Protein AF-0000000085164278 (afdb_homodimer)

Secondary structure (DSSP, 8-state):
-HHHHHHHHHTTSTBTTT--HHHHHHHHHHHHHHHTT-S-S-GGG-HHHH-EEEEEEEE--HHHHGGG-STT-EEEEEEEEEEGGGTEEEEEEEEE-STT--EEEEEEEEEEESSSSEEEEEEEEEEEEEHHHHT-S-HHHHHHHHHS-S--SSEEEE--TTTSEEEEEEEEE-SSEEEEEETT--EEEEEE-/-HHHHHHHHHTTSTBTTT--HHHHHHHHHHHHHHHTT-S-S-GGG-HHHH-EEEEEEEE--HHHHGGG-STT-EEEEEEEEEEGGGTEEEEEEEEE-STT--EEEEEEEEEEESSSSEEEEEEEEEEEEEHHHHT-S-HHHHHHHHHS-S--SSEEEE--TTTSEEEEEEEEE-SSEEEEEETT--EEEEEE-

Organism: Thermosynechococcus vestitus (strain NIES-2133 / IAM M-273 / BP-1) (NCBI:txid197221)

Foldseek 3Di:
DLVVQLCVLLVPCQQPLNADPVSVVSNVVSVVVQLVVAPCQQVLVVQVLVAAKKKWSHKPDPVVSCQCVDPQKHWDIWIWGDDSVVQKIKIKTWIDGDPQQIKIKIWIWGWDDPDSFKIKIFTFKIWMDGCVQQVDDDCVVRVVVVPDPDDGPTDIDTDDRVVDIWMKGFSHTDNFWTWIATPVRMITIITGD/DLVVQLCVLLVPCQQPLNADPVSVVSNVVSVVVQLVVAPCQQVLVVQVLVAAKKKWSHKPDPVVSCQCVDPQKHWDIWIWGDDSVVQKIKIKTWIDGDPQQIKIKIWIWGWDDPDSFKIKIFTFKIWMDGCVQQVDDDCVVRVVVVPDPDDGPTDIDTDDRVVDIWMKGFSHTDNFWTWIATPVRMITIITGD

Radius of gyration: 22.34 Å; Cα contacts (8 Å, |Δi|>4): 853; chains: 2; bounding box: 42×68×47 Å

Sequence (386 aa):
MAKAELLMAIAGLNRGILATPRDRKQVAALAASLEGMNPTLEPLNAPEKLAGDWRLIYTSSQALLALDRSPLVKLGQIYQCIRPQQQRIYNIAELYGLPFLEGIISVLARFEPLTQQRVQVYFERSIVGLRQWLNYYSPSQFIPQLDSRQPLLALDVSLNSNDQQGWLDITYLDEDLRISRGNEGSLFVLTRVMAKAELLMAIAGLNRGILATPRDRKQVAALAASLEGMNPTLEPLNAPEKLAGDWRLIYTSSQALLALDRSPLVKLGQIYQCIRPQQQRIY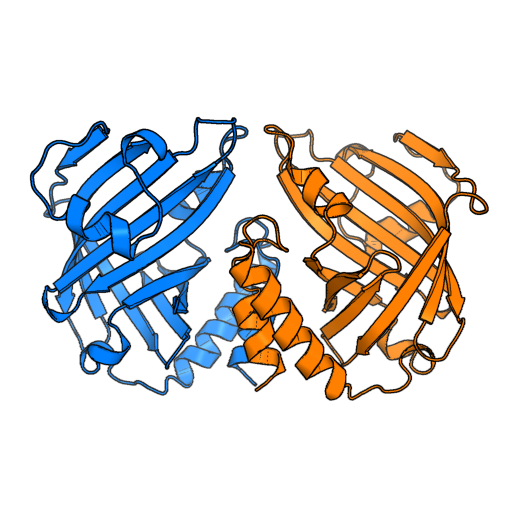NIAELYGLPFLEGIISVLARFEPLTQQRVQVYFERSIVGLRQWLNYYSPSQFIPQLDSRQPLLALDVSLNSNDQQGWLDITYLDEDLRISRGNEGSLFVLTRV

Solvent-accessible surface area (backbone atoms only — not comparable to full-atom values): 19670 Å² total; per-residue (Å²): 110,62,64,39,52,38,38,55,65,42,41,56,18,54,35,40,73,67,47,48,75,66,50,50,52,51,45,51,52,39,49,51,55,42,36,76,62,35,84,36,82,44,41,69,78,34,45,78,69,59,37,45,44,26,35,51,28,33,37,65,40,59,75,67,54,50,62,40,66,46,50,58,35,37,65,56,61,37,36,45,31,35,38,58,94,76,32,33,37,40,38,38,36,35,34,34,48,51,89,93,57,31,31,35,41,35,38,35,27,38,48,44,76,74,52,53,37,32,31,38,35,31,34,42,32,37,39,38,33,41,30,80,63,62,66,59,85,45,65,83,74,35,47,65,58,68,72,40,88,62,89,66,71,46,53,73,44,80,41,58,39,89,76,38,60,50,40,40,31,52,53,23,40,55,94,50,43,39,32,34,38,35,78,85,69,28,43,39,35,28,33,58,105,109,63,64,38,53,39,36,54,64,42,42,56,17,54,35,39,73,67,49,47,76,66,51,50,51,51,46,51,51,40,49,52,55,43,36,74,62,33,84,35,81,44,41,68,77,35,48,78,69,59,39,44,44,25,35,50,28,34,38,67,40,59,76,67,53,50,62,41,66,46,49,58,34,38,65,56,60,34,35,46,30,33,37,59,93,76,31,32,38,39,37,38,37,35,34,35,47,50,88,93,59,30,31,34,40,33,38,36,26,37,49,43,76,74,52,52,38,33,29,38,34,31,34,43,34,38,39,38,32,42,30,80,63,62,68,59,86,45,67,82,75,37,47,63,59,68,72,40,87,62,89,65,72,46,54,73,43,80,42,57,38,89,76,37,59,51,40,39,32,51,53,24,38,56,93,51,45,37,34,33,38,36,78,86,69,28,42,38,34,29,32,58,104

Nearest PDB structures (foldseek):
  5kew-assembly3_F  TM=5.428E-01  e=3.046E-03  Vibrio parahaemolyticus RIMD 2210633
  3sy9-assembly3_C  TM=3.913E-01  e=8.032E+00  Pseudomonas aeruginosa
  5kew-assembly3_F  TM=5.430E-01  e=3.046E-03  Vibrio parahaemolyticus RIMD 2210633
  3sy9-assembly3_C  TM=3.911E-01  e=8.032E+00  Pseudomonas aeruginosa

InterPro domains:
  IPR006843 Plastid lipid-associated protein/fibrillin conserved domain [PF04755] (2-190)
  IPR039633 Plastid-lipid-associated protein [PTHR31906] (2-192)

Structure (mmCIF, N/CA/C/O backbone):
data_AF-0000000085164278-model_v1
#
loop_
_entity.id
_entity.type
_entity.pdbx_description
1 polymer Fibrillin
#
loop_
_atom_site.group_PDB
_atom_site.id
_atom_site.type_symbol
_atom_site.label_atom_id
_atom_site.label_alt_id
_atom_site.label_comp_id
_atom_site.label_asym_id
_atom_site.label_entity_id
_atom_site.label_seq_id
_atom_site.pdbx_PDB_ins_code
_atom_site.Cartn_x
_atom_site.Cartn_y
_atom_site.Cartn_z
_atom_site.occupancy
_atom_site.B_iso_or_equiv
_atom_site.auth_seq_id
_atom_site.auth_comp_id
_atom_site.auth_asym_id
_atom_site.auth_atom_id
_atom_site.pdbx_PDB_model_num
ATOM 1 N N . MET A 1 1 ? -20.625 0.072 -0.283 1 72.19 1 MET A N 1
ATOM 2 C CA . MET A 1 1 ? -20.188 -0.463 -1.568 1 72.19 1 MET A CA 1
ATOM 3 C C . MET A 1 1 ? -19.156 0.46 -2.219 1 72.19 1 MET A C 1
ATOM 5 O O . MET A 1 1 ? -18.016 0.06 -2.457 1 72.19 1 MET A O 1
ATOM 9 N N . ALA A 1 2 ? -19.422 1.757 -2.197 1 89 2 ALA A N 1
ATOM 10 C CA . ALA A 1 2 ? -18.531 2.68 -2.891 1 89 2 ALA A CA 1
ATOM 11 C C . ALA A 1 2 ? -17.188 2.811 -2.156 1 89 2 ALA A C 1
ATOM 13 O O . ALA A 1 2 ? -16.125 2.803 -2.781 1 89 2 ALA A O 1
ATOM 14 N N . LYS A 1 3 ? -17.281 2.766 -0.862 1 94.94 3 LYS A N 1
ATOM 15 C CA . LYS A 1 3 ? -16.078 2.893 -0.04 1 94.94 3 LYS A CA 1
ATOM 16 C C . LYS A 1 3 ? -15.164 1.682 -0.209 1 94.94 3 LYS A C 1
ATOM 18 O O . LYS A 1 3 ? -13.953 1.831 -0.412 1 94.94 3 LYS A O 1
ATOM 23 N N . ALA A 1 4 ? -15.648 0.513 -0.182 1 94.25 4 ALA A N 1
ATOM 24 C CA . ALA A 1 4 ? -14.883 -0.719 -0.352 1 94.25 4 ALA A CA 1
ATOM 25 C C . ALA A 1 4 ? -14.227 -0.773 -1.73 1 94.25 4 ALA A C 1
ATOM 27 O O . ALA A 1 4 ? -13.094 -1.237 -1.869 1 94.25 4 ALA A O 1
ATOM 28 N N . GLU A 1 5 ? -14.992 -0.317 -2.713 1 95.62 5 GLU A N 1
ATOM 29 C CA . GLU A 1 5 ? -14.461 -0.325 -4.074 1 95.62 5 GLU A CA 1
ATOM 30 C C . GLU A 1 5 ? -13.242 0.583 -4.203 1 95.62 5 GLU A C 1
ATOM 32 O O . GLU A 1 5 ? -12.258 0.221 -4.848 1 95.62 5 GLU A O 1
ATOM 37 N N . LEU A 1 6 ? -13.352 1.739 -3.613 1 97.62 6 LEU A N 1
ATOM 38 C CA . LEU A 1 6 ? -12.211 2.648 -3.629 1 97.62 6 LEU A CA 1
ATOM 39 C C . LEU A 1 6 ? -11.016 2.033 -2.91 1 97.62 6 LEU A C 1
ATOM 41 O O . LEU A 1 6 ? -9.891 2.049 -3.432 1 97.62 6 LEU A O 1
ATOM 45 N N . LEU A 1 7 ? -11.312 1.451 -1.715 1 97.25 7 LEU A N 1
ATOM 46 C CA . LEU A 1 7 ? -10.242 0.863 -0.915 1 97.25 7 LEU A CA 1
ATOM 47 C C . LEU A 1 7 ? -9.602 -0.316 -1.643 1 97.25 7 LEU A C 1
ATOM 49 O O . LEU A 1 7 ? -8.391 -0.507 -1.577 1 97.25 7 LEU A O 1
ATOM 53 N N . MET A 1 8 ? -10.352 -1.037 -2.359 1 95.69 8 MET A N 1
ATOM 54 C CA . MET A 1 8 ? -9.828 -2.148 -3.145 1 95.69 8 MET A CA 1
ATOM 55 C C . MET A 1 8 ? -8.945 -1.643 -4.281 1 95.69 8 MET A C 1
ATOM 57 O O . MET A 1 8 ? -7.891 -2.217 -4.555 1 95.69 8 MET A O 1
ATOM 61 N N . ALA A 1 9 ? -9.391 -0.564 -4.898 1 96 9 ALA A N 1
ATOM 62 C CA . ALA A 1 9 ? -8.648 -0.004 -6.027 1 96 9 ALA A CA 1
ATOM 63 C C . ALA A 1 9 ? -7.289 0.526 -5.582 1 96 9 ALA A C 1
ATOM 65 O O . ALA A 1 9 ? -6.32 0.481 -6.344 1 96 9 ALA A O 1
ATOM 66 N N . ILE A 1 10 ? -7.223 0.972 -4.367 1 97.25 10 ILE A N 1
ATOM 67 C CA . ILE A 1 10 ? -5.98 1.611 -3.947 1 97.25 10 ILE A CA 1
ATOM 68 C C . ILE A 1 10 ? -5.078 0.586 -3.264 1 97.25 10 ILE A C 1
ATOM 70 O O . ILE A 1 10 ? -3.879 0.825 -3.086 1 97.25 10 ILE A O 1
ATOM 74 N N . ALA A 1 11 ? -5.816 -0.533 -2.891 1 92.94 11 ALA A N 1
ATOM 75 C CA . ALA A 1 11 ? -5.062 -1.563 -2.182 1 92.94 11 ALA A CA 1
ATOM 76 C C . ALA A 1 11 ? -3.936 -2.115 -3.051 1 92.94 11 ALA A C 1
ATOM 78 O O . ALA A 1 11 ? -4.156 -2.475 -4.211 1 92.94 11 ALA A O 1
ATOM 79 N N . GLY A 1 12 ? -2.797 -2.094 -2.779 1 92.5 12 GLY A N 1
ATOM 80 C CA . GLY A 1 12 ? -1.644 -2.625 -3.49 1 92.5 12 GLY A CA 1
ATOM 81 C C . GLY A 1 12 ? -0.895 -1.572 -4.285 1 92.5 12 GLY A C 1
ATOM 82 O O . GLY A 1 12 ? 0.107 -1.875 -4.938 1 92.5 12 GLY A O 1
ATOM 83 N N . LEU A 1 13 ? -1.41 -0.379 -4.312 1 96.62 13 LEU A N 1
ATOM 84 C CA . LEU A 1 13 ? -0.802 0.649 -5.148 1 96.62 13 LEU A CA 1
ATOM 85 C C . LEU A 1 13 ? 0.338 1.347 -4.414 1 96.62 13 LEU A C 1
ATOM 87 O O . LEU A 1 13 ? 1.023 2.195 -4.984 1 96.62 13 LEU A O 1
ATOM 91 N N . ASN A 1 14 ? 0.598 0.917 -3.172 1 95.94 14 ASN A N 1
ATOM 92 C CA . ASN A 1 14 ? 1.672 1.522 -2.391 1 95.94 14 ASN A CA 1
ATOM 93 C C . ASN A 1 14 ? 1.598 3.047 -2.422 1 95.94 14 ASN A C 1
ATOM 95 O O . ASN A 1 14 ? 2.561 3.711 -2.807 1 95.94 14 ASN A O 1
ATOM 99 N N . ARG A 1 15 ? 0.391 3.592 -2.004 1 97.12 15 ARG A N 1
ATOM 100 C CA . ARG A 1 15 ? 0.063 5.008 -1.867 1 97.12 15 ARG A CA 1
ATOM 101 C C . ARG A 1 15 ? 0.094 5.711 -3.221 1 97.12 15 ARG A C 1
ATOM 103 O O . ARG A 1 15 ? 0.068 6.941 -3.287 1 97.12 15 ARG A O 1
ATOM 110 N N . GLY A 1 16 ? 0.294 5.031 -4.254 1 97.25 16 GLY A N 1
ATOM 111 C CA . GLY A 1 16 ? 0.285 5.617 -5.586 1 97.25 16 GLY A CA 1
ATOM 112 C C . GLY A 1 16 ? 1.576 5.383 -6.348 1 97.25 16 GLY A C 1
ATOM 113 O O . GLY A 1 16 ? 1.642 5.621 -7.555 1 97.25 16 GLY A O 1
ATOM 114 N N . ILE A 1 17 ? 2.633 4.875 -5.691 1 96 17 ILE A N 1
ATOM 115 C CA . ILE A 1 17 ? 3.949 4.664 -6.285 1 96 17 ILE A CA 1
ATOM 116 C C . ILE A 1 17 ? 3.848 3.654 -7.426 1 96 17 ILE A C 1
ATOM 118 O O . ILE A 1 17 ? 4.488 3.814 -8.461 1 96 17 ILE A O 1
ATOM 122 N N . LEU A 1 18 ? 2.988 2.652 -7.273 1 96 18 LEU A N 1
ATOM 123 C CA . LEU A 1 18 ? 2.891 1.575 -8.25 1 96 18 LEU A CA 1
ATOM 124 C C . LEU A 1 18 ? 1.689 1.779 -9.172 1 96 18 LEU A C 1
ATOM 126 O O . LEU A 1 18 ? 1.319 0.878 -9.922 1 96 18 LEU A O 1
ATOM 130 N N . ALA A 1 19 ? 1.064 2.924 -9.086 1 96.69 19 ALA A N 1
ATOM 131 C CA . ALA A 1 19 ? -0.143 3.16 -9.875 1 96.69 19 ALA A CA 1
ATOM 132 C C . ALA A 1 19 ? 0.199 3.41 -11.344 1 96.69 19 ALA A C 1
ATOM 134 O O . ALA A 1 19 ? 1.076 4.219 -11.648 1 96.69 19 ALA A O 1
ATOM 135 N N . THR A 1 20 ? -0.437 2.699 -12.234 1 95.12 20 THR A N 1
ATOM 136 C CA . THR A 1 20 ? -0.393 2.998 -13.664 1 95.12 20 THR A CA 1
ATOM 137 C C . THR A 1 20 ? -1.354 4.133 -14.008 1 95.12 20 THR A C 1
ATOM 139 O O . THR A 1 20 ? -2.178 4.527 -13.18 1 95.12 20 THR A O 1
ATOM 142 N N . PRO A 1 21 ? -1.261 4.688 -15.234 1 96.25 21 PRO A N 1
ATOM 143 C CA . PRO A 1 21 ? -2.248 5.691 -15.625 1 96.25 21 PRO A CA 1
ATOM 144 C C . PRO A 1 21 ? -3.684 5.184 -15.531 1 96.25 21 PRO A C 1
ATOM 146 O O . PRO A 1 21 ? -4.582 5.934 -15.141 1 96.25 21 PRO A O 1
ATOM 149 N N . ARG A 1 22 ? -3.875 3.969 -15.836 1 95.69 22 ARG A N 1
ATOM 150 C CA . ARG A 1 22 ? -5.207 3.379 -15.727 1 95.69 22 ARG A CA 1
ATOM 151 C C . ARG A 1 22 ? -5.664 3.314 -14.273 1 95.69 22 ARG A C 1
ATOM 153 O O . ARG A 1 22 ? -6.812 3.633 -13.969 1 95.69 22 ARG A O 1
ATOM 160 N N . ASP A 1 23 ? -4.789 2.891 -13.398 1 96.5 23 ASP A N 1
ATOM 161 C CA . ASP A 1 23 ? -5.098 2.871 -11.969 1 96.5 23 ASP A CA 1
ATOM 162 C C . ASP A 1 23 ? -5.504 4.258 -11.477 1 96.5 23 ASP A C 1
ATOM 164 O O . ASP A 1 23 ? -6.488 4.398 -10.758 1 96.5 23 ASP A O 1
ATOM 168 N N . ARG A 1 24 ? -4.73 5.238 -11.883 1 97.69 24 ARG A N 1
ATOM 169 C CA . ARG A 1 24 ? -4.969 6.609 -11.438 1 97.69 24 ARG A CA 1
ATOM 170 C C . ARG A 1 24 ? -6.348 7.094 -11.875 1 97.69 24 ARG A C 1
ATOM 172 O O . ARG A 1 24 ? -7.059 7.734 -11.094 1 97.69 24 ARG A O 1
ATOM 179 N N . LYS A 1 25 ? -6.695 6.785 -13.055 1 97.88 25 LYS A N 1
ATOM 180 C CA . LYS A 1 25 ? -8.016 7.156 -13.562 1 97.88 25 LYS A CA 1
ATOM 181 C C . LYS A 1 25 ? -9.117 6.465 -12.766 1 97.88 25 LYS A C 1
ATOM 183 O O . LYS A 1 25 ? -10.117 7.094 -12.414 1 97.88 25 LYS A O 1
ATOM 188 N N . GLN A 1 26 ? -8.922 5.211 -12.555 1 97.75 26 GLN A N 1
ATOM 189 C CA . GLN A 1 26 ? -9.914 4.445 -11.812 1 97.75 26 GLN A CA 1
ATOM 190 C C . GLN A 1 26 ? -10.078 4.984 -10.391 1 97.75 26 GLN A C 1
ATOM 192 O O . GLN A 1 26 ? -11.195 5.172 -9.914 1 97.75 26 GLN A O 1
ATOM 197 N N . VAL A 1 27 ? -8.977 5.203 -9.711 1 98.19 27 VAL A N 1
ATOM 198 C CA . VAL A 1 27 ? -9.023 5.711 -8.344 1 98.19 27 VAL A CA 1
ATOM 199 C C . VAL A 1 27 ? -9.688 7.09 -8.328 1 98.19 27 VAL A C 1
ATOM 201 O O . VAL A 1 27 ? -10.523 7.371 -7.465 1 98.19 27 VAL A O 1
ATOM 204 N N . ALA A 1 28 ? -9.312 7.898 -9.305 1 98.12 28 ALA A N 1
ATOM 205 C CA . ALA A 1 28 ? -9.906 9.234 -9.383 1 98.12 28 ALA A CA 1
ATOM 206 C C . ALA A 1 28 ? -11.422 9.148 -9.539 1 98.12 28 ALA A C 1
ATOM 208 O O . ALA A 1 28 ? -12.156 9.891 -8.891 1 98.12 28 ALA A O 1
ATOM 209 N N . ALA A 1 29 ? -11.875 8.273 -10.375 1 98.38 29 ALA A N 1
ATOM 210 C CA . ALA A 1 29 ? -13.305 8.117 -10.617 1 98.38 29 ALA A CA 1
ATOM 211 C C . ALA A 1 29 ? -14.023 7.613 -9.367 1 98.38 29 ALA A C 1
ATOM 213 O O . ALA A 1 29 ? -15.094 8.109 -9.016 1 98.38 29 ALA A O 1
ATOM 214 N N . LEU A 1 30 ? -13.477 6.637 -8.742 1 98.44 30 LEU A N 1
ATOM 215 C CA . LEU A 1 30 ? -14.086 6.078 -7.531 1 98.44 30 LEU A CA 1
ATOM 216 C C . LEU A 1 30 ? -14.102 7.109 -6.406 1 98.44 30 LEU A C 1
ATOM 218 O O . LEU A 1 30 ? -15.078 7.195 -5.656 1 98.44 30 LEU A O 1
ATOM 222 N N . ALA A 1 31 ? -12.992 7.855 -6.246 1 98.44 31 ALA A N 1
ATOM 223 C CA . ALA A 1 31 ? -12.953 8.922 -5.254 1 98.44 31 ALA A CA 1
ATOM 224 C C . ALA A 1 31 ? -14.047 9.961 -5.516 1 98.44 31 ALA A C 1
ATOM 226 O O . ALA A 1 31 ? -14.742 10.383 -4.59 1 98.44 31 ALA A O 1
ATOM 227 N N . ALA A 1 32 ? -14.148 10.328 -6.789 1 97.94 32 ALA A N 1
ATOM 228 C CA . ALA A 1 32 ? -15.18 11.297 -7.156 1 97.94 32 ALA A CA 1
ATOM 229 C C . ALA A 1 32 ? -16.562 10.781 -6.785 1 97.94 32 ALA A C 1
ATOM 231 O O . ALA A 1 32 ? -17.406 11.539 -6.293 1 97.94 32 ALA A O 1
ATOM 232 N N . SER A 1 33 ? -16.781 9.547 -7.062 1 97.75 33 SER A N 1
ATOM 233 C CA . SER A 1 33 ? -18.062 8.938 -6.715 1 97.75 33 SER A CA 1
ATOM 234 C C . SER A 1 33 ? -18.328 9.023 -5.215 1 97.75 33 SER A C 1
ATOM 236 O O . SER A 1 33 ? -19.438 9.383 -4.793 1 97.75 33 SER A O 1
ATOM 238 N N . LEU A 1 34 ? -17.391 8.727 -4.418 1 97.56 34 LEU A N 1
ATOM 239 C CA . LEU A 1 34 ? -17.531 8.781 -2.967 1 97.56 34 LEU A CA 1
ATOM 240 C C . LEU A 1 34 ? -17.734 10.219 -2.494 1 97.56 34 LEU A C 1
ATOM 242 O O . LEU A 1 34 ? -18.516 10.469 -1.576 1 97.56 34 LEU A O 1
ATOM 246 N N . GLU A 1 35 ? -16.953 11.055 -3.1 1 97.81 35 GLU A N 1
ATOM 247 C CA . GLU A 1 35 ? -17.094 12.477 -2.773 1 97.81 35 GLU A CA 1
ATOM 248 C C . GLU A 1 35 ? -18.531 12.953 -2.984 1 97.81 35 GLU A C 1
ATOM 250 O O . GLU A 1 35 ? -19.031 13.781 -2.223 1 97.81 35 GLU A O 1
ATOM 255 N N . GLY A 1 36 ? -19.188 12.43 -3.984 1 96.94 36 GLY A N 1
ATOM 256 C CA . GLY A 1 36 ? -20.578 12.766 -4.242 1 96.94 36 GLY A CA 1
ATOM 257 C C . GLY A 1 36 ? -21.516 12.273 -3.164 1 96.94 36 GLY A C 1
ATOM 258 O O . GLY A 1 36 ? -22.656 12.75 -3.059 1 96.94 36 GLY A O 1
ATOM 259 N N . MET A 1 37 ? -21.031 11.359 -2.354 1 96.62 37 MET A N 1
ATOM 260 C CA . MET A 1 37 ? -21.844 10.766 -1.294 1 96.62 37 MET A CA 1
ATOM 261 C C . MET A 1 37 ? -21.297 11.141 0.08 1 96.62 37 MET A C 1
ATOM 263 O O . MET A 1 37 ? -21.422 10.367 1.03 1 96.62 37 MET A O 1
ATOM 267 N N . ASN A 1 38 ? -20.672 12.234 0.205 1 97.5 38 ASN A N 1
ATOM 268 C CA . ASN A 1 38 ? -20.047 12.68 1.45 1 97.5 38 ASN A CA 1
ATOM 269 C C . ASN A 1 38 ? -21.078 12.789 2.576 1 97.5 38 ASN A C 1
ATOM 271 O O . ASN A 1 38 ? -22.016 13.578 2.49 1 97.5 38 ASN A O 1
ATOM 275 N N . PRO A 1 39 ? -20.922 12.016 3.6 1 97.69 39 PRO A N 1
ATOM 276 C CA . PRO A 1 39 ? -21.891 12.102 4.703 1 97.69 39 PRO A CA 1
ATOM 277 C C . PRO A 1 39 ? -21.703 13.359 5.555 1 97.69 39 PRO A C 1
ATOM 279 O O . PRO A 1 39 ? -22.562 13.695 6.371 1 97.69 39 PRO A O 1
ATOM 282 N N . THR A 1 40 ? -20.531 13.961 5.473 1 98.06 40 THR A N 1
ATOM 283 C CA . THR A 1 40 ? -20.219 15.203 6.18 1 98.06 40 THR A CA 1
ATOM 284 C C . THR A 1 40 ? -20.078 16.359 5.199 1 98.06 40 THR A C 1
ATOM 286 O O . THR A 1 40 ? -18.969 16.734 4.816 1 98.06 40 THR A O 1
ATOM 289 N N . LEU A 1 41 ? -21.141 17.016 4.887 1 96.5 41 LEU A N 1
ATOM 290 C CA . LEU A 1 41 ? -21.219 18.016 3.816 1 96.5 41 LEU A CA 1
ATOM 291 C C . LEU A 1 41 ? -20.375 19.234 4.145 1 96.5 41 LEU A C 1
ATOM 293 O O . LEU A 1 41 ? -19.844 19.891 3.244 1 96.5 41 LEU A O 1
ATOM 297 N N . GLU A 1 42 ? -20.328 19.531 5.461 1 97.81 42 GLU A N 1
ATOM 298 C CA . GLU A 1 42 ? -19.516 20.656 5.926 1 97.81 42 GLU A CA 1
ATOM 299 C C . GLU A 1 42 ? -18.422 20.188 6.883 1 97.81 42 GLU A C 1
ATOM 301 O O . GLU A 1 42 ? -18.516 20.406 8.094 1 97.81 42 GLU A O 1
ATOM 306 N N . PRO A 1 43 ? -17.406 19.656 6.309 1 97.5 43 PRO A N 1
ATOM 307 C CA . PRO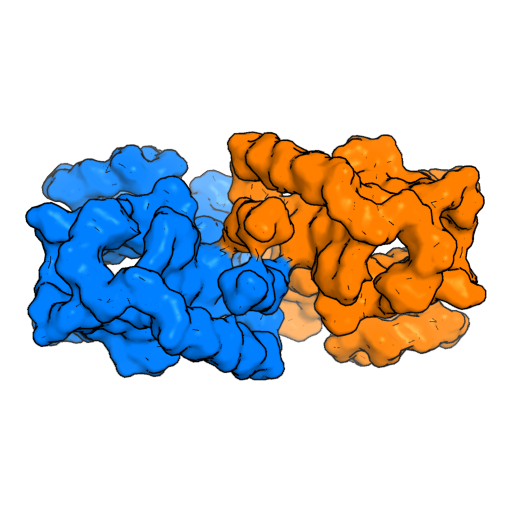 A 1 43 ? -16.391 19.016 7.152 1 97.5 43 PRO A CA 1
ATOM 308 C C . PRO A 1 43 ? -15.719 20 8.109 1 97.5 43 PRO A C 1
ATOM 310 O O . PRO A 1 43 ? -15.328 19.625 9.219 1 97.5 43 PRO A O 1
ATOM 313 N N . LEU A 1 44 ? -15.602 21.266 7.73 1 97.44 44 LEU A N 1
ATOM 314 C CA . LEU A 1 44 ? -14.922 22.234 8.586 1 97.44 44 LEU A CA 1
ATOM 315 C C . LEU A 1 44 ? -15.812 22.641 9.758 1 97.44 44 LEU A C 1
ATOM 317 O O . LEU A 1 44 ? -15.336 23.234 10.734 1 97.44 44 LEU A O 1
ATOM 321 N N . ASN A 1 45 ? -17.062 22.281 9.719 1 97 45 ASN A N 1
ATOM 322 C CA . ASN A 1 45 ? -17.969 22.469 10.844 1 97 45 ASN A CA 1
ATOM 323 C C . ASN A 1 45 ? -18.062 21.234 11.719 1 97 45 ASN A C 1
ATOM 325 O O . ASN A 1 45 ? -18.891 21.156 12.633 1 97 45 ASN A O 1
ATOM 329 N N . ALA A 1 46 ? -17.312 20.219 11.445 1 97.38 46 ALA A N 1
ATOM 330 C CA . ALA A 1 46 ? -17.219 19.016 12.258 1 97.38 46 ALA A CA 1
ATOM 331 C C . ALA A 1 46 ? -15.797 18.812 12.766 1 97.38 46 ALA A C 1
ATOM 333 O O . ALA A 1 46 ? -15.172 17.781 12.508 1 97.38 46 ALA A O 1
ATOM 334 N N . PRO A 1 47 ? -15.32 19.703 13.562 1 97 47 PRO A N 1
ATOM 335 C CA . PRO A 1 47 ? -13.914 19.672 13.977 1 97 47 PRO A CA 1
ATOM 336 C C . PRO A 1 47 ? -13.555 18.391 14.734 1 97 47 PRO A C 1
ATOM 338 O O . PRO A 1 47 ? -12.414 17.922 14.656 1 97 47 PRO A O 1
ATOM 341 N N . GLU A 1 48 ? -14.453 17.828 15.477 1 97.31 48 GLU A N 1
ATOM 342 C CA . GLU A 1 48 ? -14.172 16.594 16.219 1 97.31 48 GLU A CA 1
ATOM 343 C C . GLU A 1 48 ? -13.898 15.43 15.281 1 97.31 48 GLU A C 1
ATOM 345 O O . GLU A 1 48 ? -13.102 14.547 15.594 1 97.31 48 GLU A O 1
ATOM 350 N N . LYS A 1 49 ? -14.656 15.453 14.195 1 97.88 49 LYS A N 1
ATOM 351 C CA . LYS A 1 49 ? -14.461 14.422 13.18 1 97.88 49 LYS A CA 1
ATOM 352 C C . LYS A 1 49 ? -13.148 14.633 12.43 1 97.88 49 LYS A C 1
ATOM 354 O O . LYS A 1 49 ? -12.492 13.664 12.031 1 97.88 49 LYS A O 1
ATOM 359 N N . LEU A 1 50 ? -12.75 15.82 12.242 1 98 50 LEU A N 1
ATOM 360 C CA . LEU A 1 50 ? -11.555 16.188 11.492 1 98 50 LEU A CA 1
ATOM 361 C C . LEU A 1 50 ? -10.305 15.992 12.336 1 98 50 LEU A C 1
ATOM 363 O O . LEU A 1 50 ? -9.25 15.633 11.812 1 98 50 LEU A O 1
ATOM 367 N N . ALA A 1 51 ? -10.477 16.203 13.625 1 98.38 51 ALA A N 1
ATOM 368 C CA . ALA A 1 51 ? -9.336 16.156 14.539 1 98.38 51 ALA A CA 1
ATOM 369 C C . ALA A 1 51 ? -8.742 14.742 14.586 1 98.38 51 ALA A C 1
ATOM 371 O O . ALA A 1 51 ? -9.477 13.75 14.609 1 98.38 51 ALA A O 1
ATOM 372 N N . GLY A 1 52 ? -7.422 14.703 14.617 1 97.81 52 GLY A N 1
ATOM 373 C CA . GLY A 1 52 ? -6.777 13.406 14.797 1 97.81 52 GLY A CA 1
ATOM 374 C C . GLY A 1 52 ? -5.656 13.156 13.805 1 97.81 52 GLY A C 1
ATOM 375 O O . GLY A 1 52 ? -5.23 14.078 13.102 1 97.81 52 GLY A O 1
ATOM 376 N N . ASP A 1 53 ? -5.074 11.992 13.898 1 98.31 53 ASP A N 1
ATOM 377 C CA . ASP A 1 53 ? -4.008 11.555 13.008 1 98.31 53 ASP A CA 1
ATOM 378 C C . ASP A 1 53 ? -4.562 10.711 11.859 1 98.31 53 ASP A C 1
ATOM 380 O O . ASP A 1 53 ? -5.328 9.773 12.086 1 98.31 53 ASP A O 1
ATOM 384 N N . TRP A 1 54 ? -4.227 11.172 10.695 1 98.62 54 TRP A N 1
ATOM 385 C CA . TRP A 1 54 ? -4.66 10.5 9.477 1 98.62 54 TRP A CA 1
ATOM 386 C C . TRP A 1 54 ? -3.467 9.938 8.703 1 98.62 54 TRP A C 1
ATOM 388 O O . TRP A 1 54 ? -2.449 10.617 8.547 1 98.62 54 TRP A O 1
ATOM 398 N N . ARG A 1 55 ? -3.564 8.695 8.273 1 98.31 55 ARG A N 1
ATOM 399 C CA . ARG A 1 55 ? -2.523 8.039 7.488 1 98.31 55 ARG A CA 1
ATOM 400 C C . ARG A 1 55 ? -2.857 8.07 6 1 98.31 55 ARG A C 1
ATOM 402 O O . ARG A 1 55 ? -3.967 7.715 5.602 1 98.31 55 ARG A O 1
ATOM 409 N N . LEU A 1 56 ? -1.905 8.547 5.254 1 98.69 56 LEU A N 1
ATOM 410 C CA . LEU A 1 56 ? -2.096 8.617 3.811 1 98.69 56 LEU A CA 1
ATOM 411 C C . LEU A 1 56 ? -2.039 7.223 3.188 1 98.69 56 LEU A C 1
ATOM 413 O O . LEU A 1 56 ? -1.037 6.516 3.324 1 98.69 56 LEU A O 1
ATOM 417 N N . ILE A 1 57 ? -3.125 6.859 2.422 1 98.5 57 ILE A N 1
ATOM 418 C CA . ILE A 1 57 ? -3.135 5.531 1.824 1 98.5 57 ILE A CA 1
ATOM 419 C C . ILE A 1 57 ? -3.098 5.648 0.302 1 98.5 57 ILE A C 1
ATOM 421 O O . ILE A 1 57 ? -2.863 4.66 -0.398 1 98.5 57 ILE A O 1
ATOM 425 N N . TYR A 1 58 ? -3.342 6.809 -0.228 1 98.75 58 TYR A N 1
ATOM 426 C CA . TYR A 1 58 ? -3.186 7.066 -1.655 1 98.75 58 TYR A CA 1
ATOM 427 C C . TYR A 1 58 ? -3.002 8.555 -1.926 1 98.75 58 TYR A C 1
ATOM 429 O O . TYR A 1 58 ? -3.652 9.391 -1.294 1 98.75 58 TYR A O 1
ATOM 437 N N . THR A 1 59 ? -2.186 8.906 -2.914 1 98.5 59 THR A N 1
ATOM 438 C CA . THR A 1 59 ? -2.127 10.281 -3.418 1 98.5 59 THR A CA 1
ATOM 439 C C . THR A 1 59 ? -1.716 10.297 -4.887 1 98.5 59 THR A C 1
ATOM 441 O O . THR A 1 59 ? -1.073 9.359 -5.367 1 98.5 59 THR A O 1
ATOM 444 N N . SER A 1 60 ? -2.152 11.273 -5.562 1 97.81 60 SER A N 1
ATOM 445 C CA . SER A 1 60 ? -1.679 11.531 -6.918 1 97.81 60 SER A CA 1
ATOM 446 C C . SER A 1 60 ? -0.586 12.594 -6.922 1 97.81 60 SER A C 1
ATOM 448 O O . SER A 1 60 ? -0.087 12.977 -7.984 1 97.81 60 SER A O 1
ATOM 450 N N . SER A 1 61 ? -0.237 13.094 -5.75 1 96.25 61 SER A N 1
ATOM 451 C CA . SER A 1 61 ? 0.786 14.133 -5.645 1 96.25 61 SER A CA 1
ATOM 452 C C . SER A 1 61 ? 2.164 13.586 -6.008 1 96.25 61 SER A C 1
ATOM 454 O O . SER A 1 61 ? 2.729 12.773 -5.27 1 96.25 61 SER A O 1
ATOM 456 N N . GLN A 1 62 ? 2.707 14.109 -7.035 1 93.75 62 GLN A N 1
ATOM 457 C CA . GLN A 1 62 ? 4.031 13.672 -7.465 1 93.75 62 GLN A CA 1
ATOM 458 C C . GLN A 1 62 ? 5.109 14.141 -6.492 1 93.75 62 GLN A C 1
ATOM 460 O O . GLN A 1 62 ? 6.117 13.461 -6.293 1 93.75 62 GLN A O 1
ATOM 465 N N . ALA A 1 63 ? 4.859 15.266 -5.898 1 91.81 63 ALA A N 1
ATOM 466 C CA . ALA A 1 63 ? 5.824 15.789 -4.938 1 91.81 63 ALA A CA 1
ATOM 467 C C . ALA A 1 63 ? 6.008 14.836 -3.762 1 91.81 63 ALA A C 1
ATOM 469 O O . ALA A 1 63 ? 7.133 14.586 -3.326 1 91.81 63 ALA A O 1
ATOM 470 N N . LEU A 1 64 ? 4.992 14.297 -3.254 1 93.38 64 LEU A N 1
ATOM 471 C CA . LEU A 1 64 ? 5.062 13.359 -2.139 1 93.38 64 LEU A CA 1
ATOM 472 C C . LEU A 1 64 ? 5.637 12.023 -2.59 1 93.38 64 LEU A C 1
ATOM 474 O O . LEU A 1 64 ? 6.492 11.453 -1.915 1 93.38 64 LEU A O 1
ATOM 478 N N . LEU A 1 65 ? 5.195 11.531 -3.725 1 94.62 65 LEU A N 1
ATOM 479 C CA . LEU A 1 65 ? 5.625 10.234 -4.23 1 94.62 65 LEU A CA 1
ATOM 480 C C . LEU A 1 65 ? 7.098 10.266 -4.617 1 94.62 65 LEU A C 1
ATOM 482 O O . LEU A 1 65 ? 7.777 9.234 -4.57 1 94.62 65 LEU A O 1
ATOM 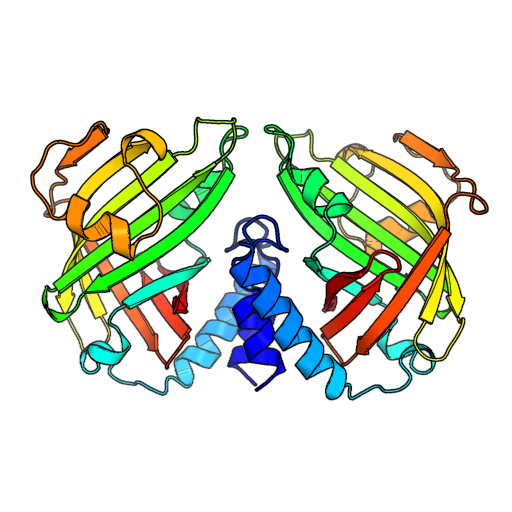486 N N . ALA A 1 66 ? 7.562 11.453 -4.934 1 93.88 66 ALA A N 1
ATOM 487 C CA . ALA A 1 66 ? 8.953 11.617 -5.352 1 93.88 66 ALA A CA 1
ATOM 488 C C . ALA A 1 66 ? 9.906 11.328 -4.195 1 93.88 66 ALA A C 1
ATOM 490 O O . ALA A 1 66 ? 11.102 11.109 -4.41 1 93.88 66 ALA A O 1
ATOM 491 N N . LEU A 1 67 ? 9.453 11.344 -2.963 1 92.56 67 LEU A N 1
ATOM 492 C CA . LEU A 1 67 ? 10.273 11.016 -1.804 1 92.56 67 LEU A CA 1
ATOM 493 C C . LEU A 1 67 ? 10.797 9.586 -1.899 1 92.56 67 LEU A C 1
ATOM 495 O O . LEU A 1 67 ? 11.75 9.219 -1.209 1 92.56 67 LEU A O 1
ATOM 499 N N . ASP A 1 68 ? 10.211 8.734 -2.75 1 92.75 68 ASP A N 1
ATOM 500 C CA . ASP A 1 68 ? 10.594 7.34 -2.932 1 92.75 68 ASP A CA 1
ATOM 501 C C . ASP A 1 68 ? 11.461 7.168 -4.176 1 92.75 68 ASP A C 1
ATOM 503 O O . ASP A 1 68 ? 11.812 6.047 -4.543 1 92.75 68 ASP A O 1
ATOM 507 N N . ARG A 1 69 ? 11.773 8.195 -4.848 1 89.25 69 ARG A N 1
ATOM 508 C CA . ARG A 1 69 ? 12.445 8.094 -6.141 1 89.25 69 ARG A CA 1
ATOM 509 C C . ARG A 1 69 ? 13.906 7.691 -5.973 1 89.25 69 ARG A C 1
ATOM 511 O O . ARG A 1 69 ? 14.484 7.055 -6.855 1 89.25 69 ARG A O 1
ATOM 518 N N . SER A 1 70 ? 14.492 7.977 -4.824 1 87.88 70 SER A N 1
ATOM 519 C CA . SER A 1 70 ? 15.891 7.621 -4.566 1 87.88 70 SER A CA 1
ATOM 520 C C . SER A 1 70 ? 16.047 6.113 -4.406 1 87.88 70 SER A C 1
ATOM 522 O O . SER A 1 70 ? 15.25 5.465 -3.74 1 87.88 70 SER A O 1
ATOM 524 N N . PRO A 1 71 ? 17.109 5.562 -5.012 1 83.69 71 PRO A N 1
ATOM 525 C CA . PRO A 1 71 ? 17.328 4.125 -4.867 1 83.69 71 PRO A CA 1
ATOM 526 C C . PRO A 1 71 ? 17.688 3.723 -3.436 1 83.69 71 PRO A C 1
ATOM 528 O O . PRO A 1 71 ? 17.562 2.549 -3.072 1 83.69 71 PRO A O 1
ATOM 531 N N . LEU A 1 72 ? 18.062 4.688 -2.67 1 86.44 72 LEU A N 1
ATOM 532 C CA . LEU A 1 72 ? 18.531 4.336 -1.337 1 86.44 72 LEU A CA 1
ATOM 533 C C . LEU A 1 72 ? 17.5 4.684 -0.276 1 86.44 72 LEU A C 1
ATOM 535 O O . LEU A 1 72 ? 17.688 4.391 0.906 1 86.44 72 LEU A O 1
ATOM 539 N N . VAL A 1 73 ? 16.484 5.309 -0.736 1 90.94 73 VAL A N 1
ATOM 540 C CA . VAL A 1 73 ? 15.469 5.754 0.207 1 90.94 73 VAL A CA 1
ATOM 541 C C . VAL A 1 73 ? 14.125 5.129 -0.156 1 90.94 73 VAL A C 1
ATOM 543 O O . VAL A 1 73 ? 13.727 5.133 -1.323 1 90.94 73 VAL A O 1
ATOM 546 N N . LYS A 1 74 ? 13.555 4.523 0.808 1 93.44 74 LYS A N 1
ATOM 547 C CA . LYS A 1 74 ? 12.195 4.012 0.668 1 93.44 74 LYS A CA 1
ATOM 548 C C . LYS A 1 74 ? 11.219 4.816 1.513 1 93.44 74 LYS A C 1
ATOM 550 O O . LYS A 1 74 ? 11.547 5.242 2.623 1 93.44 74 LYS A O 1
ATOM 555 N N . LEU A 1 75 ? 10.094 4.988 0.958 1 94.69 75 LEU A N 1
ATOM 556 C CA . LEU A 1 75 ? 9.047 5.754 1.625 1 94.69 75 LEU A CA 1
ATOM 557 C C . LEU A 1 75 ? 8.289 4.883 2.619 1 94.69 75 LEU A C 1
ATOM 559 O O . LEU A 1 75 ? 7.797 3.811 2.262 1 94.69 75 LEU A O 1
ATOM 563 N N . GLY A 1 76 ? 8.234 5.312 3.932 1 95.62 76 GLY A N 1
ATOM 564 C CA . GLY A 1 76 ? 7.418 4.691 4.961 1 95.62 76 GLY A CA 1
ATOM 565 C C . GLY A 1 76 ? 6.031 5.293 5.062 1 95.62 76 GLY A C 1
ATOM 566 O O . GLY A 1 76 ? 5.398 5.586 4.047 1 95.62 76 GLY A O 1
ATOM 567 N N . GLN A 1 77 ? 5.559 5.371 6.293 1 97.56 77 GLN A N 1
ATOM 568 C CA . GLN A 1 77 ? 4.227 5.926 6.508 1 97.56 77 GLN A CA 1
ATOM 569 C C . GLN A 1 77 ? 4.23 7.445 6.34 1 97.56 77 GLN A C 1
ATOM 571 O O . GLN A 1 77 ? 5.223 8.109 6.66 1 97.56 77 GLN A O 1
ATOM 576 N N . ILE A 1 78 ? 3.176 7.961 5.859 1 98.25 78 ILE A N 1
ATOM 577 C CA . ILE A 1 78 ? 2.93 9.398 5.766 1 98.25 78 ILE A CA 1
ATOM 578 C C . ILE A 1 78 ? 1.668 9.758 6.547 1 98.25 78 ILE A C 1
ATOM 580 O O . ILE A 1 78 ? 0.625 9.117 6.383 1 98.25 78 ILE A O 1
ATOM 584 N N . TYR A 1 79 ? 1.794 10.773 7.34 1 98.62 79 TYR A N 1
ATOM 585 C CA . TYR A 1 79 ? 0.669 11.195 8.164 1 98.62 79 TYR A CA 1
ATOM 586 C C . TYR A 1 79 ? 0.342 12.664 7.93 1 98.62 79 TYR A C 1
ATOM 588 O O . TYR A 1 79 ? 1.236 13.477 7.668 1 98.62 79 TYR A O 1
ATOM 596 N N . GLN A 1 80 ? -0.857 12.945 7.992 1 98.62 80 GLN A N 1
ATOM 597 C CA . GLN A 1 80 ? -1.345 14.312 8.156 1 98.62 80 GLN A CA 1
ATOM 598 C C . GLN A 1 80 ? -2.182 14.453 9.422 1 98.62 80 GLN A C 1
ATOM 600 O O . GLN A 1 80 ? -3.256 13.852 9.531 1 98.62 80 GLN A O 1
ATOM 605 N N . CYS A 1 81 ? -1.695 15.141 10.352 1 98.81 81 CYS A N 1
ATOM 606 C CA . CYS A 1 81 ? -2.35 15.32 11.641 1 98.81 81 CYS A CA 1
ATOM 607 C C . CYS A 1 81 ? -3.018 16.688 11.734 1 98.81 81 CYS A C 1
ATOM 609 O O . CYS A 1 81 ? -2.391 17.703 11.453 1 98.81 81 CYS A O 1
ATOM 611 N N . ILE A 1 82 ? -4.25 16.688 12.125 1 98.62 82 ILE A N 1
ATOM 612 C CA . ILE A 1 82 ? -5.031 17.922 12.164 1 98.62 82 ILE A CA 1
ATOM 613 C C . ILE A 1 82 ? -5.445 18.219 13.602 1 98.62 82 ILE A C 1
ATOM 615 O O . ILE A 1 82 ? -5.961 17.344 14.305 1 98.62 82 ILE A O 1
ATOM 619 N N . ARG A 1 83 ? -5.148 19.406 14.031 1 98.06 83 ARG A N 1
ATOM 620 C CA . ARG A 1 83 ? -5.582 19.953 15.312 1 98.06 83 ARG A CA 1
ATOM 621 C C . ARG A 1 83 ? -6.438 21.203 15.117 1 98.06 83 ARG A C 1
ATOM 623 O O . ARG A 1 83 ? -5.93 22.312 15.188 1 98.06 83 ARG A O 1
ATOM 630 N N . PRO A 1 84 ? -7.73 20.969 14.93 1 97.62 84 PRO A N 1
ATOM 631 C CA . PRO A 1 84 ? -8.594 22.094 14.562 1 97.62 84 PRO A CA 1
ATOM 632 C C . PRO A 1 84 ? -8.617 23.188 15.625 1 97.62 84 PRO A C 1
ATOM 634 O O . PRO A 1 84 ? -8.656 24.375 15.289 1 97.62 84 PRO A O 1
ATOM 637 N N . GLN A 1 85 ? -8.602 22.812 16.891 1 96.06 85 GLN A N 1
ATOM 638 C CA . GLN A 1 85 ? -8.672 23.812 17.953 1 96.06 85 GLN A CA 1
ATOM 639 C C . GLN A 1 85 ? -7.484 24.766 17.891 1 96.06 85 GLN A C 1
ATOM 641 O O . GLN A 1 85 ? -7.617 25.953 18.203 1 96.06 85 GLN A O 1
ATOM 646 N N . GLN A 1 86 ? -6.379 24.266 17.5 1 96.5 86 GLN A N 1
ATOM 647 C CA . GLN A 1 86 ? -5.172 25.078 17.391 1 96.5 86 GLN A CA 1
ATOM 648 C C . GLN A 1 86 ? -5.008 25.625 15.969 1 96.5 86 GLN A C 1
ATOM 650 O O . GLN A 1 86 ? -4.09 26.391 15.695 1 96.5 86 GLN A O 1
ATOM 655 N N . GLN A 1 87 ? -5.852 25.203 15.031 1 97.38 87 GLN A N 1
ATOM 656 C CA . GLN A 1 87 ? -5.762 25.547 13.609 1 97.38 87 GLN A CA 1
ATOM 657 C C . GLN A 1 87 ? -4.395 25.188 13.047 1 97.38 87 GLN A C 1
ATOM 659 O O . GLN A 1 87 ? -3.748 26 12.398 1 97.38 87 GLN A O 1
ATOM 664 N N . ARG A 1 88 ? -4.031 23.969 13.32 1 97.94 88 ARG A N 1
ATOM 665 C CA . ARG A 1 88 ? -2.715 23.516 12.883 1 97.94 88 ARG A CA 1
ATOM 666 C C . ARG A 1 88 ? -2.812 22.188 12.148 1 97.94 88 ARG A C 1
ATOM 668 O O . ARG A 1 88 ? -3.701 21.375 12.438 1 97.94 88 ARG A O 1
ATOM 675 N N . ILE A 1 89 ? -1.981 22.016 11.258 1 98.25 89 ILE A N 1
ATOM 676 C CA . ILE A 1 89 ? -1.81 20.781 10.508 1 98.25 89 ILE A CA 1
ATOM 677 C C . ILE A 1 89 ? -0.342 20.359 10.531 1 98.25 89 ILE A C 1
ATOM 679 O O . ILE A 1 89 ? 0.553 21.188 10.375 1 98.25 89 ILE A O 1
ATOM 683 N N . TYR A 1 90 ? -0.034 19.141 10.805 1 98.44 90 TYR A N 1
ATOM 684 C CA . TYR A 1 90 ? 1.304 18.562 10.789 1 98.44 90 TYR A CA 1
ATOM 685 C C . TYR A 1 90 ? 1.4 17.438 9.75 1 98.44 90 TYR A C 1
ATOM 687 O O . TYR A 1 90 ? 0.641 16.469 9.805 1 98.44 90 TYR A O 1
ATOM 695 N N . ASN A 1 91 ? 2.221 17.609 8.781 1 98.06 91 ASN A N 1
ATOM 696 C CA . ASN A 1 91 ? 2.555 16.531 7.855 1 98.06 91 ASN A CA 1
ATOM 697 C C . ASN A 1 91 ? 3.861 15.836 8.242 1 98.06 91 ASN A C 1
ATOM 699 O O . ASN A 1 91 ? 4.875 16.5 8.469 1 98.06 91 ASN A O 1
ATOM 703 N N . ILE A 1 92 ? 3.803 14.539 8.352 1 98.5 92 ILE A N 1
ATOM 704 C CA . ILE A 1 92 ? 4.969 13.766 8.766 1 98.5 92 ILE A CA 1
ATOM 705 C C . ILE A 1 92 ? 5.18 12.594 7.805 1 98.5 92 ILE A C 1
ATOM 707 O O . ILE A 1 92 ? 4.273 11.781 7.598 1 98.5 92 ILE A O 1
ATOM 711 N N . ALA A 1 93 ? 6.309 12.477 7.219 1 98.19 93 ALA A N 1
ATOM 712 C CA . ALA A 1 93 ? 6.688 11.359 6.359 1 98.19 93 ALA A CA 1
ATOM 713 C C . ALA A 1 93 ? 7.871 10.594 6.949 1 98.19 93 ALA A C 1
ATOM 715 O O . ALA A 1 93 ? 8.875 11.195 7.336 1 98.19 93 ALA A O 1
ATOM 716 N N . GLU A 1 94 ? 7.688 9.328 7.023 1 97.88 94 GLU A N 1
ATOM 717 C CA . GLU A 1 94 ? 8.766 8.438 7.449 1 97.88 94 GLU A CA 1
ATOM 718 C C . GLU A 1 94 ? 9.547 7.91 6.25 1 97.88 94 GLU A C 1
ATOM 720 O O . GLU A 1 94 ? 8.969 7.57 5.219 1 97.88 94 GLU A O 1
ATOM 725 N N . LEU A 1 95 ? 10.852 7.883 6.379 1 96.12 95 LEU A N 1
ATOM 726 C CA . LEU A 1 95 ? 11.742 7.336 5.359 1 96.12 95 LEU A CA 1
ATOM 727 C C . LEU A 1 95 ? 12.648 6.254 5.945 1 96.12 95 LEU A C 1
ATOM 729 O O . LEU A 1 95 ? 13.102 6.371 7.086 1 96.12 95 LEU A O 1
ATOM 733 N N . TYR A 1 96 ? 12.797 5.246 5.102 1 92.75 96 TYR A N 1
ATOM 734 C CA . TYR A 1 96 ? 13.711 4.199 5.535 1 92.75 96 TYR A CA 1
ATOM 735 C C . TYR A 1 96 ? 14.539 3.682 4.367 1 92.75 96 TYR A C 1
ATOM 737 O O . TYR A 1 96 ? 14.344 4.098 3.223 1 92.75 96 TYR A O 1
ATOM 745 N N . GLY A 1 97 ? 15.586 2.846 4.625 1 87.38 97 GLY A N 1
ATOM 746 C CA . GLY A 1 97 ? 16.516 2.32 3.643 1 87.38 97 GLY A CA 1
ATOM 747 C C . GLY A 1 97 ? 17.703 1.604 4.266 1 87.38 97 GLY A C 1
ATOM 748 O O . GLY A 1 97 ? 17.641 0.4 4.523 1 87.38 97 GLY A O 1
ATOM 749 N N . LEU A 1 98 ? 18.734 2.377 4.562 1 87.94 98 LEU A N 1
ATOM 750 C CA . LEU A 1 98 ? 19.891 1.809 5.234 1 87.94 98 LEU A CA 1
ATOM 751 C C . LEU A 1 98 ? 19.672 1.73 6.738 1 87.94 98 LEU A C 1
ATOM 753 O O . LEU A 1 98 ? 19.047 2.617 7.324 1 87.94 98 LEU A O 1
ATOM 757 N N . PRO A 1 99 ? 20.172 0.609 7.293 1 86.62 99 PRO A N 1
ATOM 758 C CA . PRO A 1 99 ? 20.016 0.493 8.742 1 86.62 99 PRO A CA 1
ATOM 759 C C . PRO A 1 99 ? 20.516 1.728 9.492 1 86.62 99 PRO A C 1
ATOM 761 O O . PRO A 1 99 ? 21.531 2.312 9.117 1 86.62 99 PRO A O 1
ATOM 764 N N . PHE A 1 100 ? 19.766 2.248 10.422 1 89.5 100 PHE A N 1
ATOM 765 C CA . PHE A 1 100 ? 20.109 3.307 11.359 1 89.5 100 PHE A CA 1
ATOM 766 C C . PHE A 1 100 ? 20.062 4.672 10.68 1 89.5 100 PHE A C 1
ATOM 768 O O . PHE A 1 100 ? 20.422 5.684 11.289 1 89.5 100 PHE A O 1
ATOM 775 N N . LEU A 1 101 ? 19.688 4.652 9.461 1 92.62 101 LEU A N 1
ATOM 776 C CA . LEU A 1 101 ? 19.625 5.926 8.75 1 92.62 101 LEU A CA 1
ATOM 777 C C . LEU A 1 101 ? 18.203 6.25 8.344 1 92.62 101 LEU A C 1
ATOM 779 O O . LEU A 1 101 ? 17.969 6.777 7.25 1 92.62 101 LEU A O 1
ATOM 783 N N . GLU A 1 102 ? 17.234 5.82 9.188 1 95.44 102 GLU A N 1
ATOM 784 C CA . GLU A 1 102 ? 15.844 6.176 8.945 1 95.44 102 GLU A CA 1
ATOM 785 C C . GLU A 1 102 ? 15.609 7.668 9.164 1 95.44 102 GLU A C 1
ATOM 787 O O . GLU A 1 102 ? 16.156 8.258 10.086 1 95.44 102 GLU A O 1
ATOM 792 N N . GLY A 1 103 ? 14.828 8.297 8.312 1 96.69 103 GLY A N 1
ATOM 793 C CA . GLY A 1 103 ? 14.609 9.734 8.352 1 96.69 103 GLY A CA 1
ATOM 794 C C . GLY A 1 103 ? 13.164 10.109 8.602 1 96.69 103 GLY A C 1
ATOM 795 O O . GLY A 1 103 ? 12.266 9.289 8.422 1 96.69 103 GLY A O 1
ATOM 796 N N . ILE A 1 104 ? 12.984 11.273 9.086 1 98.12 104 ILE A N 1
ATOM 797 C CA . ILE A 1 104 ? 11.672 11.883 9.273 1 98.12 104 ILE A CA 1
ATOM 798 C C . ILE A 1 104 ? 11.633 13.25 8.594 1 98.12 104 ILE A C 1
ATOM 800 O O . ILE A 1 104 ? 12.555 14.055 8.75 1 98.12 104 ILE A O 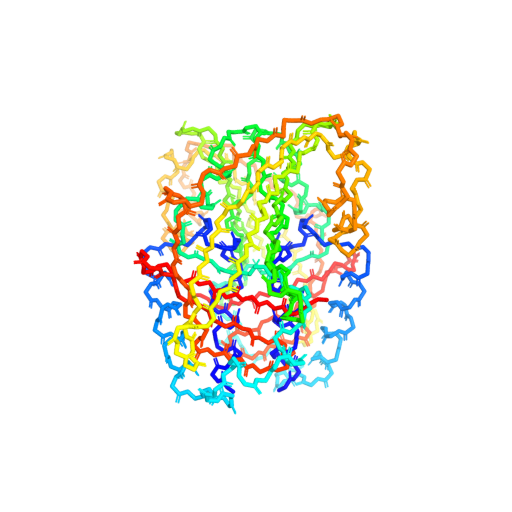1
ATOM 804 N N . ILE A 1 105 ? 10.633 13.516 7.848 1 98.06 105 ILE A N 1
ATOM 805 C CA . ILE A 1 105 ? 10.336 14.828 7.285 1 98.06 105 ILE A CA 1
ATOM 806 C C . ILE A 1 105 ? 9.023 15.352 7.859 1 98.06 105 ILE A C 1
ATOM 808 O O . ILE A 1 105 ? 7.996 14.672 7.797 1 98.06 105 ILE A O 1
ATOM 812 N N . SER A 1 106 ? 9.07 16.484 8.406 1 97.88 106 SER A N 1
ATOM 813 C CA . SER A 1 106 ? 7.867 17.094 8.969 1 97.88 106 SER A CA 1
ATOM 814 C C . SER A 1 106 ? 7.668 18.516 8.453 1 97.88 106 SER A C 1
ATOM 816 O O . SER A 1 106 ? 8.633 19.266 8.305 1 97.88 106 SER A O 1
ATOM 818 N N . VAL A 1 107 ? 6.488 18.828 8.195 1 97.25 107 VAL A N 1
ATOM 819 C CA . VAL A 1 107 ? 6.105 20.188 7.812 1 97.25 107 VAL A CA 1
ATOM 820 C C . VAL A 1 107 ? 4.941 20.656 8.68 1 97.25 107 VAL A C 1
ATOM 822 O O . VAL A 1 107 ? 3.92 19.969 8.781 1 97.25 107 VAL A O 1
ATOM 825 N N . LEU A 1 108 ? 5.148 21.766 9.312 1 97.12 108 LEU A N 1
ATOM 826 C CA . LEU A 1 108 ? 4.117 22.391 10.141 1 97.12 108 LEU A CA 1
ATOM 827 C C . LEU A 1 108 ? 3.426 23.531 9.391 1 97.12 108 LEU A C 1
ATOM 829 O O . LEU A 1 108 ? 4.086 24.328 8.727 1 97.12 108 LEU A O 1
ATOM 833 N N . ALA A 1 109 ? 2.145 23.578 9.602 1 97.62 109 ALA A N 1
ATOM 834 C CA . ALA A 1 109 ? 1.379 24.641 8.945 1 97.62 109 ALA A CA 1
ATOM 835 C C . ALA A 1 109 ? 0.21 25.094 9.812 1 97.62 109 ALA A C 1
ATOM 837 O O . ALA A 1 109 ? -0.259 24.344 10.672 1 97.62 109 ALA A O 1
ATOM 838 N N . ARG A 1 110 ? -0.147 26.266 9.594 1 97.31 110 ARG A N 1
ATOM 839 C CA . ARG A 1 110 ? -1.43 26.781 10.078 1 97.31 110 ARG A CA 1
ATOM 840 C C . ARG A 1 110 ? -2.471 26.781 8.961 1 97.31 110 ARG A C 1
ATOM 842 O O . ARG A 1 110 ? -2.123 26.781 7.781 1 97.31 110 ARG A O 1
ATOM 849 N N . PHE A 1 111 ? -3.729 26.656 9.438 1 97.38 111 PHE A N 1
ATOM 850 C CA . PHE A 1 111 ? -4.75 26.734 8.398 1 97.38 111 PHE A CA 1
ATOM 851 C C . PHE A 1 111 ? -5.887 27.656 8.82 1 97.38 111 PHE A C 1
ATOM 853 O O . PHE A 1 111 ? -6.066 27.922 10.008 1 97.38 111 PHE A O 1
ATOM 860 N N . GLU A 1 112 ? -6.547 28.234 7.801 1 96.56 112 GLU A N 1
ATOM 861 C CA . GLU A 1 112 ? -7.754 29.047 7.961 1 96.56 112 GLU A CA 1
ATOM 862 C C . GLU A 1 112 ? -8.859 28.578 7.02 1 96.56 112 GLU A C 1
ATOM 864 O O . GLU A 1 112 ? -8.602 28.312 5.844 1 96.56 112 GLU A O 1
ATOM 869 N N . PRO A 1 113 ? -10.062 28.453 7.625 1 96.19 113 PRO A N 1
ATOM 870 C CA . PRO A 1 113 ? -11.172 28.094 6.734 1 96.19 113 PRO A CA 1
ATOM 871 C C . PRO A 1 113 ? -11.469 29.188 5.699 1 96.19 113 PRO A C 1
ATOM 873 O O . PRO A 1 113 ? -11.516 30.359 6.039 1 96.19 113 PRO A O 1
ATOM 876 N N . LEU A 1 114 ? -11.555 28.828 4.5 1 95.81 114 LEU A N 1
ATOM 877 C CA . LEU A 1 114 ? -11.953 29.734 3.434 1 95.81 114 LEU A CA 1
ATOM 878 C C . LEU A 1 114 ? -13.422 29.547 3.072 1 95.81 114 LEU A C 1
ATOM 880 O O . LEU A 1 114 ? -14.125 30.5 2.76 1 95.81 114 LEU A O 1
ATOM 884 N N . THR A 1 115 ? -13.859 28.328 3.027 1 95.88 115 THR A N 1
ATOM 885 C CA . THR A 1 115 ? -15.25 27.922 2.865 1 95.88 115 THR A CA 1
ATOM 886 C C . THR A 1 115 ? -15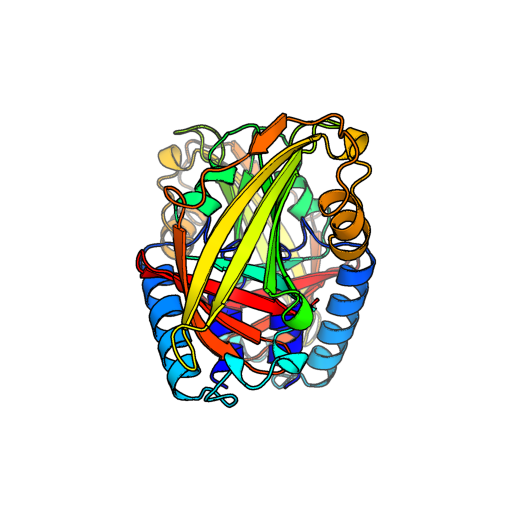.617 26.828 3.865 1 95.88 115 THR A C 1
ATOM 888 O O . THR A 1 115 ? -14.945 26.672 4.887 1 95.88 115 THR A O 1
ATOM 891 N N . GLN A 1 116 ? -16.703 26.141 3.557 1 95.69 116 GLN A N 1
ATOM 892 C CA . GLN A 1 116 ? -17.109 25.047 4.434 1 95.69 116 GLN A CA 1
ATOM 893 C C . GLN A 1 116 ? -16.297 23.797 4.156 1 95.69 116 GLN A C 1
ATOM 895 O O . GLN A 1 116 ? -16.344 22.828 4.922 1 95.69 116 GLN A O 1
ATOM 900 N N . GLN A 1 117 ? -15.562 23.812 3.096 1 96.75 117 GLN A N 1
ATOM 901 C CA . GLN A 1 117 ? -14.812 22.625 2.729 1 96.75 117 GLN A CA 1
ATOM 902 C C . GLN A 1 117 ? -13.344 22.938 2.471 1 96.75 117 GLN A C 1
ATOM 904 O O . GLN A 1 117 ? -12.508 22.047 2.406 1 96.75 117 GLN A O 1
ATOM 909 N N . ARG A 1 118 ? -13.055 24.219 2.254 1 97.06 118 ARG A N 1
ATOM 910 C CA . ARG A 1 118 ? -11.703 24.578 1.841 1 97.06 118 ARG A CA 1
ATOM 911 C C . ARG A 1 118 ? -10.961 25.297 2.965 1 97.06 118 ARG A C 1
ATOM 913 O O . ARG A 1 118 ? -11.508 26.203 3.602 1 97.06 118 ARG A O 1
ATOM 920 N N . VAL A 1 119 ? -9.727 24.875 3.168 1 97.5 119 VAL A N 1
ATOM 921 C CA . VAL A 1 119 ? -8.852 25.594 4.09 1 97.5 119 VAL A CA 1
ATOM 922 C C . VAL A 1 119 ? -7.668 26.188 3.33 1 97.5 119 VAL A C 1
ATOM 924 O O . VAL A 1 119 ? -7.16 25.562 2.391 1 97.5 119 VAL A O 1
ATOM 927 N N . GLN A 1 120 ? -7.344 27.406 3.727 1 97.19 120 GLN A N 1
ATOM 928 C CA . GLN A 1 120 ? -6.043 27.953 3.355 1 97.19 120 GLN A CA 1
ATOM 929 C C . GLN A 1 120 ? -4.945 27.438 4.285 1 97.19 120 GLN A C 1
ATOM 931 O O . GLN A 1 120 ? -5.113 27.438 5.508 1 97.19 120 GLN A O 1
ATOM 936 N N . VAL A 1 121 ? -3.885 26.953 3.715 1 97.19 121 VAL A N 1
ATOM 937 C CA . VAL A 1 121 ? -2.797 26.391 4.5 1 97.19 121 VAL A CA 1
ATOM 938 C C . VAL A 1 121 ? -1.552 27.266 4.375 1 97.19 121 VAL A C 1
ATOM 940 O O . VAL A 1 121 ? -1.155 27.641 3.27 1 97.19 121 VAL A O 1
ATOM 943 N N . TYR A 1 122 ? -0.963 27.625 5.453 1 97.06 122 TYR A N 1
ATOM 944 C CA . TYR A 1 122 ? 0.253 28.422 5.543 1 97.06 122 TYR A CA 1
ATOM 945 C C . TYR A 1 122 ? 1.393 27.609 6.152 1 97.06 122 TYR A C 1
ATOM 947 O O . TYR A 1 122 ? 1.415 27.375 7.363 1 97.06 122 TYR A O 1
ATOM 955 N N . PHE A 1 123 ? 2.305 27.234 5.355 1 96.44 123 PHE A N 1
ATOM 956 C CA . PHE A 1 123 ? 3.42 26.438 5.852 1 96.44 123 PHE A CA 1
ATOM 957 C C . PHE A 1 123 ? 4.387 27.297 6.652 1 96.44 123 PHE A C 1
ATOM 959 O O . PHE A 1 123 ? 4.777 28.375 6.207 1 96.44 123 PHE A O 1
ATOM 966 N N . GLU A 1 124 ? 4.762 26.797 7.789 1 95.81 124 GLU A N 1
ATOM 967 C CA . GLU A 1 124 ? 5.496 27.656 8.719 1 95.81 124 GLU A CA 1
ATOM 968 C C . GLU A 1 124 ? 6.895 27.125 8.984 1 95.81 124 GLU A C 1
ATOM 970 O O . GLU A 1 124 ? 7.828 27.891 9.234 1 95.81 124 GLU A O 1
ATOM 975 N N . ARG A 1 125 ? 6.961 25.859 8.992 1 95.06 125 ARG A N 1
ATOM 976 C CA . ARG A 1 125 ? 8.188 25.234 9.477 1 95.06 125 ARG A CA 1
ATOM 977 C C . ARG A 1 125 ? 8.398 23.859 8.852 1 95.06 125 ARG A C 1
ATOM 979 O O . ARG A 1 125 ? 7.445 23.109 8.664 1 95.06 125 ARG A O 1
ATOM 986 N N . SER A 1 126 ? 9.586 23.562 8.477 1 96.19 126 SER A N 1
ATOM 987 C CA . SER A 1 126 ? 9.992 22.25 7.977 1 96.19 126 SER A CA 1
ATOM 988 C C . SER A 1 126 ? 11.133 21.672 8.805 1 96.19 126 SER A C 1
ATOM 990 O O . SER A 1 126 ? 12.109 22.359 9.094 1 96.19 126 SER A O 1
ATOM 992 N N . ILE A 1 127 ? 10.992 20.469 9.211 1 96.81 127 ILE A N 1
ATOM 993 C CA . ILE A 1 127 ? 12 19.781 10.008 1 96.81 127 ILE A CA 1
ATOM 994 C C . ILE A 1 127 ? 12.359 18.453 9.352 1 96.81 127 ILE A C 1
ATOM 996 O O . ILE A 1 127 ? 11.484 17.641 9.047 1 96.81 127 ILE A O 1
ATOM 1000 N N . VAL A 1 128 ? 13.625 18.188 9.133 1 97.44 128 VAL A N 1
ATOM 1001 C CA . VAL A 1 128 ? 14.133 16.938 8.562 1 97.44 128 VAL A CA 1
ATOM 1002 C C . VAL A 1 128 ? 15.273 16.406 9.422 1 97.44 128 VAL A C 1
ATOM 1004 O O . VAL A 1 128 ? 16.234 17.125 9.703 1 97.44 128 VAL A O 1
ATOM 1007 N N . GLY A 1 129 ? 15.172 15.211 9.805 1 97.5 129 GLY A N 1
ATOM 1008 C CA . GLY A 1 129 ? 16.234 14.641 10.625 1 97.5 129 GLY A CA 1
ATOM 1009 C C . GLY A 1 129 ? 16.172 13.125 10.711 1 97.5 129 GLY A C 1
ATOM 1010 O O . GLY A 1 129 ? 15.227 12.508 10.203 1 97.5 129 GLY A O 1
ATOM 1011 N N . LEU A 1 130 ? 17.203 12.547 11.383 1 97.44 130 LEU A N 1
ATOM 1012 C CA . LEU A 1 130 ? 17.219 11.109 11.617 1 97.44 130 LEU A CA 1
ATOM 1013 C C . LEU A 1 130 ? 16.234 10.719 12.703 1 97.44 130 LEU A C 1
ATOM 1015 O O . LEU A 1 130 ? 16.078 11.438 13.695 1 97.44 130 LEU A O 1
ATOM 1019 N N . ARG A 1 131 ? 15.555 9.68 12.469 1 97.12 131 ARG A N 1
ATOM 1020 C CA . ARG A 1 131 ? 14.539 9.203 13.406 1 97.12 131 ARG A CA 1
ATOM 1021 C C . ARG A 1 131 ? 15.109 9.102 14.82 1 97.12 131 ARG A C 1
ATOM 1023 O O . ARG A 1 131 ? 14.469 9.547 15.781 1 97.12 131 ARG A O 1
ATOM 1030 N N . GLN A 1 132 ? 16.312 8.508 14.93 1 95.5 132 GLN A N 1
ATOM 1031 C CA . GLN A 1 132 ? 16.938 8.289 16.234 1 95.5 132 GLN A CA 1
ATOM 1032 C C . GLN A 1 132 ? 17.266 9.609 16.922 1 95.5 132 GLN A C 1
ATOM 1034 O O . GLN A 1 132 ? 17.109 9.734 18.141 1 95.5 132 GLN A O 1
ATOM 1039 N N . TRP A 1 133 ? 17.656 10.555 16.203 1 96.12 133 TRP A N 1
ATOM 1040 C CA . TRP A 1 133 ? 18.031 11.844 16.766 1 96.12 133 TRP A CA 1
ATOM 1041 C C . TRP A 1 133 ? 16.797 12.625 17.203 1 96.12 133 TRP A C 1
ATOM 1043 O O . TRP A 1 133 ? 16.859 13.391 18.172 1 96.12 133 TRP A O 1
ATOM 1053 N N . LEU A 1 134 ? 15.711 12.359 16.562 1 96.56 134 LEU A N 1
ATOM 1054 C CA . LEU A 1 134 ? 14.469 13.062 16.875 1 96.56 134 LEU A CA 1
ATOM 1055 C C . LEU A 1 134 ? 13.656 12.297 17.922 1 96.56 134 LEU A C 1
ATOM 1057 O O . LEU A 1 134 ? 12.625 12.781 18.375 1 96.56 134 LEU A O 1
ATOM 1061 N N . ASN A 1 135 ? 14.094 11.133 18.266 1 94.31 135 ASN A N 1
ATOM 1062 C CA . ASN A 1 135 ? 13.352 10.25 19.172 1 94.31 135 ASN A CA 1
ATOM 1063 C C . ASN A 1 135 ? 11.914 10.07 18.703 1 94.31 135 ASN A C 1
ATOM 1065 O O . ASN A 1 135 ? 10.984 10.195 19.5 1 94.31 135 ASN A O 1
ATOM 1069 N N . TYR A 1 136 ? 11.758 9.844 17.469 1 97 136 TYR A N 1
ATOM 1070 C CA . TYR A 1 136 ? 10.438 9.719 16.859 1 97 136 TYR A CA 1
ATOM 1071 C C . TYR A 1 136 ? 9.922 8.289 17 1 97 136 TYR A C 1
ATOM 1073 O O . TYR A 1 136 ? 10.586 7.34 16.578 1 97 136 TYR A O 1
ATOM 1081 N N . TYR A 1 137 ? 8.656 8.18 17.516 1 94.75 137 TYR A N 1
ATOM 1082 C CA . TYR A 1 137 ? 8 6.879 17.625 1 94.75 137 TYR A CA 1
ATOM 1083 C C . TYR A 1 137 ? 6.648 6.887 16.938 1 94.75 137 TYR A C 1
ATOM 1085 O O . TYR A 1 137 ? 6.27 5.906 16.281 1 94.75 137 TYR A O 1
ATOM 1093 N N . SER A 1 138 ? 5.887 7.918 17.094 1 95.94 138 SER A N 1
ATOM 1094 C CA . SER A 1 138 ? 4.574 8.117 16.5 1 95.94 138 SER A CA 1
ATOM 1095 C C . SER A 1 138 ? 4.258 9.602 16.344 1 95.94 138 SER A C 1
ATOM 1097 O O . SER A 1 138 ? 4.852 10.445 17.031 1 95.94 138 SER A O 1
ATOM 1099 N N . PRO A 1 139 ? 3.338 9.914 15.492 1 97.19 139 PRO A N 1
ATOM 1100 C CA . PRO A 1 139 ? 2.969 11.328 15.359 1 97.19 139 PRO A CA 1
ATOM 1101 C C . PRO A 1 139 ? 2.521 11.953 16.672 1 97.19 139 PRO A C 1
ATOM 1103 O O . PRO A 1 139 ? 3.002 13.023 17.047 1 97.19 139 PRO A O 1
ATOM 1106 N N . SER A 1 140 ? 1.675 11.242 17.344 1 96.38 140 SER A N 1
ATOM 1107 C CA . SER A 1 140 ? 1.107 11.797 18.562 1 96.38 140 SER A CA 1
ATOM 1108 C C . SER A 1 140 ? 2.191 12.07 19.609 1 96.38 140 SER A C 1
ATOM 1110 O O . SER A 1 140 ? 2.119 13.062 20.344 1 96.38 140 SER A O 1
ATOM 1112 N N . GLN A 1 141 ? 3.152 11.242 19.688 1 96.06 141 GLN A N 1
ATOM 1113 C CA . GLN A 1 141 ? 4.262 11.414 20.625 1 96.06 141 GLN A CA 1
ATOM 1114 C C . GLN A 1 141 ? 5.195 12.531 20.172 1 96.06 141 GLN A C 1
ATOM 1116 O O . GLN A 1 141 ? 5.824 13.195 20.984 1 96.06 141 GLN A O 1
ATOM 1121 N N . PHE A 1 142 ? 5.301 12.781 18.922 1 97.19 142 PHE A N 1
ATOM 1122 C CA . PHE A 1 142 ? 6.316 13.633 18.312 1 97.19 142 PHE A CA 1
ATOM 1123 C C . PHE A 1 142 ? 5.828 15.07 18.234 1 97.19 142 PHE A C 1
ATOM 1125 O O . PHE A 1 142 ? 6.613 16.016 18.375 1 97.19 142 PHE A O 1
ATOM 1132 N N . ILE A 1 143 ? 4.555 15.281 18.062 1 97.31 143 ILE A N 1
ATOM 1133 C CA . ILE A 1 143 ? 3.975 16.578 17.719 1 97.31 143 ILE A CA 1
ATOM 1134 C C . ILE A 1 143 ? 4.234 17.578 18.828 1 97.31 143 ILE A C 1
ATOM 1136 O O . ILE A 1 143 ? 4.598 18.734 18.578 1 97.31 143 ILE A O 1
ATOM 1140 N N . PRO A 1 144 ? 4.078 17.172 20.078 1 95.38 144 PRO A N 1
ATOM 1141 C CA . PRO A 1 144 ? 4.41 18.156 21.125 1 95.38 144 PRO A CA 1
ATOM 1142 C C . PRO A 1 144 ? 5.84 18.672 21 1 95.38 144 PRO A C 1
ATOM 1144 O O . PRO A 1 144 ? 6.094 19.844 21.281 1 95.38 144 PRO A O 1
ATOM 1147 N N . GLN A 1 145 ? 6.742 17.891 20.594 1 93.69 145 GLN A N 1
ATOM 1148 C CA . GLN A 1 145 ? 8.125 18.297 20.391 1 93.69 145 GLN A CA 1
ATOM 1149 C C . GLN A 1 145 ? 8.25 19.297 19.25 1 93.69 145 GLN A C 1
ATOM 1151 O O . GLN A 1 145 ? 9.062 20.219 19.297 1 93.69 145 GLN A O 1
ATOM 1156 N N . LEU A 1 146 ? 7.453 19.125 18.234 1 94.25 146 LEU A N 1
ATOM 1157 C CA . LEU A 1 146 ? 7.445 20.031 17.094 1 94.25 146 LEU A CA 1
ATOM 1158 C C . LEU A 1 146 ? 6.934 21.406 17.5 1 94.25 146 LEU A C 1
ATOM 1160 O O . LEU A 1 146 ? 7.395 22.422 16.969 1 94.25 146 LEU A O 1
ATOM 1164 N N . ASP A 1 147 ? 6.035 21.328 18.391 1 92.19 147 ASP A N 1
ATOM 1165 C CA . ASP A 1 147 ? 5.418 22.578 18.828 1 92.19 147 ASP A CA 1
ATOM 1166 C C . ASP A 1 147 ? 6.32 23.312 19.812 1 92.19 147 ASP A C 1
ATOM 1168 O O . ASP A 1 147 ? 6.164 24.516 20.016 1 92.19 147 ASP A O 1
ATOM 1172 N N . SER A 1 148 ? 7.16 22.562 20.266 1 85.31 148 SER A N 1
ATOM 1173 C CA . SER A 1 148 ? 8.055 23.203 21.219 1 85.31 148 SER A CA 1
ATOM 1174 C C . SER A 1 148 ? 9.148 24 20.516 1 85.31 148 SER A C 1
ATOM 1176 O O . SER A 1 148 ? 9.383 23.797 19.312 1 85.31 148 SER A O 1
ATOM 1178 N N . ARG A 1 149 ? 9.695 25.016 21.047 1 77.75 149 ARG A N 1
ATOM 1179 C CA . ARG A 1 149 ? 10.75 25.828 20.453 1 77.75 149 ARG A CA 1
ATOM 1180 C C . ARG A 1 149 ? 12.125 25.359 20.891 1 77.75 149 ARG A C 1
ATOM 1182 O O . ARG A 1 149 ? 13.125 26.047 20.688 1 77.75 149 ARG A O 1
ATOM 1189 N N . GLN A 1 150 ? 12.023 24.172 21.406 1 86.38 150 GLN A N 1
ATOM 1190 C CA . GLN A 1 150 ? 13.32 23.641 21.797 1 86.38 150 GLN A CA 1
ATOM 1191 C C . GLN A 1 150 ? 14.117 23.172 20.594 1 86.38 150 GLN A C 1
ATOM 1193 O O . GLN A 1 150 ? 13.547 22.641 19.625 1 86.38 150 GLN A O 1
ATOM 1198 N N . PRO A 1 151 ? 15.391 23.359 20.75 1 90.5 151 PRO A N 1
ATOM 1199 C CA . PRO A 1 151 ? 16.234 22.938 19.609 1 90.5 151 PRO A CA 1
ATOM 1200 C C . PRO A 1 151 ? 16.203 21.438 19.375 1 90.5 151 PRO A C 1
ATOM 1202 O O . PRO A 1 151 ? 16.156 20.656 20.328 1 90.5 151 PRO A O 1
ATOM 1205 N N . LEU A 1 152 ? 16.141 21.047 18.109 1 92.5 152 LEU A N 1
ATOM 1206 C CA . LEU A 1 152 ? 16.203 19.641 17.672 1 92.5 152 LEU A CA 1
ATOM 1207 C C . LEU A 1 152 ? 17.484 19.359 16.906 1 92.5 152 LEU A C 1
ATOM 1209 O O . LEU A 1 152 ? 18.047 20.266 16.281 1 92.5 152 LEU A O 1
ATOM 1213 N N . LEU A 1 153 ? 18.016 18.203 17.094 1 93.75 153 LEU A N 1
ATOM 1214 C CA . LEU A 1 153 ? 19.125 17.766 16.25 1 93.75 153 LEU A CA 1
ATOM 1215 C C . LEU A 1 153 ? 18.641 17.391 14.859 1 93.75 153 LEU A C 1
ATOM 1217 O O . LEU A 1 153 ? 18.578 16.203 14.523 1 93.75 153 LEU A O 1
ATOM 1221 N N . ALA A 1 154 ? 18.297 18.375 14.078 1 95.94 154 ALA A N 1
ATOM 1222 C CA . ALA A 1 154 ? 17.688 18.188 12.766 1 95.94 154 ALA A CA 1
ATOM 1223 C C . ALA A 1 154 ? 17.828 19.453 11.914 1 95.94 154 ALA A C 1
ATOM 1225 O O . ALA A 1 154 ? 18.25 20.5 12.422 1 95.94 154 ALA A O 1
ATOM 1226 N N . LEU A 1 155 ? 17.688 19.312 10.594 1 96.19 155 LEU A N 1
ATOM 1227 C CA . LEU A 1 155 ? 17.469 20.484 9.766 1 96.19 155 LEU A CA 1
ATOM 1228 C C . LEU A 1 155 ? 16.125 21.125 10.07 1 96.19 155 LEU A C 1
ATOM 1230 O O . LEU A 1 155 ? 15.078 20.5 9.852 1 96.19 155 LEU A O 1
ATOM 1234 N N . ASP A 1 156 ? 16.141 22.234 10.578 1 95.5 156 ASP A N 1
ATOM 1235 C CA . ASP A 1 156 ? 14.977 22.984 11.047 1 95.5 156 ASP A CA 1
ATOM 1236 C C . ASP A 1 156 ? 14.883 24.344 10.367 1 95.5 156 ASP A C 1
ATOM 1238 O O . ASP A 1 156 ? 15.617 25.266 10.727 1 95.5 156 ASP A O 1
ATOM 1242 N N . VAL A 1 157 ? 13.945 24.484 9.461 1 94.31 157 VAL A N 1
ATOM 1243 C CA . VAL A 1 157 ? 13.914 25.672 8.617 1 94.31 157 VAL A CA 1
ATOM 1244 C C . VAL A 1 157 ? 12.562 26.359 8.75 1 94.31 157 VAL A C 1
ATOM 1246 O O . VAL A 1 157 ? 11.516 25.719 8.625 1 94.31 157 VAL A O 1
ATOM 1249 N N . SER A 1 158 ? 12.664 27.609 8.992 1 92.94 158 SER A N 1
ATOM 1250 C CA . SER A 1 158 ? 11.445 28.422 8.938 1 92.94 158 SER A CA 1
ATOM 1251 C C . SER A 1 158 ? 11.047 28.703 7.492 1 92.94 158 SER A C 1
ATOM 1253 O O . SER A 1 158 ? 11.891 29.047 6.66 1 92.94 158 SER A O 1
ATOM 1255 N N . LEU A 1 159 ? 9.766 28.5 7.305 1 92.25 159 LEU A N 1
ATOM 1256 C CA . LEU A 1 159 ? 9.234 28.781 5.973 1 92.25 159 LEU A CA 1
ATOM 1257 C C . LEU A 1 159 ? 8.469 30.094 5.957 1 92.25 159 LEU A C 1
ATOM 1259 O O . LEU A 1 159 ? 7.762 30.422 6.914 1 92.25 159 LEU A O 1
ATOM 1263 N N . ASN A 1 160 ? 8.672 30.781 4.867 1 89.12 160 ASN A N 1
ATOM 1264 C CA . ASN A 1 160 ? 7.91 32.031 4.688 1 89.12 160 ASN A CA 1
ATOM 1265 C C . ASN A 1 160 ? 6.48 31.734 4.238 1 89.12 160 ASN A C 1
ATOM 1267 O O . ASN A 1 160 ? 6.238 31.422 3.07 1 89.12 160 ASN A O 1
ATOM 1271 N N . SER A 1 161 ? 5.594 31.922 5.082 1 85.31 161 SER A N 1
ATOM 1272 C CA . SER A 1 161 ? 4.199 31.562 4.863 1 85.31 161 SER A CA 1
ATOM 1273 C C . SER A 1 161 ? 3.592 32.375 3.719 1 85.31 161 SER A C 1
ATOM 1275 O O . SER A 1 161 ? 2.607 31.938 3.109 1 85.31 161 SER A O 1
ATOM 1277 N N . ASN A 1 162 ? 4.156 33.531 3.512 1 82.75 162 ASN A N 1
ATOM 1278 C CA . ASN A 1 162 ? 3.66 34.312 2.385 1 82.75 162 ASN A CA 1
ATOM 1279 C C . ASN A 1 162 ? 4.004 33.656 1.051 1 82.75 162 ASN A C 1
ATOM 1281 O O . ASN A 1 162 ? 3.238 33.75 0.089 1 82.75 162 ASN A O 1
ATOM 1285 N N . ASP A 1 163 ? 5.004 33 1.106 1 82.94 163 ASP A N 1
ATOM 1286 C CA . ASP A 1 163 ? 5.492 32.375 -0.118 1 82.94 163 ASP A CA 1
ATOM 1287 C C . ASP A 1 163 ? 5.059 30.906 -0.197 1 82.94 163 ASP A C 1
ATOM 1289 O O . ASP A 1 163 ? 4.902 30.359 -1.29 1 82.94 163 ASP A O 1
ATOM 1293 N N . GLN A 1 164 ? 4.914 30.422 0.93 1 80.75 164 GLN A N 1
ATOM 1294 C CA . GLN A 1 164 ? 4.602 29 0.982 1 80.75 164 GLN A CA 1
ATOM 1295 C C . GLN A 1 164 ? 3.182 28.766 1.495 1 80.75 164 GLN A C 1
ATOM 1297 O O . GLN A 1 164 ? 2.977 28.531 2.688 1 80.75 164 GLN A O 1
ATOM 1302 N N . GLN A 1 165 ? 2.295 28.891 0.517 1 83.81 165 GLN A N 1
ATOM 1303 C CA . GLN A 1 165 ? 0.891 28.703 0.86 1 83.81 165 GLN A CA 1
ATOM 1304 C C . GLN A 1 165 ? 0.183 27.844 -0.186 1 83.81 165 GLN A C 1
ATOM 1306 O O . GLN A 1 165 ? 0.702 27.641 -1.286 1 83.81 165 GLN A O 1
ATOM 1311 N N . GLY A 1 166 ? -0.906 27.25 0.255 1 92.12 166 GLY A N 1
ATOM 1312 C CA . GLY A 1 166 ? -1.797 26.469 -0.593 1 92.12 166 GLY A CA 1
ATOM 1313 C C . GLY A 1 166 ? -3.176 26.281 0.007 1 92.12 166 GLY A C 1
ATOM 1314 O O . GLY A 1 166 ? -3.52 26.922 1.005 1 92.12 166 GLY A O 1
ATOM 1315 N N . TRP A 1 167 ? -3.951 25.672 -0.713 1 95.5 167 TRP A N 1
ATOM 1316 C CA . TRP A 1 167 ? -5.262 25.359 -0.153 1 95.5 167 TRP A CA 1
ATOM 1317 C C . TRP A 1 167 ? -5.57 23.875 -0.275 1 95.5 167 TRP A C 1
ATOM 1319 O O . TRP A 1 167 ? -4.945 23.172 -1.072 1 95.5 167 TRP A O 1
ATOM 1329 N N . LEU A 1 168 ? -6.383 23.422 0.575 1 96.94 168 LEU A N 1
ATOM 1330 C CA . LEU A 1 168 ? -6.824 22.031 0.642 1 96.94 168 LEU A CA 1
ATOM 1331 C C . LEU A 1 168 ? -8.344 21.953 0.785 1 96.94 168 LEU A C 1
ATOM 1333 O O . LEU A 1 168 ? -8.922 22.625 1.641 1 96.94 168 LEU A O 1
ATOM 1337 N N . ASP A 1 169 ? -8.969 21.188 -0.11 1 97.88 169 ASP A N 1
ATOM 1338 C CA . ASP A 1 169 ? -10.398 20.891 -0.001 1 97.88 169 ASP A CA 1
ATOM 1339 C C . ASP A 1 169 ? -10.625 19.547 0.677 1 97.88 169 ASP A C 1
ATOM 1341 O O . ASP A 1 169 ? -10.078 18.531 0.247 1 97.88 169 ASP A O 1
ATOM 1345 N N . ILE A 1 170 ? -11.352 19.547 1.733 1 98.44 170 ILE A N 1
ATOM 1346 C CA . ILE A 1 170 ? -11.82 18.281 2.291 1 98.44 170 ILE A CA 1
ATOM 1347 C C . ILE A 1 170 ? -13.141 17.891 1.625 1 98.44 170 ILE A C 1
ATOM 1349 O O . ILE A 1 170 ? -14.188 18.453 1.923 1 98.44 170 ILE A O 1
ATOM 1353 N N . THR A 1 171 ? -13.117 16.859 0.805 1 98.19 171 THR A N 1
ATOM 1354 C CA . THR A 1 171 ? -14.227 16.609 -0.106 1 98.19 171 THR A CA 1
ATOM 1355 C C . THR A 1 171 ? -15.023 15.383 0.343 1 98.19 171 THR A C 1
ATOM 1357 O O . THR A 1 171 ? -16.141 15.156 -0.126 1 98.19 171 THR A O 1
ATOM 1360 N N . TYR A 1 172 ? -14.547 14.633 1.206 1 98.62 172 TYR A N 1
ATOM 1361 C CA . TYR A 1 172 ? -15.219 13.516 1.85 1 98.62 172 TYR A CA 1
ATOM 1362 C C . TYR A 1 172 ? -14.68 13.289 3.26 1 98.62 172 TYR A C 1
ATOM 1364 O O . TYR A 1 172 ? -13.469 13.328 3.482 1 98.62 172 TYR A O 1
ATOM 1372 N N . LEU A 1 173 ? -15.594 13.078 4.23 1 98.62 173 LEU A N 1
ATOM 1373 C CA . LEU A 1 173 ? -15.195 12.844 5.613 1 98.62 173 LEU A CA 1
ATOM 1374 C C . LEU A 1 173 ? -16.219 11.961 6.328 1 98.62 173 LEU A C 1
ATOM 1376 O O . LEU A 1 173 ? -17.375 12.344 6.473 1 98.62 173 LEU A O 1
ATOM 1380 N N . ASP A 1 174 ? -15.828 10.836 6.676 1 97.56 174 ASP A N 1
ATOM 1381 C CA . ASP A 1 174 ? -16.609 10.031 7.605 1 97.56 174 ASP A CA 1
ATOM 1382 C C . ASP A 1 174 ? -15.789 9.633 8.828 1 97.56 174 ASP A C 1
ATOM 1384 O O . ASP A 1 174 ? -14.867 10.352 9.219 1 97.56 174 ASP A O 1
ATOM 1388 N N . GLU A 1 175 ? -16.047 8.586 9.531 1 96.56 175 GLU A N 1
ATOM 1389 C CA . GLU A 1 175 ? -15.422 8.289 10.812 1 96.56 175 GLU A CA 1
ATOM 1390 C C . GLU A 1 175 ? -13.977 7.832 10.625 1 96.56 175 GLU A C 1
ATOM 1392 O O . GLU A 1 175 ? -13.141 8.023 11.508 1 96.56 175 GLU A O 1
ATOM 1397 N N . ASP A 1 176 ? -13.734 7.246 9.469 1 96.38 176 ASP A N 1
ATOM 1398 C CA . ASP A 1 176 ? -12.414 6.637 9.383 1 96.38 176 ASP A CA 1
ATOM 1399 C C . ASP A 1 176 ? -11.781 6.883 8.016 1 96.38 176 ASP A C 1
ATOM 1401 O O . ASP A 1 176 ? -10.688 6.383 7.73 1 96.38 176 ASP A O 1
ATOM 1405 N N . LEU A 1 177 ? -12.469 7.617 7.16 1 98.19 177 LEU A N 1
ATOM 1406 C CA . LEU A 1 177 ? -11.938 7.898 5.828 1 98.19 177 LEU A CA 1
ATOM 1407 C C . LEU A 1 177 ? -12.07 9.383 5.492 1 98.19 177 LEU A C 1
ATOM 1409 O O . LEU A 1 177 ? -13.109 9.992 5.758 1 98.19 177 LEU A O 1
ATOM 1413 N N . ARG A 1 178 ? -11.039 9.945 4.98 1 98.75 178 ARG A N 1
ATOM 1414 C CA . ARG A 1 178 ? -11.008 11.328 4.523 1 98.75 178 ARG A CA 1
ATOM 1415 C C . ARG A 1 178 ? -10.422 11.438 3.121 1 98.75 178 ARG A C 1
ATOM 1417 O O . ARG A 1 178 ? -9.43 10.781 2.807 1 98.75 178 ARG A O 1
ATOM 1424 N N . ILE A 1 179 ? -11.078 12.133 2.232 1 98.81 179 ILE A N 1
ATOM 1425 C CA . ILE A 1 179 ? -10.562 12.461 0.906 1 98.81 179 ILE A CA 1
ATOM 1426 C C . ILE A 1 179 ? -10.375 13.969 0.784 1 98.81 179 ILE A C 1
ATOM 1428 O O . ILE A 1 179 ? -11.25 14.742 1.168 1 98.81 179 ILE A O 1
ATOM 1432 N N . SER A 1 180 ? -9.234 14.344 0.31 1 98.56 180 SER A N 1
ATOM 1433 C CA . SER A 1 180 ? -8.922 15.758 0.107 1 98.56 180 SER A CA 1
ATOM 1434 C C . SER A 1 180 ? -8.328 16 -1.274 1 98.56 180 SER A C 1
ATOM 1436 O O . SER A 1 180 ? -7.773 15.086 -1.888 1 98.56 180 SER A O 1
ATOM 1438 N N . ARG A 1 181 ? -8.508 17.203 -1.727 1 97.62 181 ARG A N 1
ATOM 1439 C CA . ARG A 1 181 ? -7.906 17.641 -2.982 1 97.62 181 ARG A CA 1
ATOM 1440 C C . ARG A 1 181 ? -7.152 18.953 -2.797 1 97.62 181 ARG A C 1
ATOM 1442 O O . ARG A 1 181 ? -7.648 19.875 -2.145 1 97.62 181 ARG A O 1
ATOM 1449 N N . GLY A 1 182 ? -6.023 18.969 -3.352 1 94.31 182 GLY A N 1
ATOM 1450 C CA . GLY A 1 182 ? -5.176 20.141 -3.193 1 94.31 182 GLY A CA 1
ATOM 1451 C C . GLY A 1 182 ? -5.23 21.078 -4.383 1 94.31 182 GLY A C 1
ATOM 1452 O O . GLY A 1 182 ? -5.84 20.766 -5.406 1 94.31 182 GLY A O 1
ATOM 1453 N N . ASN A 1 183 ? -4.629 22.266 -4.203 1 86.12 183 ASN A N 1
ATOM 1454 C CA . ASN A 1 183 ? -4.695 23.344 -5.18 1 86.12 183 ASN A CA 1
ATOM 1455 C C . ASN A 1 183 ? -4 22.969 -6.484 1 86.12 183 ASN A C 1
ATOM 1457 O O . ASN A 1 183 ? -4.262 23.562 -7.531 1 86.12 183 ASN A O 1
ATOM 1461 N N . GLU A 1 184 ? -3.188 21.969 -6.516 1 85.88 184 GLU A N 1
ATOM 1462 C CA . GLU A 1 184 ? -2.57 21.484 -7.746 1 85.88 184 GLU A CA 1
ATOM 1463 C C . GLU A 1 184 ? -3.395 20.359 -8.367 1 85.88 184 GLU A C 1
ATOM 1465 O O . GLU A 1 184 ? -2.955 19.719 -9.328 1 85.88 184 GLU A O 1
ATOM 1470 N N . GLY A 1 185 ? -4.531 20.094 -7.777 1 89.94 185 GLY A N 1
ATOM 1471 C CA . GLY A 1 185 ? -5.387 19.047 -8.297 1 89.94 185 GLY A CA 1
ATOM 1472 C C . GLY A 1 185 ? -5.035 17.672 -7.77 1 89.94 185 GLY A C 1
ATOM 1473 O O . GLY A 1 185 ? -5.582 16.672 -8.227 1 89.94 185 GLY A O 1
ATOM 1474 N N . SER A 1 186 ? -4.16 17.641 -6.82 1 96 186 SER A N 1
ATOM 1475 C CA . SER A 1 186 ? -3.732 16.359 -6.246 1 96 186 SER A CA 1
ATOM 1476 C C . SER A 1 186 ? -4.832 15.75 -5.383 1 96 186 SER A C 1
ATOM 1478 O O . SER A 1 186 ? -5.574 16.469 -4.711 1 96 186 SER A O 1
ATOM 1480 N N . LEU A 1 187 ? -4.938 14.469 -5.469 1 98.62 187 LEU A N 1
ATOM 1481 C CA . LEU A 1 187 ? -5.863 13.664 -4.672 1 98.62 187 LEU A CA 1
ATOM 1482 C C . LEU A 1 187 ? -5.148 13.039 -3.48 1 98.62 187 LEU A C 1
ATOM 1484 O O . LEU A 1 187 ? -4.035 12.531 -3.617 1 98.62 187 LEU A O 1
ATOM 1488 N N . PHE A 1 188 ? -5.773 13.156 -2.295 1 98.69 188 PHE A N 1
ATOM 1489 C CA . PHE A 1 188 ? -5.281 12.508 -1.081 1 98.69 188 PHE A CA 1
ATOM 1490 C C . PHE A 1 188 ? -6.375 11.672 -0.433 1 98.69 188 PHE A C 1
ATOM 1492 O O . PHE A 1 188 ? -7.469 12.164 -0.167 1 98.69 188 PHE A O 1
ATOM 1499 N N . VAL A 1 189 ? -6.121 10.422 -0.261 1 98.88 189 VAL A N 1
ATOM 1500 C CA . VAL A 1 189 ? -7.012 9.531 0.479 1 98.88 189 VAL A CA 1
ATOM 1501 C C . VAL A 1 189 ? -6.336 9.078 1.772 1 98.88 189 VAL A C 1
ATOM 1503 O O . VAL A 1 189 ? -5.223 8.547 1.746 1 98.88 189 VAL A O 1
ATOM 1506 N N . LEU A 1 190 ? -7.004 9.32 2.928 1 98.75 190 LEU A N 1
ATOM 1507 C CA . LEU A 1 190 ? -6.387 9.062 4.223 1 98.75 190 LEU A CA 1
ATOM 1508 C C . LEU A 1 190 ? -7.336 8.281 5.129 1 98.75 190 LEU A C 1
ATOM 1510 O O . LEU A 1 190 ? -8.555 8.414 5.016 1 98.75 190 LEU A O 1
ATOM 1514 N N . THR A 1 191 ? -6.766 7.496 5.977 1 97.94 191 THR A N 1
ATOM 1515 C CA . THR A 1 191 ? -7.527 6.777 6.992 1 97.94 191 THR A CA 1
ATOM 1516 C C . THR A 1 191 ? -7.094 7.199 8.391 1 97.94 191 THR A C 1
ATOM 1518 O O . THR A 1 191 ? -5.922 7.512 8.617 1 97.94 191 THR A O 1
ATOM 1521 N N . ARG A 1 192 ? -8.055 7.125 9.242 1 96.69 192 ARG A N 1
ATOM 1522 C CA . ARG A 1 192 ? -7.773 7.523 10.625 1 96.69 192 ARG A CA 1
ATOM 1523 C C . ARG A 1 192 ? -6.973 6.449 11.352 1 96.69 192 ARG A C 1
ATOM 1525 O O . ARG A 1 192 ? -7.223 5.254 11.172 1 96.69 192 ARG A O 1
ATOM 1532 N N . VAL A 1 193 ? -6.094 6.902 12.211 1 93.75 193 VAL A N 1
ATOM 1533 C CA . VAL A 1 193 ? -5.297 5.938 12.961 1 93.75 193 VAL A CA 1
ATOM 1534 C C . VAL A 1 193 ? -5.203 6.367 14.422 1 93.75 193 VAL A C 1
ATOM 1536 O O . VAL A 1 193 ? -5.336 7.551 14.742 1 93.75 193 VAL A O 1
ATOM 1539 N N . MET B 1 1 ? -19.5 -4.5 5.109 1 72.19 1 MET B N 1
ATOM 1540 C CA . MET B 1 1 ? -18.859 -3.863 6.258 1 72.19 1 MET B CA 1
ATOM 1541 C C . MET B 1 1 ? -17.547 -4.566 6.613 1 72.19 1 MET B C 1
ATOM 1543 O O . MET B 1 1 ? -16.484 -3.957 6.562 1 72.19 1 MET B O 1
ATOM 1547 N N . ALA B 1 2 ? -17.562 -5.887 6.625 1 88.94 2 ALA B N 1
ATOM 1548 C CA . ALA B 1 2 ? -16.359 -6.609 7.055 1 88.94 2 ALA B CA 1
ATOM 1549 C C . ALA B 1 2 ? -15.258 -6.512 6.008 1 88.94 2 ALA B C 1
ATOM 1551 O O . ALA B 1 2 ? -14.094 -6.293 6.344 1 88.94 2 ALA B O 1
ATOM 1552 N N . LYS B 1 3 ? -15.664 -6.52 4.777 1 94.88 3 LYS B N 1
ATOM 1553 C CA . LYS B 1 3 ? -14.703 -6.445 3.68 1 94.88 3 LYS B CA 1
ATOM 1554 C C . LYS B 1 3 ? -14.016 -5.082 3.646 1 94.88 3 LYS B C 1
ATOM 1556 O O . LYS B 1 3 ? -12.789 -5.004 3.537 1 94.88 3 LYS B O 1
ATOM 1561 N N . ALA B 1 4 ? -14.703 -4.02 3.773 1 94.25 4 ALA B N 1
ATOM 1562 C CA . ALA B 1 4 ? -14.164 -2.666 3.773 1 94.25 4 ALA B CA 1
ATOM 1563 C C . ALA B 1 4 ? -13.203 -2.461 4.945 1 94.25 4 ALA B C 1
ATOM 1565 O O . ALA B 1 4 ? -12.18 -1.794 4.805 1 94.25 4 ALA B O 1
ATOM 1566 N N . GLU B 1 5 ? -13.594 -3.023 6.074 1 95.62 5 GLU B N 1
ATOM 1567 C CA . GLU B 1 5 ? -12.75 -2.887 7.262 1 95.62 5 GLU B CA 1
ATOM 1568 C C . GLU B 1 5 ? -11.398 -3.551 7.059 1 95.62 5 GLU B C 1
ATOM 1570 O O . GLU B 1 5 ? -10.359 -2.994 7.441 1 95.62 5 GLU B O 1
ATOM 1575 N N . LEU B 1 6 ? -11.422 -4.723 6.492 1 97.62 6 LEU B N 1
ATOM 1576 C CA . LEU B 1 6 ? -10.172 -5.406 6.199 1 97.62 6 LEU B CA 1
ATOM 1577 C C . LEU B 1 6 ? -9.328 -4.598 5.215 1 97.62 6 LEU B C 1
ATOM 1579 O O . LEU B 1 6 ? -8.133 -4.395 5.438 1 97.62 6 LEU B O 1
ATOM 1583 N N . LEU B 1 7 ? -10.031 -4.113 4.145 1 97.19 7 LEU B N 1
ATOM 1584 C CA . LEU B 1 7 ? -9.328 -3.355 3.115 1 97.19 7 LEU B CA 1
ATOM 1585 C C . LEU B 1 7 ? -8.75 -2.062 3.684 1 97.19 7 LEU B C 1
ATOM 1587 O O . LEU B 1 7 ? -7.648 -1.654 3.32 1 97.19 7 LEU B O 1
ATOM 1591 N N . MET B 1 8 ? -9.414 -1.462 4.59 1 95.75 8 MET B N 1
ATOM 1592 C CA . MET B 1 8 ? -8.922 -0.251 5.242 1 95.75 8 MET B CA 1
ATOM 1593 C C . MET B 1 8 ? -7.703 -0.558 6.109 1 95.75 8 MET B C 1
ATOM 1595 O O . MET B 1 8 ? -6.738 0.205 6.121 1 95.75 8 MET B O 1
ATOM 1599 N N . ALA B 1 9 ? -7.773 -1.687 6.789 1 96 9 ALA B N 1
ATOM 1600 C CA . ALA B 1 9 ? -6.684 -2.072 7.684 1 96 9 ALA B CA 1
ATOM 1601 C C . ALA B 1 9 ? -5.402 -2.355 6.898 1 96 9 ALA B C 1
ATOM 1603 O O . ALA B 1 9 ? -4.301 -2.111 7.395 1 96 9 ALA B O 1
ATOM 1604 N N . ILE B 1 10 ? -5.555 -2.822 5.703 1 97.19 10 ILE B N 1
ATOM 1605 C CA . ILE B 1 10 ? -4.359 -3.234 4.973 1 97.19 10 ILE B CA 1
ATOM 1606 C C . ILE B 1 10 ? -3.863 -2.082 4.105 1 97.19 10 ILE B C 1
ATOM 1608 O O . ILE B 1 10 ? -2.729 -2.102 3.625 1 97.19 10 ILE B O 1
ATOM 1612 N N . ALA B 1 11 ? -4.875 -1.11 3.961 1 92.94 11 ALA B N 1
ATOM 1613 C CA . ALA B 1 11 ? -4.527 0.021 3.105 1 92.94 11 ALA B CA 1
ATOM 1614 C C . ALA B 1 11 ? -3.338 0.792 3.67 1 92.94 11 ALA B C 1
ATOM 1616 O O . ALA B 1 11 ? -3.314 1.125 4.859 1 92.94 11 ALA B O 1
ATOM 1617 N N . GLY B 1 12 ? -2.314 0.967 3.141 1 92.62 12 GLY B N 1
ATOM 1618 C CA . GLY B 1 12 ? -1.138 1.721 3.543 1 92.62 12 GLY B CA 1
ATOM 1619 C C . GLY B 1 12 ? -0.029 0.846 4.098 1 92.62 12 GLY B C 1
ATOM 1620 O O . GLY B 1 12 ? 1.03 1.346 4.48 1 92.62 12 GLY B O 1
ATOM 1621 N N . LEU B 1 13 ? -0.289 -0.426 4.223 1 96.69 13 LEU B N 1
ATOM 1622 C CA . LEU B 1 13 ? 0.69 -1.301 4.855 1 96.69 13 LEU B CA 1
ATOM 1623 C C . LEU B 1 13 ? 1.72 -1.79 3.844 1 96.69 13 LEU B C 1
ATOM 1625 O O . LEU B 1 13 ? 2.67 -2.486 4.207 1 96.69 13 LEU B O 1
ATOM 1629 N N . ASN B 1 14 ? 1.579 -1.353 2.592 1 95.94 14 ASN B N 1
ATOM 1630 C CA . ASN B 1 14 ? 2.516 -1.768 1.555 1 95.94 14 ASN B CA 1
ATOM 1631 C C . ASN B 1 14 ? 2.732 -3.277 1.564 1 95.94 14 ASN B C 1
ATOM 1633 O O . ASN B 1 14 ? 3.865 -3.746 1.684 1 95.94 14 ASN B O 1
ATOM 1637 N N . ARG B 1 15 ? 1.577 -4.051 1.439 1 97.12 15 ARG B N 1
ATOM 1638 C CA . ARG B 1 15 ? 1.489 -5.504 1.358 1 97.12 15 ARG B CA 1
ATOM 1639 C C . ARG B 1 15 ? 1.982 -6.156 2.646 1 97.12 15 ARG B C 1
ATOM 1641 O O . ARG B 1 15 ? 2.188 -7.371 2.695 1 97.12 15 ARG B O 1
ATOM 1648 N N . GLY B 1 16 ? 2.316 -5.434 3.605 1 97.31 16 GLY B N 1
ATOM 1649 C CA . GLY B 1 16 ? 2.742 -5.977 4.887 1 97.31 16 GLY B CA 1
ATOM 1650 C C . GLY B 1 16 ? 4.117 -5.492 5.312 1 97.31 16 GLY B C 1
ATOM 1651 O O . GLY B 1 16 ? 4.52 -5.684 6.461 1 97.31 16 GLY B O 1
ATOM 1652 N N . ILE B 1 17 ? 4.863 -4.805 4.43 1 96 17 ILE B N 1
ATOM 1653 C CA . ILE B 1 17 ? 6.223 -4.344 4.684 1 96 17 ILE B CA 1
ATOM 1654 C C . ILE B 1 17 ? 6.223 -3.346 5.84 1 96 17 ILE B C 1
ATOM 1656 O O . ILE B 1 17 ? 7.121 -3.363 6.684 1 96 17 ILE B O 1
ATOM 1660 N N . LEU B 1 18 ? 5.191 -2.52 5.934 1 96.06 18 LEU B N 1
ATOM 1661 C CA . LEU B 1 18 ? 5.145 -1.456 6.93 1 96.06 18 LEU B CA 1
ATOM 1662 C C . LEU B 1 18 ? 4.273 -1.858 8.117 1 96.06 18 LEU B C 1
ATOM 1664 O O . LEU B 1 18 ? 3.949 -1.025 8.961 1 96.06 18 LEU B O 1
ATOM 1668 N N . ALA B 1 19 ? 3.857 -3.1 8.156 1 96.75 19 ALA B N 1
ATOM 1669 C CA . ALA B 1 19 ? 2.949 -3.537 9.211 1 96.75 19 ALA B CA 1
ATOM 1670 C C . ALA B 1 19 ? 3.686 -3.686 10.539 1 96.75 19 ALA B C 1
ATOM 1672 O O . ALA B 1 19 ? 4.742 -4.32 10.602 1 96.75 19 ALA B O 1
ATOM 1673 N N . THR B 1 20 ? 3.17 -3.07 11.586 1 95.25 20 THR B N 1
ATOM 1674 C CA . THR B 1 20 ? 3.625 -3.32 12.953 1 95.25 20 THR B CA 1
ATOM 1675 C C . THR B 1 20 ? 3.006 -4.602 13.5 1 95.25 20 THR B C 1
ATOM 1677 O O . THR B 1 20 ? 2.088 -5.164 12.898 1 95.25 20 THR B O 1
ATOM 1680 N N . PRO B 1 21 ? 3.504 -5.113 14.648 1 96.25 21 PRO B N 1
ATOM 1681 C CA . PRO B 1 21 ? 2.848 -6.27 15.258 1 96.25 21 PRO B CA 1
ATOM 1682 C C . PRO B 1 21 ? 1.364 -6.035 15.523 1 96.25 21 PRO B C 1
ATOM 1684 O O . PRO B 1 21 ? 0.549 -6.945 15.359 1 96.25 21 PRO B O 1
ATOM 1687 N N . ARG B 1 22 ? 1.037 -4.863 15.898 1 95.69 22 ARG B N 1
ATOM 1688 C CA . ARG B 1 22 ? -0.363 -4.527 16.141 1 95.69 22 ARG B CA 1
ATOM 1689 C C . ARG B 1 22 ? -1.171 -4.586 14.844 1 95.69 22 ARG B C 1
ATOM 1691 O O . ARG B 1 22 ? -2.283 -5.121 14.828 1 95.69 22 ARG B O 1
ATOM 1698 N N . ASP B 1 23 ? -0.633 -4.027 13.789 1 96.56 23 ASP B N 1
ATOM 1699 C CA . ASP B 1 23 ? -1.284 -4.098 12.484 1 96.56 23 ASP B CA 1
ATOM 1700 C C . ASP B 1 23 ? -1.536 -5.547 12.078 1 96.56 23 ASP B C 1
ATOM 1702 O O . ASP B 1 23 ? -2.629 -5.891 11.617 1 96.56 23 ASP B O 1
ATOM 1706 N N . ARG B 1 24 ? -0.525 -6.367 12.25 1 97.75 24 ARG B N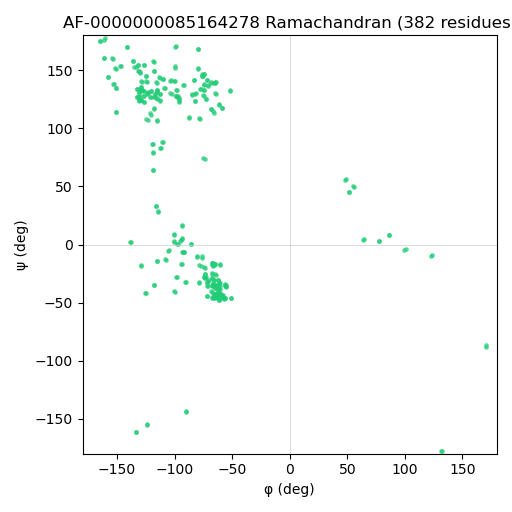 1
ATOM 1707 C CA . ARG B 1 24 ? -0.611 -7.766 11.852 1 97.75 24 ARG B CA 1
ATOM 1708 C C . ARG B 1 24 ? -1.722 -8.484 12.609 1 97.75 24 ARG B C 1
ATOM 1710 O O . ARG B 1 24 ? -2.475 -9.266 12.023 1 97.75 24 ARG B O 1
ATOM 1717 N N . LYS B 1 25 ? -1.81 -8.219 13.852 1 97.88 25 LYS B N 1
ATOM 1718 C CA . LYS B 1 25 ? -2.867 -8.812 14.656 1 97.88 25 LYS B CA 1
ATOM 1719 C C . LYS B 1 25 ? -4.246 -8.359 14.188 1 97.88 25 LYS B C 1
ATOM 1721 O O . LYS B 1 25 ? -5.168 -9.164 14.078 1 97.88 25 LYS B O 1
ATOM 1726 N N . GLN B 1 26 ? -4.348 -7.098 13.961 1 97.69 26 GLN B N 1
ATOM 1727 C CA . GLN B 1 26 ? -5.621 -6.547 13.508 1 97.69 26 GLN B CA 1
ATOM 1728 C C . GLN B 1 26 ? -6.027 -7.145 12.164 1 97.69 26 GLN B C 1
ATOM 1730 O O . GLN B 1 26 ? -7.176 -7.547 11.977 1 97.69 26 GLN B O 1
ATOM 1735 N N . VAL B 1 27 ? -5.113 -7.176 11.211 1 98.19 27 VAL B N 1
ATOM 1736 C CA . VAL B 1 27 ? -5.41 -7.719 9.891 1 98.19 27 VAL B CA 1
ATOM 1737 C C . VAL B 1 27 ? -5.789 -9.195 10.008 1 98.19 27 VAL B C 1
ATOM 1739 O O . VAL B 1 27 ? -6.75 -9.641 9.383 1 98.19 27 VAL B O 1
ATOM 1742 N N . ALA B 1 28 ? -5.027 -9.891 10.844 1 98.12 28 ALA B N 1
ATOM 1743 C CA . ALA B 1 28 ? -5.324 -11.305 11.039 1 98.12 28 ALA B CA 1
ATOM 1744 C C . ALA B 1 28 ? -6.738 -11.5 11.578 1 98.12 28 ALA B C 1
ATOM 1746 O O . ALA B 1 28 ? -7.469 -12.375 11.117 1 98.12 28 ALA B O 1
ATOM 1747 N N . ALA B 1 29 ? -7.125 -10.711 12.516 1 98.38 29 ALA B N 1
ATOM 1748 C CA . ALA B 1 29 ? -8.453 -10.812 13.117 1 98.38 29 ALA B CA 1
ATOM 1749 C C . ALA B 1 29 ? -9.539 -10.477 12.102 1 98.38 29 ALA B C 1
ATOM 1751 O O . ALA B 1 29 ? -10.555 -11.172 12.016 1 98.38 29 ALA B O 1
ATOM 1752 N N . LEU B 1 30 ? -9.359 -9.43 11.375 1 98.44 30 LEU B N 1
ATOM 1753 C CA . LEU B 1 30 ? -10.344 -9.023 10.375 1 98.44 30 LEU B CA 1
ATOM 1754 C C . LEU B 1 30 ? -10.453 -10.07 9.273 1 98.44 30 LEU B C 1
ATOM 1756 O O . LEU B 1 30 ? -11.547 -10.352 8.789 1 98.44 30 LEU B O 1
ATOM 1760 N N . ALA B 1 31 ? -9.305 -10.594 8.82 1 98.44 31 ALA B N 1
ATOM 1761 C CA . ALA B 1 31 ? -9.32 -11.664 7.82 1 98.44 31 ALA B CA 1
ATOM 1762 C C . ALA B 1 31 ? -10.102 -12.875 8.328 1 98.44 31 ALA B C 1
ATOM 1764 O O . ALA B 1 31 ? -10.914 -13.445 7.598 1 98.44 31 ALA B O 1
ATOM 1765 N N . ALA B 1 32 ? -9.805 -13.234 9.57 1 97.94 32 ALA B N 1
ATOM 1766 C CA . ALA B 1 32 ? -10.516 -14.367 10.164 1 97.94 32 ALA B CA 1
ATOM 1767 C C . ALA B 1 32 ? -12.023 -14.125 10.164 1 97.94 32 ALA B C 1
ATOM 1769 O O . ALA B 1 32 ? -12.805 -15.039 9.883 1 97.94 32 ALA B O 1
ATOM 1770 N N . SER B 1 33 ? -12.391 -12.953 10.523 1 97.75 33 SER B N 1
ATOM 1771 C CA . SER B 1 33 ? -13.812 -12.602 10.523 1 97.75 33 SER B CA 1
ATOM 1772 C C . SER B 1 33 ? -14.422 -12.766 9.141 1 97.75 33 SER B C 1
ATOM 1774 O O . SER B 1 33 ? -15.508 -13.328 9 1 97.75 33 SER B O 1
ATOM 1776 N N . LEU B 1 34 ? -13.781 -12.312 8.141 1 97.5 34 LEU B N 1
ATOM 1777 C CA . LEU B 1 34 ? -14.266 -12.43 6.77 1 97.5 34 LEU B CA 1
ATOM 1778 C C . LEU B 1 34 ? -14.305 -13.883 6.324 1 97.5 34 LEU B C 1
ATOM 1780 O O . LEU B 1 34 ? -15.234 -14.305 5.629 1 97.5 34 LEU B O 1
ATOM 1784 N N . GLU B 1 35 ? -13.258 -14.547 6.695 1 97.81 35 GLU B N 1
ATOM 1785 C CA . GLU B 1 35 ? -13.211 -15.969 6.379 1 97.81 35 GLU B CA 1
ATOM 1786 C C . GLU B 1 35 ? -14.438 -16.703 6.93 1 97.81 35 GLU B C 1
ATOM 1788 O O . GLU B 1 35 ? -14.945 -17.625 6.297 1 97.81 35 GLU B O 1
ATOM 1793 N N . GLY B 1 36 ? -14.914 -16.281 8.07 1 96.94 36 GLY B N 1
ATOM 1794 C CA . GLY B 1 36 ? -16.109 -16.875 8.656 1 96.94 36 GLY B CA 1
ATOM 1795 C C . GLY B 1 36 ? -17.375 -16.594 7.863 1 96.94 36 GLY B C 1
ATOM 1796 O O . GLY B 1 36 ? -18.375 -17.266 8.031 1 96.94 36 GLY B O 1
ATOM 1797 N N . MET B 1 37 ? -17.266 -15.617 6.984 1 96.56 37 MET B N 1
ATOM 1798 C CA . MET B 1 37 ? -18.422 -15.219 6.176 1 96.56 37 MET B CA 1
ATOM 1799 C C . MET B 1 37 ? -18.172 -15.516 4.699 1 96.56 37 MET B C 1
ATOM 1801 O O . MET B 1 37 ? -18.656 -14.797 3.826 1 96.56 37 MET B O 1
ATOM 1805 N N . ASN B 1 38 ? -17.406 -16.484 4.387 1 97.44 38 ASN B N 1
ATOM 1806 C CA . ASN B 1 38 ? -17.062 -16.828 3.018 1 97.44 38 ASN B CA 1
ATOM 1807 C C . ASN B 1 38 ? -18.297 -17.156 2.182 1 97.44 38 ASN B C 1
ATOM 1809 O O . ASN B 1 38 ? -19.016 -18.109 2.484 1 97.44 38 ASN B O 1
ATOM 1813 N N . PRO B 1 39 ? -18.547 -16.391 1.182 1 97.69 39 PRO B N 1
ATOM 1814 C CA . PRO B 1 39 ? -19.719 -16.688 0.353 1 97.69 39 PRO B CA 1
ATOM 1815 C C . PRO B 1 39 ? -19.516 -17.906 -0.547 1 97.69 39 PRO B C 1
ATOM 1817 O O . PRO B 1 39 ? -20.484 -18.406 -1.124 1 97.69 39 PRO B O 1
ATOM 1820 N N . THR B 1 40 ? -18.281 -18.281 -0.787 1 98.06 40 THR B N 1
ATOM 1821 C CA . THR B 1 40 ? -17.938 -19.469 -1.573 1 98.06 40 THR B CA 1
ATOM 1822 C C . THR B 1 40 ? -17.344 -20.562 -0.683 1 98.06 40 THR B C 1
ATOM 1824 O O . THR B 1 40 ? -16.125 -20.703 -0.596 1 98.06 40 THR B O 1
ATOM 1827 N N . LEU B 1 41 ? -18.156 -21.391 -0.126 1 96.44 41 LEU B N 1
ATOM 1828 C CA . LEU B 1 41 ? -17.781 -22.344 0.907 1 96.44 41 LEU B CA 1
ATOM 1829 C C . LEU B 1 41 ? -16.828 -23.406 0.353 1 96.44 41 LEU B C 1
ATOM 1831 O O . LEU B 1 41 ? -15.969 -23.906 1.078 1 96.44 41 LEU B O 1
ATOM 1835 N N . GLU B 1 42 ? -17.047 -23.719 -0.939 1 97.75 42 GLU B N 1
ATOM 1836 C CA . GLU B 1 42 ? -16.172 -24.672 -1.616 1 97.75 42 GLU B CA 1
ATOM 1837 C C . GLU B 1 42 ? -15.461 -24.031 -2.803 1 97.75 42 GLU B C 1
ATOM 1839 O O . GLU B 1 42 ? -15.805 -24.297 -3.957 1 97.75 42 GLU B O 1
ATOM 1844 N N . PRO B 1 43 ? -14.445 -23.312 -2.488 1 97.44 43 PRO B N 1
ATOM 1845 C CA . PRO B 1 43 ? -13.812 -22.516 -3.545 1 97.44 43 PRO B CA 1
ATOM 1846 C C . PRO B 1 43 ? -13.234 -23.375 -4.664 1 97.44 43 PRO B C 1
ATOM 1848 O O . PRO B 1 43 ? -13.203 -22.953 -5.82 1 97.44 43 PRO B O 1
ATOM 1851 N N . LEU B 1 44 ? -12.789 -24.609 -4.344 1 97.38 44 LEU B N 1
ATOM 1852 C CA . LEU B 1 44 ? -12.18 -25.438 -5.371 1 97.38 44 LEU B CA 1
ATOM 1853 C C . LEU B 1 44 ? -13.242 -26.031 -6.293 1 97.38 44 LEU B C 1
ATOM 1855 O O . LEU B 1 44 ? -12.914 -26.547 -7.363 1 97.38 44 LEU B O 1
ATOM 1859 N N . ASN B 1 45 ? -14.477 -25.906 -5.941 1 96.94 45 ASN B N 1
ATOM 1860 C CA . ASN B 1 45 ? -15.594 -26.297 -6.801 1 96.94 45 ASN B CA 1
ATOM 1861 C C . ASN B 1 45 ? -16.125 -25.125 -7.594 1 96.94 45 ASN B C 1
ATOM 1863 O O . ASN B 1 45 ? -17.156 -25.234 -8.266 1 96.94 45 ASN B O 1
ATOM 1867 N N . ALA B 1 46 ? -15.531 -23.984 -7.488 1 97.31 46 ALA B N 1
ATOM 1868 C CA . ALA B 1 46 ? -15.867 -22.797 -8.273 1 97.31 46 ALA B CA 1
ATOM 1869 C C . ALA B 1 46 ? -14.68 -22.344 -9.117 1 97.31 46 ALA B C 1
ATOM 1871 O O . ALA B 1 46 ? -14.219 -21.219 -8.992 1 97.31 46 ALA B O 1
ATOM 1872 N N . PRO B 1 47 ? -14.266 -23.156 -10.031 1 97 47 PRO B N 1
ATOM 1873 C CA . PRO B 1 47 ? -13.047 -22.875 -10.781 1 97 47 PRO B CA 1
ATOM 1874 C C . PRO B 1 47 ? -13.125 -21.578 -11.578 1 97 47 PRO B C 1
ATOM 1876 O O . PRO B 1 47 ? -12.117 -20.906 -11.773 1 97 47 PRO B O 1
ATOM 1879 N N . GLU B 1 48 ? -14.273 -21.203 -12.062 1 97.25 48 GLU B N 1
ATOM 1880 C CA . GLU B 1 48 ? -14.43 -19.969 -12.828 1 97.25 48 GLU B CA 1
ATOM 1881 C C . GLU B 1 48 ? -14.148 -18.75 -11.961 1 97.25 48 GLU B C 1
ATOM 1883 O O . GLU B 1 48 ? -13.641 -17.734 -12.445 1 97.25 48 GLU B O 1
ATOM 1888 N N . LYS B 1 49 ? -14.594 -18.875 -10.711 1 97.88 49 LYS B N 1
ATOM 1889 C CA . LYS B 1 49 ? -14.344 -17.797 -9.758 1 97.88 49 LYS B CA 1
ATOM 1890 C C . LYS B 1 49 ? -12.867 -17.75 -9.367 1 97.88 49 LYS B C 1
ATOM 1892 O O . LYS B 1 49 ? -12.32 -16.672 -9.125 1 97.88 49 LYS B O 1
ATOM 1897 N N . LEU B 1 50 ? -12.219 -18.828 -9.32 1 97.94 50 LEU B N 1
ATOM 1898 C CA . LEU B 1 50 ? -10.828 -18.953 -8.914 1 97.94 50 LEU B CA 1
ATOM 1899 C C . LEU B 1 50 ? -9.883 -18.547 -10.039 1 97.94 50 LEU B C 1
ATOM 1901 O O . LEU B 1 50 ? -8.82 -17.984 -9.789 1 97.94 50 LEU B O 1
ATOM 1905 N N . ALA B 1 51 ? -10.336 -18.828 -11.242 1 98.38 51 ALA B N 1
ATOM 1906 C CA . ALA B 1 51 ? -9.5 -18.578 -12.414 1 98.38 51 ALA B CA 1
ATOM 1907 C C . ALA B 1 51 ? -9.211 -17.094 -12.586 1 98.38 51 ALA B C 1
ATOM 1909 O O . ALA B 1 51 ? -10.094 -16.25 -12.391 1 98.38 51 ALA B O 1
ATOM 1910 N N . GLY B 1 52 ? -7.98 -16.812 -12.953 1 97.81 52 GLY B N 1
ATOM 1911 C CA . GLY B 1 52 ? -7.648 -15.438 -13.258 1 97.81 52 GLY B CA 1
ATOM 1912 C C . GLY B 1 52 ? -6.387 -14.961 -12.57 1 97.81 52 GLY B C 1
ATOM 1913 O O . GLY B 1 52 ? -5.633 -15.766 -12.016 1 97.81 52 GLY B O 1
ATOM 1914 N N . ASP B 1 53 ? -6.078 -13.711 -12.773 1 98.31 53 ASP B N 1
ATOM 1915 C CA . ASP B 1 53 ? -4.918 -13.062 -12.164 1 98.31 53 ASP B CA 1
ATOM 1916 C C . ASP B 1 53 ? -5.312 -12.305 -10.898 1 98.31 53 ASP B C 1
ATOM 1918 O O . ASP B 1 53 ? -6.273 -11.531 -10.898 1 98.31 53 ASP B O 1
ATOM 1922 N N . TRP B 1 54 ? -4.613 -12.656 -9.875 1 98.62 54 TRP B N 1
ATOM 1923 C CA . TRP B 1 54 ? -4.844 -12.047 -8.562 1 98.62 54 TRP B CA 1
ATOM 1924 C C . TRP B 1 54 ? -3.621 -11.258 -8.109 1 98.62 54 TRP B C 1
ATOM 1926 O O . TRP B 1 54 ? -2.488 -11.727 -8.234 1 98.62 54 TRP B O 1
ATOM 1936 N N . ARG B 1 55 ? -3.832 -10.047 -7.629 1 98.25 55 ARG B N 1
ATOM 1937 C CA . ARG B 1 55 ? -2.768 -9.195 -7.113 1 98.25 55 ARG B CA 1
ATOM 1938 C C . ARG B 1 55 ? -2.703 -9.258 -5.59 1 98.25 55 ARG B C 1
ATOM 1940 O O . ARG B 1 55 ? -3.725 -9.109 -4.914 1 98.25 55 ARG B O 1
ATOM 1947 N N . LEU B 1 56 ? -1.529 -9.523 -5.121 1 98.69 56 LEU B N 1
ATOM 1948 C CA . LEU B 1 56 ? -1.335 -9.594 -3.678 1 98.69 56 LEU B CA 1
ATOM 1949 C C . LEU B 1 56 ? -1.378 -8.203 -3.055 1 98.69 56 LEU B C 1
ATOM 1951 O O . LEU B 1 56 ? -0.587 -7.332 -3.42 1 98.69 56 LEU B O 1
ATOM 1955 N N . ILE B 1 57 ? -2.285 -8.023 -2.037 1 98.44 57 ILE B N 1
ATOM 1956 C CA . ILE B 1 57 ? -2.391 -6.699 -1.427 1 98.44 57 ILE B CA 1
ATOM 1957 C C . ILE B 1 57 ? -1.949 -6.77 0.034 1 98.44 57 ILE B C 1
ATOM 1959 O O . ILE B 1 57 ? -1.735 -5.738 0.674 1 98.44 57 ILE B O 1
ATOM 1963 N N . TYR B 1 58 ? -1.839 -7.941 0.582 1 98.75 58 TYR B N 1
ATOM 1964 C CA . TYR B 1 58 ? -1.285 -8.125 1.918 1 98.75 58 TYR B CA 1
ATOM 1965 C C . TYR B 1 58 ? -0.768 -9.547 2.102 1 98.75 58 TYR B C 1
ATOM 1967 O O . TYR B 1 58 ? -1.389 -10.508 1.636 1 98.75 58 TYR B O 1
ATOM 1975 N N . THR B 1 59 ? 0.321 -9.719 2.836 1 98.5 59 THR B N 1
ATOM 1976 C CA . THR B 1 59 ? 0.755 -11.039 3.283 1 98.5 59 THR B CA 1
ATOM 1977 C C . THR B 1 59 ? 1.518 -10.938 4.602 1 98.5 59 THR B C 1
ATOM 1979 O O . THR B 1 59 ? 2.078 -9.891 4.922 1 98.5 59 THR B O 1
ATOM 1982 N N . SER B 1 60 ? 1.451 -11.961 5.352 1 97.81 60 SER B N 1
ATOM 1983 C CA . SER B 1 60 ? 2.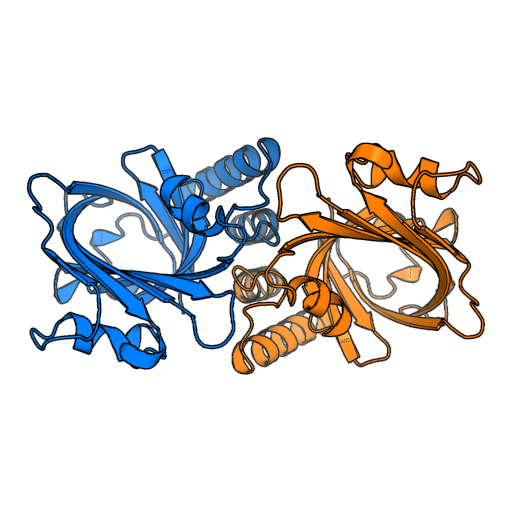291 -12.094 6.539 1 97.81 60 SER B CA 1
ATOM 1984 C C . SER B 1 60 ? 3.525 -12.938 6.25 1 97.81 60 SER B C 1
ATOM 1986 O O . SER B 1 60 ? 4.332 -13.188 7.148 1 97.81 60 SER B O 1
ATOM 1988 N N . SER B 1 61 ? 3.66 -13.398 5.016 1 96.31 61 SER B N 1
ATOM 1989 C CA . SER B 1 61 ? 4.797 -14.234 4.637 1 96.31 61 SER B CA 1
ATOM 1990 C C . SER B 1 61 ? 6.094 -13.438 4.652 1 96.31 61 SER B C 1
ATOM 1992 O O . SER B 1 61 ? 6.297 -12.547 3.818 1 96.31 61 SER B O 1
ATOM 1994 N N . GLN B 1 62 ? 6.969 -13.812 5.5 1 93.81 62 GLN B N 1
ATOM 1995 C CA . GLN B 1 62 ? 8.25 -13.125 5.59 1 93.81 62 GLN B CA 1
ATOM 1996 C C . GLN B 1 62 ? 9.117 -13.414 4.367 1 93.81 62 GLN B C 1
ATOM 1998 O O . GLN B 1 62 ? 9.898 -12.562 3.934 1 93.81 62 GLN B O 1
ATOM 2003 N N . ALA B 1 63 ? 8.938 -14.578 3.828 1 91.88 63 ALA B N 1
ATOM 2004 C CA . ALA B 1 63 ? 9.719 -14.945 2.645 1 91.88 63 ALA B CA 1
ATOM 2005 C C . ALA B 1 63 ? 9.414 -14.008 1.479 1 91.88 63 ALA B C 1
ATOM 2007 O O . ALA B 1 63 ? 10.328 -13.57 0.78 1 91.88 63 ALA B O 1
ATOM 2008 N N . LEU B 1 64 ? 8.234 -13.68 1.256 1 93.38 64 LEU B N 1
ATOM 2009 C CA . LEU B 1 64 ? 7.848 -12.773 0.178 1 93.38 64 LEU B CA 1
ATOM 2010 C C . LEU B 1 64 ? 8.258 -11.336 0.498 1 93.38 64 LEU B C 1
ATOM 2012 O O . LEU B 1 64 ? 8.797 -10.641 -0.359 1 93.38 64 LEU B O 1
ATOM 2016 N N . LEU B 1 65 ? 8.023 -10.914 1.712 1 94.69 65 LEU B N 1
ATOM 2017 C CA . LEU B 1 65 ? 8.32 -9.547 2.115 1 94.69 65 LEU B CA 1
ATOM 2018 C C . LEU B 1 65 ? 9.82 -9.289 2.131 1 94.69 65 LEU B C 1
ATOM 2020 O O . LEU B 1 65 ? 10.266 -8.156 1.938 1 94.69 65 LEU B O 1
ATOM 2024 N N . ALA B 1 66 ? 10.562 -10.359 2.293 1 93.94 66 ALA B N 1
ATOM 2025 C CA . ALA B 1 66 ? 12.016 -10.25 2.352 1 93.94 66 ALA B CA 1
ATOM 2026 C C . ALA B 1 66 ? 12.594 -9.828 1.001 1 93.94 66 ALA B C 1
ATOM 2028 O O . ALA B 1 66 ? 13.742 -9.391 0.918 1 93.94 66 ALA B O 1
ATOM 2029 N N . LEU B 1 67 ? 11.859 -9.953 -0.084 1 92.56 67 LEU B N 1
ATOM 2030 C CA . LEU B 1 67 ? 12.297 -9.508 -1.403 1 92.56 67 LEU B CA 1
ATOM 2031 C C . LEU B 1 67 ? 12.555 -8 -1.409 1 92.56 67 LEU B C 1
ATOM 2033 O O . LEU B 1 67 ? 13.219 -7.484 -2.311 1 92.56 67 LEU B O 1
ATOM 2037 N N . ASP B 1 68 ? 12.055 -7.258 -0.419 1 92.69 68 ASP B N 1
ATOM 2038 C CA . ASP B 1 68 ? 12.203 -5.809 -0.305 1 92.69 68 ASP B CA 1
ATOM 2039 C C . ASP B 1 68 ? 13.305 -5.445 0.688 1 92.69 68 ASP B C 1
ATOM 2041 O O . ASP B 1 68 ? 13.516 -4.27 0.984 1 92.69 68 ASP B O 1
ATOM 2045 N N . ARG B 1 69 ? 13.969 -6.379 1.229 1 89.38 69 ARG B N 1
ATOM 2046 C CA . ARG B 1 69 ? 14.914 -6.125 2.314 1 89.38 69 ARG B CA 1
ATOM 2047 C C . ARG B 1 69 ? 16.172 -5.457 1.795 1 89.38 69 ARG B C 1
ATOM 2049 O O . ARG B 1 69 ? 16.828 -4.695 2.518 1 89.38 69 ARG B O 1
ATOM 2056 N N . SER B 1 70 ? 16.5 -5.652 0.524 1 87.88 70 SER B N 1
ATOM 2057 C CA . SER B 1 70 ? 17.688 -5.043 -0.063 1 87.88 70 SER B CA 1
ATOM 2058 C C . SER B 1 70 ? 17.516 -3.537 -0.226 1 87.88 70 SER B C 1
ATOM 2060 O O . SER B 1 70 ? 16.469 -3.074 -0.666 1 87.88 70 SER B O 1
ATOM 2062 N N . PRO B 1 71 ? 18.562 -2.787 0.12 1 83.44 71 PRO B N 1
ATOM 2063 C CA . PRO B 1 71 ? 18.453 -1.334 -0.035 1 83.44 71 PRO B CA 1
ATOM 2064 C C . PRO B 1 71 ? 18.344 -0.903 -1.497 1 83.44 71 PRO B C 1
ATOM 2066 O O . PRO B 1 71 ? 17.922 0.217 -1.785 1 83.44 71 PRO B O 1
ATOM 2069 N N . LEU B 1 72 ? 18.719 -1.794 -2.361 1 86.38 72 LEU B N 1
ATOM 2070 C CA . LEU B 1 72 ? 18.766 -1.382 -3.76 1 86.38 72 LEU B CA 1
ATOM 2071 C C . LEU B 1 72 ? 17.594 -1.951 -4.539 1 86.38 72 LEU B C 1
ATOM 2073 O O . LEU B 1 72 ? 17.438 -1.669 -5.73 1 86.38 72 LEU B O 1
ATOM 2077 N N . VAL B 1 73 ? 16.859 -2.742 -3.857 1 90.94 73 VAL B N 1
ATOM 2078 C CA . VAL B 1 73 ? 15.742 -3.398 -4.523 1 90.94 73 VAL B CA 1
ATOM 2079 C C . VAL B 1 73 ? 14.438 -3.031 -3.822 1 90.94 73 VAL B C 1
ATOM 2081 O O . VAL B 1 73 ? 14.352 -3.076 -2.594 1 90.94 73 VAL B O 1
ATOM 2084 N N . LYS B 1 74 ? 13.539 -2.574 -4.602 1 93.44 74 LYS B N 1
ATOM 2085 C CA . LYS B 1 74 ? 12.18 -2.324 -4.113 1 93.44 74 LYS B CA 1
ATOM 2086 C C . LYS B 1 74 ? 11.188 -3.324 -4.703 1 93.44 74 LYS B C 1
ATOM 2088 O O . LYS B 1 74 ? 11.305 -3.707 -5.867 1 93.44 74 LYS B O 1
ATOM 2093 N N . LEU B 1 75 ? 10.305 -3.682 -3.891 1 94.69 75 LEU B N 1
ATOM 2094 C CA . LEU B 1 75 ? 9.281 -4.645 -4.289 1 94.69 75 LEU B CA 1
ATOM 2095 C C . LEU B 1 75 ? 8.148 -3.955 -5.043 1 94.69 75 LEU B C 1
ATOM 2097 O O . LEU B 1 75 ? 7.57 -2.984 -4.551 1 94.69 75 LEU B O 1
ATOM 2101 N N . GLY B 1 76 ? 7.852 -4.426 -6.316 1 95.56 76 GLY B N 1
ATOM 2102 C CA . GLY B 1 76 ? 6.695 -3.994 -7.09 1 95.56 76 GLY B CA 1
ATOM 2103 C C . GLY B 1 76 ? 5.465 -4.848 -6.852 1 95.56 76 GLY B C 1
ATOM 2104 O O . GLY B 1 76 ? 5.18 -5.23 -5.715 1 95.56 76 GLY B O 1
ATOM 2105 N N . GLN B 1 77 ? 4.719 -5.031 -7.918 1 97.5 77 GLN B N 1
ATOM 2106 C CA . GLN B 1 77 ? 3.504 -5.828 -7.801 1 97.5 77 GLN B CA 1
ATOM 2107 C C . GLN B 1 77 ? 3.828 -7.316 -7.684 1 97.5 77 GLN B C 1
ATOM 2109 O O . GLN B 1 77 ? 4.809 -7.789 -8.258 1 97.5 77 GLN B O 1
ATOM 2114 N N . ILE B 1 78 ? 3.043 -8.016 -6.965 1 98.25 78 ILE B N 1
ATOM 2115 C CA . ILE B 1 78 ? 3.098 -9.469 -6.844 1 98.25 78 ILE B CA 1
ATOM 2116 C C . ILE B 1 78 ? 1.771 -10.07 -7.293 1 98.25 78 ILE B C 1
ATOM 2118 O O . ILE B 1 78 ? 0.703 -9.633 -6.859 1 98.25 78 ILE B O 1
ATOM 2122 N N . TYR B 1 79 ? 1.883 -11.07 -8.117 1 98.62 79 TYR B N 1
ATOM 2123 C CA . TYR B 1 79 ? 0.684 -11.711 -8.648 1 98.62 79 TYR B CA 1
ATOM 2124 C C . TYR B 1 79 ? 0.702 -13.211 -8.375 1 98.62 79 TYR B C 1
ATOM 2126 O O . TYR B 1 79 ? 1.766 -13.836 -8.367 1 98.62 79 TYR B O 1
ATOM 2134 N N . GLN B 1 80 ? -0.406 -13.711 -8.148 1 98.62 80 GLN B N 1
ATOM 2135 C CA . GLN B 1 80 ? -0.657 -15.148 -8.219 1 98.62 80 GLN B CA 1
ATOM 2136 C C . GLN B 1 80 ? -1.745 -15.461 -9.242 1 98.62 80 GLN B C 1
ATOM 2138 O O . GLN B 1 80 ? -2.9 -15.07 -9.062 1 98.62 80 GLN B O 1
ATOM 2143 N N . CYS B 1 81 ? -1.379 -16.094 -10.266 1 98.81 81 CYS B N 1
ATOM 2144 C CA . CYS B 1 81 ? -2.291 -16.406 -11.352 1 98.81 81 CYS B CA 1
ATOM 2145 C C . CYS B 1 81 ? -2.695 -17.875 -11.305 1 98.81 81 CYS B C 1
ATOM 2147 O O . CYS B 1 81 ? -1.839 -18.766 -11.219 1 98.81 81 CYS B O 1
ATOM 2149 N N . ILE B 1 82 ? -3.963 -18.125 -11.383 1 98.62 82 ILE B N 1
ATOM 2150 C CA . ILE B 1 82 ? -4.484 -19.469 -11.25 1 98.62 82 ILE B CA 1
ATOM 2151 C C . ILE B 1 82 ? -5.184 -19.891 -12.547 1 98.62 82 ILE B C 1
ATOM 2153 O O . ILE B 1 82 ? -6.012 -19.141 -13.07 1 98.62 82 ILE B O 1
ATOM 2157 N N . ARG B 1 83 ? -4.789 -21 -13.062 1 98.06 83 ARG B N 1
ATOM 2158 C CA . ARG B 1 83 ? -5.422 -21.641 -14.203 1 98.06 83 ARG B CA 1
ATOM 2159 C C . ARG B 1 83 ? -5.949 -23.031 -13.836 1 98.06 83 ARG B C 1
ATOM 2161 O O . ARG B 1 83 ? -5.273 -24.031 -14.055 1 98.06 83 ARG B O 1
ATOM 2168 N N . PRO B 1 84 ? -7.172 -23.047 -13.32 1 97.62 84 PRO B N 1
ATOM 2169 C CA . PRO B 1 84 ? -7.691 -24.297 -12.773 1 97.62 84 PRO B CA 1
ATOM 2170 C C . PRO B 1 84 ? -7.77 -25.406 -13.828 1 97.62 84 PRO B C 1
ATOM 2172 O O . PRO B 1 84 ? -7.5 -26.578 -13.523 1 97.62 84 PRO B O 1
ATOM 2175 N N . GLN B 1 85 ? -8.141 -25.062 -15.047 1 96.06 85 GLN B N 1
ATOM 2176 C CA . GLN B 1 85 ? -8.281 -26.078 -16.078 1 96.06 85 GLN B CA 1
ATOM 2177 C C . GLN B 1 85 ? -6.961 -26.797 -16.328 1 96.06 85 GLN B C 1
ATOM 2179 O O . GLN B 1 85 ? -6.945 -27.984 -16.641 1 96.06 85 GLN B O 1
ATOM 2184 N N . GLN B 1 86 ? -5.914 -26.078 -16.234 1 96.5 86 GLN B N 1
ATOM 2185 C CA . GLN B 1 86 ? -4.586 -26.656 -16.453 1 96.5 86 GLN B CA 1
ATOM 2186 C C . GLN B 1 86 ? -3.973 -27.125 -15.133 1 96.5 86 GLN B C 1
ATOM 2188 O O . GLN B 1 86 ? -2.885 -27.703 -15.117 1 96.5 86 GLN B O 1
ATOM 2193 N N . GLN B 1 87 ? -4.621 -26.844 -13.992 1 97.38 87 GLN B N 1
ATOM 2194 C CA . GLN B 1 87 ? -4.117 -27.141 -12.656 1 97.38 87 GLN B CA 1
ATOM 2195 C C . GLN B 1 87 ? -2.742 -26.516 -12.438 1 97.38 87 GLN B C 1
ATOM 2197 O O . GLN B 1 87 ? -1.811 -27.188 -11.992 1 97.38 87 GLN B O 1
ATOM 2202 N N . ARG B 1 88 ? -2.691 -25.266 -12.766 1 97.94 88 ARG B N 1
ATOM 2203 C CA . ARG B 1 88 ? -1.418 -24.562 -12.664 1 97.94 88 ARG B CA 1
ATOM 2204 C C . ARG B 1 88 ? -1.576 -23.25 -11.898 1 97.94 88 ARG B C 1
ATOM 2206 O O . ARG B 1 88 ? -2.643 -22.625 -11.93 1 97.94 88 ARG B O 1
ATOM 2213 N N . ILE B 1 89 ? -0.591 -22.922 -11.234 1 98.25 89 ILE B N 1
ATOM 2214 C CA . ILE B 1 89 ? -0.469 -21.656 -10.523 1 98.25 89 ILE B CA 1
ATOM 2215 C C . ILE B 1 89 ? 0.84 -20.969 -10.906 1 98.25 89 ILE B C 1
ATOM 2217 O O . ILE B 1 89 ? 1.884 -21.609 -11 1 98.25 89 ILE B O 1
ATOM 2221 N N . TYR B 1 90 ? 0.834 -19.719 -11.219 1 98.44 90 TYR B N 1
ATOM 2222 C CA . TYR B 1 90 ? 1.999 -18.891 -11.531 1 98.44 90 TYR B CA 1
ATOM 2223 C C . TYR B 1 90 ? 2.143 -17.75 -10.523 1 98.44 90 TYR B C 1
ATOM 2225 O O . TYR B 1 90 ? 1.229 -16.938 -10.359 1 98.44 90 TYR B O 1
ATOM 2233 N N . ASN B 1 91 ? 3.197 -17.734 -9.789 1 98.06 91 ASN B N 1
ATOM 2234 C CA . ASN B 1 91 ? 3.547 -16.594 -8.945 1 98.06 91 ASN B CA 1
ATOM 2235 C C . ASN B 1 91 ? 4.562 -15.688 -9.625 1 98.06 91 ASN B C 1
ATOM 2237 O O . ASN B 1 91 ? 5.598 -16.156 -10.109 1 98.06 91 ASN B O 1
ATOM 2241 N N . ILE B 1 92 ? 4.234 -14.422 -9.695 1 98.5 92 ILE B N 1
ATOM 2242 C CA . ILE B 1 92 ? 5.094 -13.453 -10.367 1 98.5 92 ILE B CA 1
ATOM 2243 C C . ILE B 1 92 ? 5.316 -12.242 -9.469 1 98.5 92 ILE B C 1
ATOM 2245 O O . ILE B 1 92 ? 4.359 -11.609 -9.016 1 98.5 92 ILE B O 1
ATOM 2249 N N . ALA B 1 93 ? 6.523 -11.906 -9.172 1 98.19 93 ALA B N 1
ATOM 2250 C CA . ALA B 1 93 ? 6.891 -10.711 -8.406 1 98.19 93 ALA B CA 1
ATOM 2251 C C . ALA B 1 93 ? 7.727 -9.758 -9.258 1 98.19 93 ALA B C 1
ATOM 2253 O O . ALA B 1 93 ? 8.695 -10.172 -9.898 1 98.19 93 ALA B O 1
ATOM 2254 N N . GLU B 1 94 ? 7.297 -8.539 -9.258 1 97.88 94 GLU B N 1
ATOM 2255 C CA . GLU B 1 94 ? 8.047 -7.473 -9.914 1 97.88 94 GLU B CA 1
ATOM 2256 C C . GLU B 1 94 ? 9 -6.781 -8.938 1 97.88 94 GLU B C 1
ATOM 2258 O O . GLU B 1 94 ? 8.641 -6.535 -7.785 1 97.88 94 GLU B O 1
ATOM 2263 N N . LEU B 1 95 ? 10.203 -6.516 -9.383 1 96.12 95 LEU B N 1
ATOM 2264 C CA . LEU B 1 95 ? 11.211 -5.789 -8.617 1 96.12 95 LEU B CA 1
ATOM 2265 C C . LEU B 1 95 ? 11.711 -4.574 -9.383 1 96.12 95 LEU B C 1
ATOM 2267 O O . LEU B 1 95 ? 11.883 -4.629 -10.602 1 96.12 95 LEU B O 1
ATOM 2271 N N . TYR B 1 96 ? 11.883 -3.535 -8.586 1 92.81 96 TYR B N 1
ATOM 2272 C CA . TYR B 1 96 ? 12.445 -2.344 -9.211 1 92.81 96 TYR B CA 1
ATOM 2273 C C . TYR B 1 96 ? 13.43 -1.65 -8.273 1 92.81 96 TYR B C 1
ATOM 2275 O O . TYR B 1 96 ? 13.602 -2.072 -7.125 1 92.81 96 TYR B O 1
ATOM 2283 N N . GLY B 1 97 ? 14.203 -0.647 -8.758 1 87.31 97 GLY B N 1
ATOM 2284 C CA . GLY B 1 97 ? 15.234 0.069 -8.023 1 87.31 97 GLY B CA 1
ATOM 2285 C C . GLY B 1 97 ? 16.078 0.971 -8.906 1 87.31 97 GLY B C 1
ATOM 2286 O O . GLY B 1 97 ? 15.75 2.143 -9.102 1 87.31 97 GLY B O 1
ATOM 2287 N N . LEU B 1 98 ? 17.109 0.398 -9.477 1 88.06 98 LEU B N 1
ATOM 2288 C CA . LEU B 1 98 ? 17.938 1.152 -10.406 1 88.06 98 LEU B CA 1
ATOM 2289 C C . LEU B 1 98 ? 17.328 1.155 -11.805 1 88.06 98 LEU B C 1
ATOM 2291 O O . LEU B 1 98 ? 16.75 0.158 -12.234 1 88.06 98 LEU B O 1
ATOM 2295 N N . PRO B 1 99 ? 17.469 2.338 -12.445 1 86.94 99 PRO B N 1
ATOM 2296 C CA . PRO B 1 99 ? 16.938 2.393 -13.805 1 86.94 99 PRO B CA 1
ATOM 2297 C C . PRO B 1 99 ? 17.453 1.255 -14.688 1 86.94 99 PRO B C 1
ATOM 2299 O O . PRO B 1 99 ? 18.609 0.872 -14.594 1 86.94 99 PRO B O 1
ATOM 2302 N N . PHE B 1 100 ? 16.594 0.586 -15.398 1 89.69 100 PHE B N 1
ATOM 2303 C CA . PHE B 1 100 ? 16.875 -0.411 -16.422 1 89.69 100 PHE B CA 1
ATOM 2304 C C . PHE B 1 100 ? 17.266 -1.742 -15.797 1 89.69 100 PHE B C 1
ATOM 2306 O O . PHE B 1 100 ? 17.625 -2.684 -16.5 1 89.69 100 PHE B O 1
ATOM 2313 N N . LEU B 1 101 ? 17.219 -1.773 -14.539 1 92.69 101 LEU B N 1
ATOM 2314 C CA . LEU B 1 101 ? 17.578 -3.02 -13.875 1 92.69 101 LEU B CA 1
ATOM 2315 C C . LEU B 1 101 ? 16.375 -3.598 -13.117 1 92.69 101 LEU B C 1
ATOM 2317 O O . LEU B 1 101 ? 16.531 -4.129 -12.016 1 92.69 101 LEU B O 1
ATOM 2321 N N . GLU B 1 102 ? 15.172 -3.371 -13.68 1 95.5 102 GLU B N 1
ATOM 2322 C CA . GLU B 1 102 ? 13.977 -3.975 -13.102 1 95.5 102 GLU B CA 1
ATOM 2323 C C . GLU B 1 102 ? 13.977 -5.488 -13.281 1 95.5 102 GLU B C 1
ATOM 2325 O O . GLU B 1 102 ? 14.375 -5.992 -14.336 1 95.5 102 GLU B O 1
ATOM 2330 N N . GLY B 1 103 ? 13.555 -6.23 -12.281 1 96.75 103 GLY B N 1
ATOM 2331 C CA . GLY B 1 103 ? 13.602 -7.684 -12.305 1 96.75 103 GLY B CA 1
ATOM 2332 C C . GLY B 1 103 ? 12.234 -8.328 -12.188 1 96.75 103 GLY B C 1
ATOM 2333 O O . GLY B 1 103 ? 11.273 -7.684 -11.766 1 96.75 103 GLY B O 1
ATOM 2334 N N . ILE B 1 104 ? 12.164 -9.523 -12.633 1 98.12 104 ILE B N 1
ATOM 2335 C CA . ILE B 1 104 ? 10.977 -10.367 -12.5 1 98.12 104 ILE B CA 1
ATOM 2336 C C . ILE B 1 104 ? 11.367 -11.703 -11.875 1 98.12 104 ILE B C 1
ATOM 2338 O O . ILE B 1 104 ? 12.352 -12.328 -12.273 1 98.12 104 ILE B O 1
ATOM 2342 N N . ILE B 1 105 ? 10.656 -12.125 -10.898 1 98.06 105 ILE B N 1
ATOM 2343 C CA . ILE B 1 105 ? 10.766 -13.461 -10.312 1 98.06 105 ILE B CA 1
ATOM 2344 C C . ILE B 1 105 ? 9.469 -14.234 -10.555 1 98.06 105 ILE B C 1
ATOM 2346 O O . ILE B 1 105 ? 8.383 -13.75 -10.219 1 98.06 105 ILE B O 1
ATOM 2350 N N . SER B 1 106 ? 9.594 -15.352 -11.117 1 97.88 106 SER B N 1
ATOM 2351 C CA . SER B 1 106 ? 8.422 -16.172 -11.383 1 97.88 106 SER B CA 1
ATOM 2352 C C . SER B 1 106 ? 8.625 -17.594 -10.867 1 97.88 106 SER B C 1
ATOM 2354 O O . SER B 1 106 ? 9.719 -18.156 -10.977 1 97.88 106 SER B O 1
ATOM 2356 N N . VAL B 1 107 ? 7.625 -18.125 -10.328 1 97.31 107 VAL B N 1
ATOM 2357 C CA . VAL B 1 107 ? 7.609 -19.516 -9.898 1 97.31 107 VAL B CA 1
ATOM 2358 C C . VAL B 1 107 ? 6.371 -20.219 -10.453 1 97.31 107 VAL B C 1
ATOM 2360 O O . VAL B 1 107 ? 5.25 -19.734 -10.281 1 97.31 107 VAL B O 1
ATOM 2363 N N . LEU B 1 108 ? 6.617 -21.297 -11.148 1 97.19 108 LEU B N 1
ATOM 2364 C CA . LEU B 1 108 ? 5.543 -22.109 -11.703 1 97.19 108 LEU B CA 1
ATOM 2365 C C . LEU B 1 108 ? 5.285 -23.344 -10.836 1 97.19 108 LEU B C 1
ATOM 2367 O O . LEU B 1 108 ? 6.23 -23.984 -10.375 1 97.19 108 LEU B O 1
ATOM 2371 N N . ALA B 1 109 ? 4.031 -23.641 -10.719 1 97.75 109 ALA B N 1
ATOM 2372 C CA . ALA B 1 109 ? 3.666 -24.797 -9.906 1 97.75 109 ALA B CA 1
ATOM 2373 C C . ALA B 1 109 ? 2.42 -25.484 -10.469 1 97.75 109 ALA B C 1
ATOM 2375 O O . ALA B 1 109 ? 1.617 -24.859 -11.164 1 97.75 109 ALA B O 1
ATOM 2376 N N . ARG B 1 110 ? 2.354 -26.703 -10.195 1 97.38 110 ARG B N 1
ATOM 2377 C CA . ARG B 1 110 ? 1.105 -27.453 -10.352 1 97.38 110 ARG B CA 1
ATOM 2378 C C . ARG B 1 110 ? 0.396 -27.609 -9.008 1 97.38 110 ARG B C 1
ATOM 2380 O O . ARG B 1 110 ? 1.028 -27.531 -7.953 1 97.38 110 ARG B O 1
ATOM 2387 N N . PHE B 1 111 ? -0.936 -27.75 -9.148 1 97.38 111 PHE B N 1
ATOM 2388 C CA . PHE B 1 111 ? -1.631 -27.969 -7.887 1 97.38 111 PHE B CA 1
ATOM 2389 C C . PHE B 1 111 ? -2.652 -29.094 -8.023 1 97.38 111 PHE B C 1
ATOM 2391 O O . PHE B 1 111 ? -3.074 -29.422 -9.133 1 97.38 111 PHE B O 1
ATOM 2398 N N . GLU B 1 112 ? -2.918 -29.75 -6.883 1 96.56 112 GLU B N 1
ATOM 2399 C CA . GLU B 1 112 ? -3.957 -30.766 -6.758 1 96.56 112 GLU B CA 1
ATOM 2400 C C . GLU B 1 112 ? -4.855 -30.5 -5.555 1 96.56 112 GLU B C 1
ATOM 2402 O O . GLU B 1 112 ? -4.367 -30.156 -4.473 1 96.56 112 GLU B O 1
ATOM 2407 N N . PRO B 1 113 ? -6.18 -30.609 -5.832 1 96.12 113 PRO B N 1
ATOM 2408 C CA . PRO B 1 113 ? -7.07 -30.453 -4.684 1 96.12 113 PRO B CA 1
ATOM 2409 C C . PRO B 1 113 ? -6.887 -31.547 -3.637 1 96.12 113 PRO B C 1
ATOM 2411 O O . PRO B 1 113 ? -6.801 -32.719 -3.984 1 96.12 113 PRO B O 1
ATOM 2414 N N . LEU B 1 114 ? -6.734 -31.203 -2.441 1 95.69 114 LEU B N 1
ATOM 2415 C CA . LEU B 1 114 ? -6.676 -32.156 -1.331 1 95.69 114 LEU B CA 1
ATOM 2416 C C . LEU B 1 114 ? -8.016 -32.219 -0.607 1 95.69 114 LEU B C 1
ATOM 2418 O O . LEU B 1 114 ? -8.43 -33.281 -0.155 1 95.69 114 LEU B O 1
ATOM 2422 N N . THR B 1 115 ? -8.648 -31.109 -0.421 1 95.69 115 THR B N 1
ATOM 2423 C CA . THR B 1 115 ? -10 -30.969 0.097 1 95.69 115 THR B CA 1
ATOM 2424 C C . THR B 1 115 ? -10.805 -29.984 -0.75 1 95.69 115 THR B C 1
ATOM 2426 O O . THR B 1 115 ? -10.461 -29.719 -1.906 1 95.69 115 THR B O 1
ATOM 2429 N N . GLN B 1 116 ? -11.883 -29.5 -0.164 1 95.62 116 GLN B N 1
ATOM 2430 C CA . GLN B 1 116 ? -12.695 -28.531 -0.886 1 95.62 116 GLN B CA 1
ATOM 2431 C C . GLN B 1 116 ? -12.086 -27.125 -0.79 1 95.62 116 GLN B C 1
ATOM 2433 O O . GLN B 1 116 ? -12.516 -26.203 -1.487 1 95.62 116 GLN B O 1
ATOM 2438 N N . GLN B 1 117 ? -11.109 -27 0.047 1 96.69 117 GLN B N 1
ATOM 2439 C CA . GLN B 1 117 ? -10.531 -25.688 0.243 1 96.69 117 GLN B CA 1
ATOM 2440 C C . GLN B 1 117 ? -9.008 -25.719 0.111 1 96.69 117 GLN B C 1
ATOM 2442 O O . GLN B 1 117 ? -8.367 -24.672 -0.026 1 96.69 117 GLN B O 1
ATOM 2447 N N . ARG B 1 118 ? -8.445 -26.906 0.227 1 97.06 118 ARG B N 1
ATOM 2448 C CA . ARG B 1 118 ? -6.992 -27 0.277 1 97.06 118 ARG B CA 1
ATOM 2449 C C . ARG B 1 118 ? -6.438 -27.594 -1.017 1 97.06 118 ARG B C 1
ATOM 2451 O O . ARG B 1 118 ? -6.949 -28.594 -1.519 1 97.06 118 ARG B O 1
ATOM 2458 N N . VAL B 1 119 ? -5.395 -26.953 -1.519 1 97.5 119 VAL B N 1
ATOM 2459 C CA . VAL B 1 119 ? -4.668 -27.516 -2.65 1 97.5 119 VAL B CA 1
ATOM 2460 C C . VAL B 1 119 ? -3.238 -27.844 -2.23 1 97.5 119 VAL B C 1
ATOM 2462 O O . VAL B 1 119 ? -2.633 -27.125 -1.435 1 97.5 119 VAL B O 1
ATOM 2465 N N . GLN B 1 120 ? -2.801 -28.984 -2.736 1 97.19 120 GLN B N 1
ATOM 2466 C CA . GLN B 1 120 ? -1.372 -29.281 -2.715 1 97.19 120 GLN B CA 1
ATOM 2467 C C . GLN B 1 120 ? -0.656 -28.609 -3.881 1 97.19 120 GLN B C 1
ATOM 2469 O O . GLN B 1 120 ? -1.12 -28.672 -5.02 1 97.19 120 GLN B O 1
ATOM 2474 N N . VAL B 1 121 ? 0.397 -27.922 -3.58 1 97.25 121 VAL B N 1
ATOM 2475 C CA . VAL B 1 121 ? 1.129 -27.172 -4.602 1 97.25 121 VAL B CA 1
ATOM 2476 C C . VAL B 1 121 ? 2.504 -27.812 -4.812 1 97.25 121 VAL B C 1
ATOM 2478 O O . VAL B 1 121 ? 3.227 -28.078 -3.852 1 97.25 121 VAL B O 1
ATOM 2481 N N . TYR B 1 122 ? 2.865 -28.078 -6.008 1 97.12 122 TYR B N 1
ATOM 2482 C CA . TYR B 1 122 ? 4.145 -28.641 -6.418 1 97.12 122 TYR B CA 1
ATOM 2483 C C . TYR B 1 122 ? 4.926 -27.656 -7.277 1 97.12 122 TYR B C 1
ATOM 2485 O O . TYR B 1 122 ? 4.602 -27.453 -8.453 1 97.12 122 TYR B O 1
ATOM 2493 N N . PHE B 1 123 ? 5.922 -27.094 -6.73 1 96.56 123 PHE B N 1
ATOM 2494 C CA . PHE B 1 123 ? 6.707 -26.109 -7.477 1 96.56 123 PHE B CA 1
ATOM 2495 C C . PHE B 1 123 ? 7.586 -26.797 -8.516 1 96.56 123 PHE B C 1
ATOM 2497 O O . PHE B 1 123 ? 8.266 -27.781 -8.203 1 96.56 123 PHE B O 1
ATOM 2504 N N . GLU B 1 124 ? 7.574 -26.281 -9.695 1 95.88 124 GLU B N 1
ATOM 2505 C CA . GLU B 1 124 ? 8.195 -27 -10.797 1 95.88 124 GLU B CA 1
ATOM 2506 C C . GLU B 1 124 ? 9.359 -26.219 -11.391 1 95.88 124 GLU B C 1
ATOM 2508 O O . GLU B 1 124 ? 10.32 -26.797 -11.891 1 95.88 124 GLU B O 1
ATOM 2513 N N . ARG B 1 125 ? 9.188 -24.969 -11.391 1 95.12 125 ARG B N 1
ATOM 2514 C CA . ARG B 1 125 ? 10.117 -24.141 -12.156 1 95.12 125 ARG B CA 1
ATOM 2515 C C . ARG B 1 125 ? 10.219 -22.734 -11.562 1 95.12 125 ARG B C 1
ATOM 2517 O O . ARG B 1 125 ? 9.219 -22.172 -11.125 1 95.12 125 ARG B O 1
ATOM 2524 N N . SER B 1 126 ? 11.383 -22.219 -11.492 1 96.25 126 SER B N 1
ATOM 2525 C CA . SER B 1 126 ? 11.648 -20.844 -11.086 1 96.25 126 SER B CA 1
ATOM 2526 C C . SER B 1 126 ? 12.414 -20.078 -12.156 1 96.25 126 SER B C 1
ATOM 2528 O O . SER B 1 126 ? 13.398 -20.594 -12.703 1 96.25 126 SER B O 1
ATOM 2530 N N . ILE B 1 127 ? 11.953 -18.922 -12.484 1 96.81 127 ILE B N 1
ATOM 2531 C CA . ILE B 1 127 ? 12.586 -18.078 -13.492 1 96.81 127 ILE B CA 1
ATOM 2532 C C . ILE B 1 127 ? 12.844 -16.688 -12.914 1 96.81 127 ILE B C 1
ATOM 2534 O O . ILE B 1 127 ? 11.938 -16.047 -12.383 1 96.81 127 ILE B O 1
ATOM 2538 N N . VAL B 1 128 ? 14.047 -16.203 -13.008 1 97.44 128 VAL B N 1
ATOM 2539 C CA . VAL B 1 128 ? 14.445 -14.867 -12.547 1 97.44 128 VAL B CA 1
ATOM 2540 C C . VAL B 1 128 ? 15.219 -14.148 -13.648 1 97.44 128 VAL B C 1
ATOM 2542 O O . VAL B 1 128 ? 16.188 -14.68 -14.188 1 97.44 128 VAL B O 1
ATOM 2545 N N . GLY B 1 129 ? 14.805 -12.992 -13.977 1 97.5 129 GLY B N 1
ATOM 2546 C CA . GLY B 1 129 ? 15.5 -12.25 -15.016 1 97.5 129 GLY B CA 1
ATOM 2547 C C . GLY B 1 129 ? 15.133 -10.781 -15.047 1 97.5 129 GLY B C 1
ATOM 2548 O O . GLY B 1 129 ? 14.258 -10.336 -14.305 1 97.5 129 GLY B O 1
ATOM 2549 N N . LEU B 1 130 ? 15.844 -10.039 -15.938 1 97.44 130 LEU B N 1
ATOM 2550 C CA . LEU B 1 130 ? 15.539 -8.625 -16.125 1 97.44 130 LEU B CA 1
ATOM 2551 C C . LEU B 1 130 ? 14.25 -8.453 -16.922 1 97.44 130 LEU B C 1
ATOM 2553 O O . LEU B 1 130 ? 13.992 -9.211 -17.875 1 97.44 130 LEU B O 1
ATOM 2557 N N . ARG B 1 131 ? 13.469 -7.562 -16.516 1 97.12 131 ARG B N 1
ATOM 2558 C CA . ARG B 1 131 ? 12.18 -7.297 -17.156 1 97.12 131 ARG B CA 1
ATOM 2559 C C . ARG B 1 131 ? 12.344 -7.125 -18.656 1 97.12 131 ARG B C 1
ATOM 2561 O O . ARG B 1 131 ? 11.586 -7.695 -19.438 1 97.12 131 ARG B O 1
ATOM 2568 N N . GLN B 1 132 ? 13.375 -6.32 -19.047 1 95.44 132 GLN B N 1
ATOM 2569 C CA . GLN B 1 132 ? 13.594 -6.008 -20.469 1 95.44 132 GLN B CA 1
ATOM 2570 C C . GLN B 1 132 ? 13.969 -7.262 -21.25 1 95.44 132 GLN B C 1
ATOM 2572 O O . GLN B 1 132 ? 13.531 -7.441 -22.391 1 95.44 132 GLN B O 1
ATOM 2577 N N . TRP B 1 133 ? 14.68 -8.109 -20.672 1 96.12 133 TRP B N 1
ATOM 2578 C CA . TRP B 1 133 ? 15.133 -9.32 -21.344 1 96.12 133 TRP B CA 1
ATOM 2579 C C . TRP B 1 133 ? 14 -10.328 -21.484 1 96.12 133 TRP B C 1
ATOM 2581 O O . TRP B 1 133 ? 13.945 -11.086 -22.453 1 96.12 133 TRP B O 1
ATOM 2591 N N . LEU B 1 134 ? 13.086 -10.25 -20.578 1 96.56 134 LEU B N 1
ATOM 2592 C CA . LEU B 1 134 ? 11.961 -11.18 -20.578 1 96.56 134 LEU B CA 1
ATOM 2593 C C . LEU B 1 134 ? 10.781 -10.602 -21.375 1 96.56 134 LEU B C 1
ATOM 2595 O O . LEU B 1 134 ? 9.773 -11.281 -21.562 1 96.56 134 LEU B O 1
ATOM 2599 N N . ASN B 1 135 ? 10.883 -9.391 -21.797 1 94.31 135 ASN B N 1
ATOM 2600 C CA . ASN B 1 135 ? 9.789 -8.688 -22.453 1 94.31 135 ASN B CA 1
ATOM 2601 C C . ASN B 1 135 ? 8.5 -8.766 -21.641 1 94.31 135 ASN B C 1
ATOM 2603 O O . ASN B 1 135 ? 7.441 -9.07 -22.188 1 94.31 135 ASN B O 1
ATOM 2607 N N . TYR B 1 136 ? 8.641 -8.539 -20.391 1 96.94 136 TYR B N 1
ATOM 2608 C CA . TYR B 1 136 ? 7.516 -8.641 -19.469 1 96.94 136 TYR B CA 1
ATOM 2609 C C . TYR B 1 136 ? 6.727 -7.336 -19.438 1 96.94 136 TYR B C 1
ATOM 2611 O O . TYR B 1 136 ? 7.289 -6.273 -19.172 1 96.94 136 TYR B O 1
ATOM 2619 N N . TYR B 1 137 ? 5.363 -7.461 -19.625 1 94.69 137 TYR B N 1
ATOM 2620 C CA . TYR B 1 137 ? 4.477 -6.309 -19.531 1 94.69 137 TYR B CA 1
ATOM 2621 C C . TYR B 1 137 ? 3.365 -6.555 -18.516 1 94.69 137 TYR B C 1
ATOM 2623 O O . TYR B 1 137 ? 2.99 -5.652 -17.766 1 94.69 137 TYR B O 1
ATOM 2631 N N . SER B 1 138 ? 2.801 -7.719 -18.5 1 95.88 138 SER B N 1
ATOM 2632 C CA . SER B 1 138 ? 1.743 -8.148 -17.594 1 95.88 138 SER B CA 1
ATOM 2633 C C . SER B 1 138 ? 1.756 -9.664 -17.406 1 95.88 138 SER B C 1
ATOM 2635 O O . SER B 1 138 ? 2.301 -10.391 -18.25 1 95.88 138 SER B O 1
ATOM 2637 N N . PRO B 1 139 ? 1.151 -10.125 -16.375 1 97.19 139 PRO B N 1
ATOM 2638 C CA . PRO B 1 139 ? 1.097 -11.578 -16.188 1 97.19 139 PRO B CA 1
ATOM 2639 C C . PRO B 1 139 ? 0.455 -12.305 -17.359 1 97.19 139 PRO B C 1
ATOM 2641 O O . PRO B 1 139 ? 1.015 -13.281 -17.875 1 97.19 139 PRO B O 1
ATOM 2644 N N . SER B 1 140 ? -0.642 -11.773 -17.781 1 96.31 140 SER B N 1
ATOM 2645 C CA . SER B 1 140 ? -1.386 -12.453 -18.844 1 96.31 140 SER B CA 1
ATOM 2646 C C . SER B 1 140 ? -0.566 -12.547 -20.125 1 96.31 140 SER B C 1
ATOM 2648 O O . SER B 1 140 ? -0.635 -13.547 -20.828 1 96.31 140 SER B O 1
ATOM 2650 N N . GLN B 1 141 ? 0.173 -11.555 -20.422 1 96 141 GLN B N 1
ATOM 2651 C CA . GLN B 1 141 ? 1.026 -11.539 -21.609 1 96 141 GLN B CA 1
ATOM 2652 C C . GLN B 1 141 ? 2.236 -12.453 -21.422 1 96 141 GLN B C 1
ATOM 2654 O O . GLN B 1 141 ? 2.756 -13 -22.391 1 96 141 GLN B O 1
ATOM 2659 N N . PHE B 1 142 ? 2.688 -12.648 -20.266 1 97.19 142 PHE B N 1
ATOM 2660 C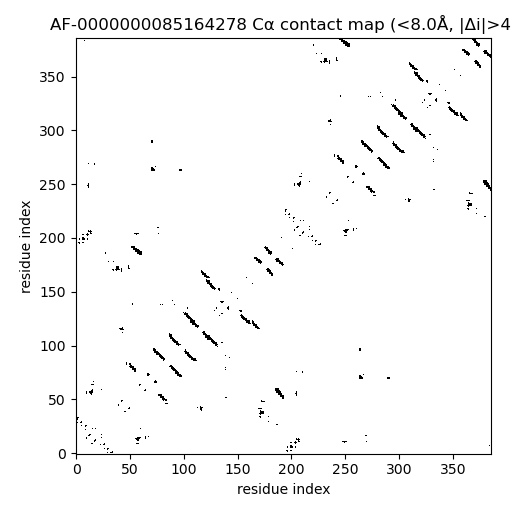 CA . PHE B 1 142 ? 3.961 -13.289 -19.953 1 97.19 142 PHE B CA 1
ATOM 2661 C C . PHE B 1 142 ? 3.787 -14.797 -19.781 1 97.19 142 PHE B C 1
ATOM 2663 O O . PHE B 1 142 ? 4.668 -15.57 -20.156 1 97.19 142 PHE B O 1
ATOM 2670 N N . ILE B 1 143 ? 2.656 -15.234 -19.297 1 97.31 143 ILE B N 1
ATOM 2671 C CA . ILE B 1 143 ? 2.438 -16.609 -18.844 1 97.31 143 ILE B CA 1
ATOM 2672 C C . ILE B 1 143 ? 2.586 -17.562 -20.031 1 97.31 143 ILE B C 1
ATOM 2674 O O . ILE B 1 143 ? 3.213 -18.625 -19.891 1 97.31 143 ILE B O 1
ATOM 2678 N N . PRO B 1 144 ? 2.039 -17.219 -21.188 1 95.44 144 PRO B N 1
ATOM 2679 C CA . PRO B 1 144 ? 2.27 -18.141 -22.297 1 95.44 144 PRO B CA 1
ATOM 2680 C C . PRO B 1 144 ? 3.754 -18.391 -22.562 1 95.44 144 PRO B C 1
ATOM 2682 O O . PRO B 1 144 ? 4.145 -19.5 -22.922 1 95.44 144 PRO B O 1
ATOM 2685 N N . GLN B 1 145 ? 4.574 -17.438 -22.375 1 93.75 145 GLN B N 1
ATOM 2686 C CA . GLN B 1 145 ? 6.016 -17.578 -22.547 1 93.75 145 GLN B CA 1
ATOM 2687 C C . GLN B 1 145 ? 6.605 -18.5 -21.484 1 93.75 145 GLN B C 1
ATOM 2689 O O . GLN B 1 145 ? 7.535 -19.266 -21.766 1 93.75 145 GLN B O 1
ATOM 2694 N N . LEU B 1 146 ? 6.082 -18.469 -20.312 1 94.31 146 LEU B N 1
ATOM 2695 C CA . LEU B 1 146 ? 6.531 -19.328 -19.234 1 94.31 146 LEU B CA 1
ATOM 2696 C C . LEU B 1 146 ? 6.203 -20.797 -19.531 1 94.31 146 LEU B C 1
ATOM 2698 O O . LEU B 1 146 ? 6.965 -21.688 -19.156 1 94.31 146 LEU B O 1
ATOM 2702 N N . ASP B 1 147 ? 5.109 -20.891 -20.141 1 92.19 147 ASP B N 1
ATOM 2703 C CA . ASP B 1 147 ? 4.645 -22.25 -20.453 1 92.19 147 ASP B CA 1
ATOM 2704 C C . ASP B 1 147 ? 5.387 -22.828 -21.641 1 92.19 147 ASP B C 1
ATOM 2706 O O . ASP B 1 147 ? 5.422 -24.047 -21.828 1 92.19 147 ASP B O 1
ATOM 2710 N N . SER B 1 148 ? 5.914 -21.938 -22.281 1 85.19 148 SER B N 1
ATOM 2711 C CA . SER B 1 148 ? 6.648 -22.422 -23.438 1 85.19 148 SER B CA 1
ATOM 2712 C C . SER B 1 148 ? 8.016 -22.969 -23.031 1 85.19 148 SER B C 1
ATOM 2714 O O . SER B 1 148 ? 8.508 -22.688 -21.938 1 85.19 148 SER B O 1
ATOM 2716 N N . ARG B 1 149 ? 8.602 -23.891 -23.672 1 77.62 149 ARG B N 1
ATOM 2717 C CA . ARG B 1 149 ? 9.906 -24.469 -23.375 1 77.62 149 ARG B CA 1
ATOM 2718 C C . ARG B 1 149 ? 11.008 -23.766 -24.156 1 77.62 149 ARG B C 1
ATOM 2720 O O . ARG B 1 149 ? 12.133 -24.266 -24.234 1 77.62 149 ARG B O 1
ATOM 2727 N N . GLN B 1 150 ? 10.555 -22.625 -24.594 1 86.25 150 GLN B N 1
ATOM 2728 C CA . GLN B 1 150 ? 11.578 -21.875 -25.297 1 86.25 150 GLN B CA 1
ATOM 2729 C C . GLN B 1 150 ? 12.562 -21.234 -24.328 1 86.25 150 GLN B C 1
ATOM 2731 O O . GLN B 1 150 ? 12.18 -20.797 -23.234 1 86.25 150 GLN B O 1
ATOM 2736 N N . PRO B 1 151 ? 13.766 -21.203 -24.812 1 90.44 151 PRO B N 1
ATOM 2737 C CA . PRO B 1 151 ? 14.781 -20.609 -23.922 1 90.44 151 PRO B CA 1
ATOM 2738 C C . PRO B 1 151 ? 14.531 -19.125 -23.656 1 90.44 151 PRO B C 1
ATOM 2740 O O . PRO B 1 151 ? 14.094 -18.406 -24.547 1 90.44 151 PRO B O 1
ATOM 2743 N N . LEU B 1 152 ? 14.734 -18.734 -22.406 1 92.38 152 LEU B N 1
ATOM 2744 C CA . LEU B 1 152 ? 14.641 -17.344 -21.969 1 92.38 152 LEU B CA 1
ATOM 2745 C C . LEU B 1 152 ? 16 -16.812 -21.531 1 92.38 152 LEU B C 1
ATOM 2747 O O . LEU B 1 152 ? 16.859 -17.578 -21.094 1 92.38 152 LEU B O 1
ATOM 2751 N N . LEU B 1 153 ? 16.234 -15.578 -21.812 1 93.62 153 LEU B N 1
ATOM 2752 C CA . LEU B 1 153 ? 17.422 -14.93 -21.266 1 93.62 153 LEU B CA 1
ATOM 2753 C C . LEU B 1 153 ? 17.234 -14.609 -19.781 1 93.62 153 LEU B C 1
ATOM 2755 O O . LEU B 1 153 ? 17.047 -13.445 -19.422 1 93.62 153 LEU B O 1
ATOM 2759 N N . ALA B 1 154 ? 17.297 -15.617 -18.984 1 95.88 154 ALA B N 1
ATOM 2760 C CA . ALA B 1 154 ? 17.016 -15.531 -17.547 1 95.88 154 ALA B CA 1
ATOM 2761 C C . ALA B 1 154 ? 17.594 -16.719 -16.797 1 95.88 154 ALA B C 1
ATOM 2763 O O . ALA B 1 154 ? 18.047 -17.688 -17.422 1 95.88 154 ALA B O 1
ATOM 2764 N N . LEU B 1 155 ? 17.766 -16.562 -15.484 1 96.06 155 LEU B N 1
ATOM 2765 C CA . LEU B 1 155 ? 17.984 -17.75 -14.648 1 96.06 155 LEU B CA 1
ATOM 2766 C C . LEU B 1 155 ? 16.734 -18.625 -14.625 1 96.06 155 LEU B C 1
ATOM 2768 O O . LEU B 1 155 ? 15.68 -18.203 -14.148 1 96.06 155 LEU B O 1
ATOM 2772 N N . ASP B 1 156 ? 16.844 -19.75 -15.141 1 95.5 156 ASP B N 1
ATOM 2773 C CA . ASP B 1 156 ? 15.75 -20.703 -15.312 1 95.5 156 ASP B CA 1
ATOM 2774 C C . ASP B 1 156 ? 16.094 -22.047 -14.672 1 95.5 156 ASP B C 1
ATOM 2776 O O . ASP B 1 156 ? 16.859 -22.828 -15.219 1 95.5 156 ASP B O 1
ATOM 2780 N N . VAL B 1 157 ? 15.438 -22.312 -13.57 1 94.31 157 VAL B N 1
ATOM 2781 C CA . VAL B 1 157 ? 15.844 -23.469 -12.773 1 94.31 157 VAL B CA 1
ATOM 2782 C C . VAL B 1 157 ? 14.656 -24.406 -12.578 1 94.31 157 VAL B C 1
ATOM 2784 O O . VAL B 1 157 ? 13.57 -23.969 -12.188 1 94.31 157 VAL B O 1
ATOM 2787 N N . SER B 1 158 ? 14.93 -25.625 -12.859 1 93 158 SER B N 1
ATOM 2788 C CA . SER B 1 158 ? 13.938 -26.641 -12.523 1 93 158 SER B CA 1
ATOM 2789 C C . SER B 1 158 ? 13.969 -26.969 -11.031 1 93 158 SER B C 1
ATOM 2791 O O . SER B 1 158 ? 15.047 -27.125 -10.453 1 93 158 SER B O 1
ATOM 2793 N N . LEU B 1 159 ? 12.758 -27 -10.523 1 92.5 159 LEU B N 1
ATOM 2794 C CA . LEU B 1 159 ? 12.648 -27.344 -9.109 1 92.5 159 LEU B CA 1
ATOM 2795 C C . LEU B 1 159 ? 12.172 -28.781 -8.922 1 92.5 159 LEU B C 1
ATOM 2797 O O . LEU B 1 159 ? 11.328 -29.25 -9.68 1 92.5 159 LEU B O 1
ATOM 2801 N N . ASN B 1 160 ? 12.758 -29.375 -7.926 1 89.31 160 ASN B N 1
ATOM 2802 C CA . ASN B 1 160 ? 12.312 -30.734 -7.586 1 89.31 160 ASN B CA 1
ATOM 2803 C C . ASN B 1 160 ? 11.016 -30.703 -6.781 1 89.31 160 ASN B C 1
ATOM 2805 O O . ASN B 1 160 ? 11.023 -30.406 -5.586 1 89.31 160 ASN B O 1
ATOM 2809 N N . SER B 1 161 ? 10 -31.094 -7.379 1 85.81 161 SER B N 1
ATOM 2810 C CA . SER B 1 161 ? 8.656 -30.984 -6.801 1 85.81 161 SER B CA 1
ATOM 2811 C C . SER B 1 161 ? 8.523 -31.859 -5.559 1 85.81 161 SER B C 1
ATOM 2813 O O . SER B 1 161 ? 7.66 -31.609 -4.711 1 85.81 161 SER B O 1
ATOM 2815 N N . ASN B 1 162 ? 9.328 -32.875 -5.516 1 83.19 162 ASN B N 1
ATOM 2816 C CA . ASN B 1 162 ? 9.297 -33.719 -4.316 1 83.19 162 ASN B CA 1
ATOM 2817 C C . ASN B 1 162 ? 9.828 -32.969 -3.1 1 83.19 162 ASN B C 1
ATOM 2819 O O . ASN B 1 162 ? 9.375 -33.188 -1.977 1 83.19 162 ASN B O 1
ATOM 2823 N N . ASP B 1 163 ? 10.633 -32.125 -3.396 1 83.44 163 ASP B N 1
ATOM 2824 C CA . ASP B 1 163 ? 11.289 -31.375 -2.324 1 83.44 163 ASP B CA 1
ATOM 2825 C C . ASP B 1 163 ? 10.617 -30.016 -2.115 1 83.44 163 ASP B C 1
ATOM 2827 O O . ASP B 1 163 ? 10.641 -29.469 -1.011 1 83.44 163 ASP B O 1
ATOM 2831 N N . GLN B 1 164 ? 10.102 -29.609 -3.162 1 80.88 164 GLN B N 1
ATOM 2832 C CA . GLN B 1 164 ? 9.523 -28.266 -3.111 1 80.88 164 GLN B CA 1
ATOM 2833 C C . GLN B 1 164 ? 8.008 -28.328 -3.25 1 80.88 164 GLN B C 1
ATOM 2835 O O . GLN B 1 164 ? 7.473 -28.156 -4.348 1 80.88 164 GLN B O 1
ATOM 2840 N N . GLN B 1 165 ? 7.434 -28.594 -2.088 1 83.75 165 GLN B N 1
ATOM 2841 C CA . GLN B 1 165 ? 5.977 -28.656 -2.066 1 83.75 165 GLN B CA 1
ATOM 2842 C C . GLN B 1 165 ? 5.41 -27.922 -0.854 1 83.75 165 GLN B C 1
ATOM 2844 O O . GLN B 1 165 ? 6.141 -27.609 0.088 1 83.75 165 GLN B O 1
ATOM 2849 N N . GLY B 1 166 ? 4.156 -27.547 -0.989 1 92.06 166 GLY B N 1
ATOM 2850 C CA . GLY B 1 166 ? 3.377 -26.922 0.073 1 92.06 166 GLY B CA 1
ATOM 2851 C C . GLY B 1 166 ? 1.881 -27 -0.159 1 92.06 166 GLY B C 1
ATOM 2852 O O . GLY B 1 166 ? 1.426 -27.703 -1.069 1 92.06 166 GLY B O 1
ATOM 2853 N N . TRP B 1 167 ? 1.214 -26.547 0.757 1 95.5 167 TRP B N 1
ATOM 2854 C CA . TRP B 1 167 ? -0.229 -26.5 0.549 1 95.5 167 TRP B CA 1
ATOM 2855 C C . TRP B 1 167 ? -0.768 -25.094 0.791 1 95.5 167 TRP B C 1
ATOM 2857 O O . TRP B 1 167 ? -0.109 -24.281 1.431 1 95.5 167 TRP B O 1
ATOM 2867 N N . LEU B 1 168 ? -1.839 -24.812 0.19 1 97 168 LEU B N 1
ATOM 2868 C CA . LEU B 1 168 ? -2.539 -23.547 0.279 1 97 168 LEU B CA 1
ATOM 2869 C C . LEU B 1 168 ? -4.027 -23.75 0.52 1 97 168 LEU B C 1
ATOM 2871 O O . LEU B 1 168 ? -4.668 -24.547 -0.181 1 97 168 LEU B O 1
ATOM 2875 N N . ASP B 1 169 ? -4.547 -23.109 1.55 1 97.88 169 ASP B N 1
ATOM 2876 C CA . ASP B 1 169 ? -5.98 -23.094 1.806 1 97.88 169 ASP B CA 1
ATOM 2877 C C . ASP B 1 169 ? -6.621 -21.828 1.238 1 97.88 169 ASP B C 1
ATOM 2879 O O . ASP B 1 169 ? -6.184 -20.719 1.542 1 97.88 169 ASP B O 1
ATOM 2883 N N . ILE B 1 170 ? -7.57 -21.984 0.404 1 98.44 170 ILE B N 1
ATOM 2884 C CA . ILE B 1 170 ? -8.391 -20.844 0.01 1 98.44 170 ILE B CA 1
ATOM 2885 C C . ILE B 1 170 ? -9.547 -20.672 0.991 1 98.44 170 ILE B C 1
ATOM 2887 O O . ILE B 1 170 ? -10.523 -21.438 0.946 1 98.44 170 ILE B O 1
ATOM 2891 N N . THR B 1 171 ? -9.523 -19.656 1.811 1 98.19 171 THR B N 1
ATOM 2892 C CA . THR B 1 171 ? -10.398 -19.578 2.975 1 98.19 171 THR B CA 1
ATOM 2893 C C . THR B 1 171 ? -11.492 -18.547 2.766 1 98.19 171 THR B C 1
ATOM 2895 O O . THR B 1 171 ? -12.477 -18.516 3.502 1 98.19 171 THR B O 1
ATOM 2898 N N . TYR B 1 172 ? -11.391 -17.75 1.835 1 98.62 172 TYR B N 1
ATOM 2899 C CA . TYR B 1 172 ? -12.398 -16.781 1.405 1 98.62 172 TYR B CA 1
ATOM 2900 C C . TYR B 1 172 ? -12.281 -16.5 -0.088 1 98.62 172 TYR B C 1
ATOM 2902 O O . TYR B 1 172 ? -11.18 -16.328 -0.608 1 98.62 172 TYR B O 1
ATOM 2910 N N . LEU B 1 173 ? -13.43 -16.484 -0.792 1 98.62 173 LEU B N 1
ATOM 2911 C CA . LEU B 1 173 ? -13.445 -16.219 -2.225 1 98.62 173 LEU B CA 1
ATOM 2912 C C . LEU B 1 173 ? -14.758 -15.555 -2.643 1 98.62 173 LEU B C 1
ATOM 2914 O O . LEU B 1 173 ? -15.828 -16.156 -2.508 1 98.62 173 LEU B O 1
ATOM 2918 N N . ASP B 1 174 ? -14.695 -14.383 -3.055 1 97.5 174 ASP B N 1
ATOM 2919 C CA . ASP B 1 174 ? -15.82 -13.766 -3.742 1 97.5 174 ASP B CA 1
ATOM 2920 C C . ASP B 1 174 ? -15.406 -13.25 -5.117 1 97.5 174 ASP B C 1
ATOM 2922 O O . ASP B 1 174 ? -14.492 -13.789 -5.742 1 97.5 174 ASP B O 1
ATOM 2926 N N . GLU B 1 175 ? -16.031 -12.289 -5.707 1 96.5 175 GLU B N 1
ATOM 2927 C CA . GLU B 1 175 ? -15.805 -11.906 -7.102 1 96.5 175 GLU B CA 1
ATOM 2928 C C . GLU B 1 175 ? -14.469 -11.188 -7.266 1 96.5 175 GLU B C 1
ATOM 2930 O O . GLU B 1 175 ? -13.852 -11.25 -8.336 1 96.5 175 GLU B O 1
ATOM 2935 N N . ASP B 1 176 ? -14.07 -10.539 -6.191 1 96.31 176 ASP B N 1
ATOM 2936 C CA . ASP B 1 176 ? -12.906 -9.688 -6.422 1 96.31 176 ASP B CA 1
ATOM 2937 C C . ASP B 1 176 ? -11.914 -9.789 -5.266 1 96.31 176 ASP B C 1
ATOM 2939 O O . ASP B 1 176 ? -10.898 -9.086 -5.254 1 96.31 176 ASP B O 1
ATOM 2943 N N . LEU B 1 177 ? -12.211 -10.617 -4.285 1 98.19 177 LEU B N 1
ATOM 2944 C CA . LEU B 1 177 ? -11.328 -10.758 -3.137 1 98.19 177 LEU B CA 1
ATOM 2945 C C . LEU B 1 177 ? -11.094 -12.227 -2.812 1 98.19 177 LEU B C 1
ATOM 2947 O O . LEU B 1 177 ? -12.031 -13.031 -2.818 1 98.19 177 LEU B O 1
ATOM 2951 N N . ARG B 1 178 ? -9.875 -12.57 -2.584 1 98.75 178 ARG B N 1
ATOM 2952 C CA . ARG B 1 178 ? -9.477 -13.922 -2.182 1 98.75 178 ARG B CA 1
ATOM 2953 C C . ARG B 1 178 ? -8.555 -13.875 -0.971 1 98.75 178 ARG B C 1
ATOM 2955 O O . ARG B 1 178 ? -7.648 -13.039 -0.902 1 98.75 178 ARG B O 1
ATOM 2962 N N . ILE B 1 179 ? -8.82 -14.664 0.034 1 98.81 179 ILE B N 1
ATOM 2963 C CA . ILE B 1 179 ? -7.938 -14.859 1.181 1 98.81 179 ILE B CA 1
ATOM 2964 C C . ILE B 1 179 ? -7.445 -16.297 1.216 1 98.81 179 ILE B C 1
ATOM 2966 O O . ILE B 1 179 ? -8.234 -17.234 1.045 1 98.81 179 ILE B O 1
ATOM 2970 N N . SER B 1 180 ? -6.176 -16.453 1.377 1 98.56 180 SER B N 1
ATOM 2971 C CA . SER B 1 180 ? -5.57 -17.766 1.462 1 98.56 180 SER B CA 1
ATOM 2972 C C . SER B 1 180 ? -4.609 -17.859 2.645 1 98.56 180 SER B C 1
ATOM 2974 O O . SER B 1 180 ? -4.105 -16.844 3.123 1 98.56 180 SER B O 1
ATOM 2976 N N . ARG B 1 181 ? -4.441 -19.078 3.102 1 97.69 181 ARG B N 1
ATOM 2977 C CA . ARG B 1 181 ? -3.475 -19.359 4.156 1 97.69 181 ARG B CA 1
ATOM 2978 C C . ARG B 1 181 ? -2.557 -20.516 3.758 1 97.69 181 ARG B C 1
ATOM 2980 O O . ARG B 1 181 ? -3.018 -21.531 3.225 1 97.69 181 ARG B O 1
ATOM 2987 N N . GLY B 1 182 ? -1.345 -20.297 4.008 1 94.38 182 GLY B N 1
ATOM 2988 C CA . GLY B 1 182 ? -0.36 -21.297 3.617 1 94.38 182 GLY B CA 1
ATOM 2989 C C . GLY B 1 182 ? 0.057 -22.203 4.758 1 94.38 182 GLY B C 1
ATOM 2990 O O . GLY B 1 182 ? -0.33 -21.984 5.906 1 94.38 182 GLY B O 1
ATOM 2991 N N . ASN B 1 183 ? 0.807 -23.25 4.41 1 86.56 183 ASN B N 1
ATOM 2992 C CA . ASN B 1 183 ? 1.188 -24.312 5.344 1 86.56 183 ASN B CA 1
ATOM 2993 C C . ASN B 1 183 ? 2.1 -23.766 6.449 1 86.56 183 ASN B C 1
ATOM 2995 O O . ASN B 1 183 ? 2.223 -24.391 7.508 1 86.56 183 ASN B O 1
ATOM 2999 N N . GLU B 1 184 ? 2.693 -22.641 6.309 1 86.12 184 GLU B N 1
ATOM 3000 C CA . GLU B 1 184 ? 3.492 -22.016 7.363 1 86.12 184 GLU B CA 1
ATOM 3001 C C . GLU B 1 184 ? 2.654 -21.047 8.188 1 86.12 184 GLU B C 1
ATOM 3003 O O . GLU B 1 184 ? 3.191 -20.312 9.016 1 86.12 184 GLU B O 1
ATOM 3008 N N . GLY B 1 185 ? 1.387 -21.016 7.902 1 90.12 185 GLY B N 1
ATOM 3009 C CA . GLY B 1 185 ? 0.502 -20.125 8.641 1 90.12 185 GLY B CA 1
ATOM 3010 C C . GLY B 1 185 ? 0.448 -18.719 8.062 1 90.12 185 GLY B C 1
ATOM 3011 O O . GLY B 1 185 ? -0.155 -17.828 8.656 1 90.12 185 GLY B O 1
ATOM 3012 N N . SER B 1 186 ? 1.038 -18.547 6.934 1 96 186 SER B N 1
ATOM 3013 C CA . SER B 1 186 ? 1.065 -17.234 6.297 1 96 186 SER B CA 1
ATOM 3014 C C . SER B 1 186 ? -0.307 -16.859 5.75 1 96 186 SER B C 1
ATOM 3016 O O . SER B 1 186 ? -1.048 -17.719 5.27 1 96 186 SER B O 1
ATOM 3018 N N . LEU B 1 187 ? -0.623 -15.625 5.898 1 98.62 187 LEU B N 1
ATOM 3019 C CA . LEU B 1 187 ? -1.849 -15.031 5.379 1 98.62 187 LEU B CA 1
ATOM 3020 C C . LEU B 1 187 ? -1.587 -14.312 4.059 1 98.62 187 LEU B C 1
ATOM 3022 O O . LEU B 1 187 ? -0.589 -13.602 3.92 1 98.62 187 LEU B O 1
ATOM 3026 N N . PHE B 1 188 ? -2.453 -14.57 3.062 1 98.69 188 PHE B N 1
ATOM 3027 C CA . PHE B 1 188 ? -2.41 -13.883 1.779 1 98.69 188 PHE B CA 1
ATOM 3028 C C . PHE B 1 188 ? -3.766 -13.273 1.445 1 98.69 188 PHE B C 1
ATOM 3030 O O . PHE B 1 188 ? -4.785 -13.969 1.456 1 98.69 188 PHE B O 1
ATOM 3037 N N . VAL B 1 189 ? -3.807 -12 1.236 1 98.88 189 VAL B N 1
ATOM 3038 C CA . VAL B 1 189 ? -5.004 -11.312 0.764 1 98.88 189 VAL B CA 1
ATOM 3039 C C . VAL B 1 189 ? -4.77 -10.773 -0.648 1 98.88 189 VAL B C 1
ATOM 3041 O O . VAL B 1 189 ? -3.805 -10.047 -0.89 1 98.88 189 VAL B O 1
ATOM 3044 N N . LEU B 1 190 ? -5.645 -11.172 -1.602 1 98.75 190 LEU B N 1
ATOM 3045 C CA . LEU B 1 190 ? -5.438 -10.836 -3.006 1 98.75 190 LEU B CA 1
ATOM 3046 C C . LEU B 1 190 ? -6.707 -10.258 -3.623 1 98.75 190 LEU B C 1
ATOM 3048 O O . LEU B 1 190 ? -7.816 -10.609 -3.207 1 98.75 190 LEU B O 1
ATOM 3052 N N . THR B 1 191 ? -6.531 -9.406 -4.562 1 97.88 191 THR B N 1
ATOM 3053 C CA . THR B 1 191 ? -7.645 -8.867 -5.34 1 97.88 191 THR B CA 1
ATOM 3054 C C . THR B 1 191 ? -7.504 -9.242 -6.812 1 97.88 191 THR B C 1
ATOM 3056 O O . THR B 1 191 ? -6.391 -9.336 -7.332 1 97.88 191 THR B O 1
ATOM 3059 N N . ARG B 1 192 ? -8.641 -9.367 -7.402 1 96.69 192 ARG B N 1
ATOM 3060 C CA . ARG B 1 192 ? -8.641 -9.742 -8.812 1 96.69 192 ARG B CA 1
ATOM 3061 C C . ARG B 1 192 ? -8.258 -8.555 -9.695 1 96.69 192 ARG B C 1
ATOM 3063 O O . ARG B 1 192 ? -8.672 -7.422 -9.43 1 96.69 192 ARG B O 1
ATOM 3070 N N . VAL B 1 193 ? -7.559 -8.852 -10.758 1 93.69 193 VAL B N 1
ATOM 3071 C CA . VAL B 1 193 ? -7.172 -7.773 -11.664 1 93.69 193 VAL B CA 1
ATOM 3072 C C . VAL B 1 193 ? -7.379 -8.211 -13.109 1 93.69 193 VAL B C 1
ATOM 3074 O O . VAL B 1 193 ? -7.379 -9.406 -13.414 1 93.69 193 VAL B O 1
#

pLDDT: mean 95.29, std 4.21, range [72.19, 98.88]